Protein AF-0000000079853802 (afdb_homodimer)

Foldseek 3Di:
DALCVLCVQLVHDSVQSLCLVVVHDDDPSSNVSSVVSCVVVVDDHDLVRNCVPVVANLEEEEEDAAPPDQLRVLLVLLLCVQSVVDSHDYDYHYCVNPPVSVLVVLVVVQVSNHQEYEYADFADDPSNVVSVVPRPHAYEYEQDDDPPAAYEHAQLQQLLLVVLLQQVVLPFQQEAEEFADVSRVRLHVRSVNSNVVNCVVVVRDDDCLRYHYDPQALQVLLVVLLVNCVSPVQAQEYEYSAVSSQNSNVVNCVVVVHDANPRHAYAHEDPGPCLCPDVQRHWYKHWSSSVSSNVRSVVNVCVSVPNDDDRDYHYTYIDTRDTRRGDDPVVD/DALCVLCVQLVHDSVQSLCLVVVHDDDPSSNVSSVVSCVVVVDDHDLVRNCVVVVANLEEEEEDAAPPDQLRVLLVLLLCVQSVVDSHDYDYHYCVNPPVSVLVVLVVVQVSNHQEYEYADFADDPSNVVSVVPRPHAYEYEQDDDPPAAYEHAQLQQLLLVVLLQQVVLPFQQEAEEFADVSRVRLHVRSVNSNVVNCVVVVRDDDCLRYHYDPQALQVLLVVLLVNCVSPVQAQEYEYSAPSSQNSNVVNCVVVVHDANPRHAYAHEDPGPCLCPDVQRHWYKHWSSSVSSNVRSVVSVCVSVPNDDDRDYHYTYIDTRDTRRGDDPVVD

Secondary structure (DSSP, 8-state):
--HHHHHHHHTS-HHHHHHHHTT----HHHHHHHHHHHHHH-----HHHHHHHH----EEEEEES-TT-HHHHHHHHHHHHHHTTTT-EEEEEE-TT-HHHHHHHHHHHHTTT-SEEEEE-S---HHHHHHHHT--S-EEEESS--TTSEEEEE-HHHHHHHHHHHHHHTT--SEEEEE--TTSIIIIIIHHHHHHHHHHHTTPPP-GGGEEE--S-HHHHHHHHHHHHHH-TT--EEEESSHHHHHHHHHHHHHTTPPTTTT-EEEEES--HHHHHSSSPPEEEEE-HHHHHHHHHHHHHHHHTT------EEEE-EEEE--TTS--STT-/--HHHHHHHHTS-HHHHHHHHTT----HHHHHHHHHHHHHH-----HHHHHHHH----EEEEEES-TT-HHHHHHHHHHHHHHTTTT-EEEEEE-TT-HHHHHHHHHHHHTTT-SEEEEE-S---HHHHHHHHT--S-EEEESS--TTSEEEEE-HHHHHHHHHHHHHHTT--SEEEEE--TTSIIIIIIHHHHHHHHHHHTTPPP-GGGEEE--S-HHHHHHHHHHHHHH-TT--EEEESSHHHHHHHHHHHHHTTPPTTTT-EEEEES--HHHHHSSSPPEEEEE-HHHHHHHHHHHHHHHHTT------EEEE-EEEE--TTS--STT-

pLDDT: mean 90.82, std 12.66, range [30.57, 98.88]

Solvent-accessible surface area (backbone atoms only — not comparable to full-atom values): 34043 Å² total; per-residue (Å²): 137,50,62,62,52,50,8,60,75,37,71,44,52,52,66,52,47,50,20,61,79,64,74,41,89,66,56,71,70,57,49,51,37,44,50,52,47,31,69,72,65,62,63,63,82,50,69,64,62,56,23,66,73,70,71,53,64,49,24,33,37,33,40,34,41,42,60,84,31,70,62,50,37,33,20,50,49,17,27,45,65,49,38,68,75,50,88,40,44,66,36,36,34,70,29,71,73,32,67,68,50,46,54,50,48,53,52,52,41,47,72,66,58,25,50,29,35,40,37,45,50,67,67,80,51,72,65,48,54,54,52,60,72,67,49,81,45,56,64,24,32,31,54,36,83,50,92,90,42,29,19,28,25,63,49,35,32,61,51,27,20,50,58,44,39,52,45,43,77,71,67,37,75,39,62,30,38,42,32,40,58,58,72,26,49,44,62,15,35,29,24,48,50,13,37,51,49,35,33,54,76,72,69,40,81,86,52,73,88,42,52,47,74,39,72,99,32,34,67,46,20,20,54,52,37,44,52,42,52,70,74,37,77,72,47,26,24,35,44,20,56,28,41,50,27,29,55,20,24,49,53,33,42,48,74,69,71,47,44,64,30,85,52,31,25,42,34,22,31,56,57,42,72,63,30,66,53,27,77,55,22,41,16,20,32,33,57,58,37,32,58,42,16,31,52,41,38,52,53,44,54,43,43,67,73,63,44,86,65,75,69,46,74,44,76,40,67,72,45,82,45,84,36,50,14,33,86,61,74,83,80,100,135,49,61,62,51,50,8,59,74,38,71,46,51,51,65,54,46,51,21,62,79,64,73,40,90,67,55,69,69,56,49,52,37,45,49,52,47,31,69,71,65,64,63,64,82,51,69,62,62,57,24,66,73,70,72,53,62,48,26,33,37,33,38,36,40,40,57,84,30,69,64,48,36,34,20,49,50,17,26,44,65,49,38,68,74,50,88,40,45,65,38,34,34,67,29,69,72,32,68,67,50,45,53,50,48,54,53,52,41,46,72,66,59,27,50,31,37,40,37,47,49,69,68,81,52,72,67,48,55,55,54,60,71,68,49,82,45,55,63,26,32,31,54,36,84,49,91,92,42,28,19,28,27,62,49,36,33,62,51,28,19,51,56,44,41,52,45,42,76,72,67,37,75,39,62,29,36,42,32,40,59,58,74,26,48,45,61,15,34,30,24,49,49,12,38,51,49,36,32,54,74,73,69,38,80,86,52,72,87,43,51,46,75,40,72,100,32,33,69,47,21,21,55,50,37,45,52,44,50,70,75,36,78,72,49,25,25,37,44,18,55,27,42,50,27,29,55,20,23,48,53,33,41,49,74,69,71,47,45,63,29,84,53,30,25,41,34,23,30,56,57,43,72,63,32,68,54,27,78,55,21,40,16,18,30,33,56,58,36,33,58,44,17,32,52,42,38,52,53,44,54,43,44,67,72,63,46,87,65,73,69,46,75,44,75,38,67,70,43,81,44,85,36,50,14,33,84,60,74,83,77,101

Structure (mmCIF, N/CA/C/O backbone):
data_AF-0000000079853802-model_v1
#
loop_
_entity.id
_entity.type
_entity.pdbx_description
1 polymer 'LacI family transcriptional regulator'
#
loop_
_atom_site.group_PDB
_atom_site.id
_atom_site.type_symbol
_atom_site.label_atom_id
_atom_site.label_alt_id
_atom_site.label_comp_id
_atom_site.label_asym_id
_atom_site.label_entity_id
_atom_site.label_seq_id
_atom_site.pdbx_PDB_ins_code
_atom_site.Cartn_x
_atom_site.Cartn_y
_atom_site.Cartn_z
_atom_site.occupancy
_atom_site.B_iso_or_equiv
_atom_site.auth_seq_id
_atom_site.auth_comp_id
_atom_site.auth_asym_id
_atom_site.auth_atom_id
_atom_site.pdbx_PDB_model_num
ATOM 1 N N . MET A 1 1 ? 13.358 38.245 11.784 1 58.58 1 MET A N 1
ATOM 2 C CA . MET A 1 1 ? 12.901 39.392 11.005 1 58.58 1 MET A CA 1
ATOM 3 C C . MET A 1 1 ? 11.467 39.189 10.527 1 58.58 1 MET A C 1
ATOM 5 O O . MET A 1 1 ? 11.089 38.083 10.138 1 58.58 1 MET A O 1
ATOM 9 N N . ASN A 1 2 ? 10.66 40.143 10.884 1 69.33 2 ASN A N 1
ATOM 10 C CA . ASN A 1 2 ? 9.253 40.08 10.503 1 69.33 2 ASN A CA 1
ATOM 11 C C . ASN A 1 2 ? 8.902 41.154 9.476 1 69.33 2 ASN A C 1
ATOM 13 O O . ASN A 1 2 ? 9.765 41.933 9.068 1 69.33 2 ASN A O 1
ATOM 17 N N . ILE A 1 3 ? 7.666 41.073 9.031 1 74.47 3 ILE A N 1
ATOM 18 C CA . ILE A 1 3 ? 7.195 41.973 7.985 1 74.47 3 ILE A CA 1
ATOM 19 C C . ILE A 1 3 ? 7.434 43.422 8.405 1 74.47 3 ILE A C 1
ATOM 21 O O . ILE A 1 3 ? 7.82 44.257 7.583 1 74.47 3 ILE A O 1
ATOM 25 N N . SER A 1 4 ? 7.319 43.644 9.683 1 78.72 4 SER A N 1
ATOM 26 C CA . SER A 1 4 ? 7.486 45.003 10.186 1 78.72 4 SER A CA 1
ATOM 27 C C . SER A 1 4 ? 8.939 45.454 10.09 1 78.72 4 SER A C 1
ATOM 29 O O . SER A 1 4 ? 9.218 46.594 9.714 1 78.72 4 SER A O 1
ATOM 31 N N . GLU A 1 5 ? 9.799 44.546 10.33 1 80.15 5 GLU A N 1
ATOM 32 C CA . GLU A 1 5 ? 11.223 44.863 10.281 1 80.15 5 GLU A CA 1
ATOM 33 C C . GLU A 1 5 ? 11.688 45.096 8.846 1 80.15 5 GLU A C 1
ATOM 35 O O . GLU A 1 5 ? 12.48 46.004 8.585 1 80.15 5 GLU A O 1
ATOM 40 N N . ILE A 1 6 ? 11.134 44.251 8.002 1 80.42 6 ILE A N 1
ATOM 41 C CA . ILE A 1 6 ? 11.466 44.41 6.59 1 80.42 6 ILE A CA 1
ATOM 42 C C . ILE A 1 6 ? 10.939 45.75 6.083 1 80.42 6 ILE A C 1
ATOM 44 O O . ILE A 1 6 ? 11.618 46.443 5.321 1 80.42 6 ILE A O 1
ATOM 48 N N . ALA A 1 7 ? 9.782 46.022 6.534 1 85.21 7 ALA A N 1
ATOM 49 C CA . ALA A 1 7 ? 9.174 47.294 6.151 1 85.21 7 ALA A CA 1
ATOM 50 C C . ALA A 1 7 ? 10.038 48.47 6.595 1 85.21 7 ALA A C 1
ATOM 52 O O . ALA A 1 7 ? 10.268 49.405 5.825 1 85.21 7 ALA A O 1
ATOM 53 N N . ASP A 1 8 ? 10.51 48.337 7.74 1 84.74 8 ASP A N 1
ATOM 54 C CA . ASP A 1 8 ? 11.351 49.389 8.302 1 84.74 8 ASP A CA 1
ATOM 55 C C . ASP A 1 8 ? 12.669 49.504 7.541 1 84.74 8 ASP A C 1
ATOM 57 O O . ASP A 1 8 ? 13.112 50.608 7.218 1 84.74 8 ASP A O 1
ATOM 61 N N . LEU A 1 9 ? 13.212 48.371 7.23 1 83.93 9 LEU A N 1
ATOM 62 C CA . LEU A 1 9 ? 14.504 48.35 6.553 1 83.93 9 LEU A CA 1
ATOM 63 C C . LEU A 1 9 ? 14.372 48.836 5.114 1 83.93 9 LEU A C 1
ATOM 65 O O . LEU A 1 9 ? 15.278 49.489 4.589 1 83.93 9 LEU A O 1
ATOM 69 N N . ALA A 1 10 ? 13.252 48.533 4.54 1 85.23 10 ALA A N 1
ATOM 70 C CA . ALA A 1 10 ? 13.021 48.884 3.142 1 85.23 10 ALA A CA 1
ATOM 71 C C . ALA A 1 10 ? 12.414 50.279 3.02 1 85.23 10 ALA A C 1
ATOM 73 O O . ALA A 1 10 ? 12.347 50.84 1.924 1 85.23 10 ALA A O 1
ATOM 74 N N . GLY A 1 11 ? 11.993 50.845 4.191 1 87.9 11 GLY A N 1
ATOM 75 C CA . GLY A 1 11 ? 11.373 52.161 4.187 1 87.9 11 GLY A CA 1
ATOM 76 C C . GLY A 1 11 ? 10.001 52.172 3.539 1 87.9 11 GLY A C 1
ATOM 77 O O . GLY A 1 11 ? 9.646 53.125 2.841 1 87.9 11 GLY A O 1
ATOM 78 N N . VAL A 1 12 ? 9.369 51.075 3.589 1 86.06 12 VAL A N 1
ATOM 79 C CA . VAL A 1 12 ? 8.03 50.966 3.02 1 86.06 12 VAL A CA 1
ATOM 80 C C . VAL A 1 12 ? 7.039 50.555 4.107 1 86.06 12 VAL A C 1
ATOM 82 O O . VAL A 1 12 ? 7.436 50.23 5.228 1 86.06 12 VAL A O 1
ATOM 85 N N . SER A 1 13 ? 5.802 50.72 3.793 1 80.83 13 SER A N 1
ATOM 86 C CA . SER A 1 13 ? 4.77 50.32 4.745 1 80.83 13 SER A CA 1
ATOM 87 C C . SER A 1 13 ? 4.725 48.804 4.907 1 80.83 13 SER A C 1
ATOM 89 O O . SER A 1 13 ? 5.178 48.067 4.029 1 80.83 13 SER A O 1
ATOM 91 N N . LYS A 1 14 ? 4.179 48.306 5.985 1 80.97 14 LYS A N 1
ATOM 92 C CA . LYS A 1 14 ? 3.949 46.881 6.206 1 80.97 14 LYS A CA 1
ATOM 93 C C . LYS A 1 14 ? 3.075 46.289 5.104 1 80.97 14 LYS A C 1
ATOM 95 O O . LYS A 1 14 ? 3.305 45.161 4.661 1 80.97 14 LYS A O 1
ATOM 100 N N . ALA A 1 15 ? 2.153 47.133 4.649 1 80.45 15 ALA A N 1
ATOM 101 C CA . ALA A 1 15 ? 1.238 46.711 3.591 1 80.45 15 ALA A CA 1
ATOM 102 C C . ALA A 1 15 ? 1.981 46.508 2.274 1 80.45 15 ALA A C 1
ATOM 104 O O . ALA A 1 15 ? 1.676 45.582 1.519 1 80.45 15 ALA A O 1
ATOM 105 N N . ALA A 1 16 ? 2.939 47.298 2.085 1 81.16 16 ALA A N 1
ATOM 106 C CA . ALA A 1 16 ? 3.718 47.196 0.853 1 81.16 16 ALA A CA 1
ATOM 107 C C . ALA A 1 16 ? 4.559 45.923 0.84 1 81.16 16 ALA A C 1
ATOM 109 O O . ALA A 1 16 ? 4.656 45.246 -0.186 1 81.16 16 ALA A O 1
ATOM 110 N N . VAL A 1 17 ? 5.128 45.548 2.023 1 79.69 17 VAL A N 1
ATOM 111 C CA . VAL A 1 17 ? 5.925 44.331 2.139 1 79.69 17 VAL A CA 1
ATOM 112 C C . VAL A 1 17 ? 5.028 43.108 1.963 1 79.69 17 VAL A C 1
ATOM 114 O O . VAL A 1 17 ? 5.398 42.153 1.276 1 79.69 17 VAL A O 1
ATOM 117 N N . SER A 1 18 ? 3.877 43.232 2.481 1 75.03 18 SER A N 1
ATOM 118 C CA . SER A 1 18 ? 2.903 42.154 2.341 1 75.03 18 SER A CA 1
ATOM 119 C C . SER A 1 18 ? 2.507 41.953 0.883 1 75.03 18 SER A C 1
ATOM 121 O O . SER A 1 18 ? 2.456 40.82 0.399 1 75.03 18 SER A O 1
ATOM 123 N N . ARG A 1 19 ? 2.306 43.067 0.232 1 74.98 19 ARG A N 1
ATOM 124 C CA . ARG A 1 19 ? 1.931 43.014 -1.177 1 74.98 19 ARG A CA 1
ATOM 125 C C . ARG A 1 19 ? 3.065 42.448 -2.025 1 74.98 19 ARG A C 1
ATOM 127 O O . ARG A 1 19 ? 2.822 41.731 -2.997 1 74.98 19 ARG A O 1
ATOM 134 N N . TYR A 1 20 ? 4.212 42.705 -1.668 1 76.75 20 TYR A N 1
ATOM 135 C CA . TYR A 1 20 ? 5.39 42.208 -2.37 1 76.75 20 TYR A CA 1
ATOM 136 C C . TYR A 1 20 ? 5.437 40.685 -2.346 1 76.75 20 TYR A C 1
ATOM 138 O O . TYR A 1 20 ? 5.664 40.048 -3.377 1 76.75 20 TYR A O 1
ATOM 146 N N . PHE A 1 21 ? 5.19 40.163 -1.148 1 73.42 21 PHE A N 1
ATOM 147 C CA . PHE A 1 21 ? 5.342 38.722 -0.979 1 73.42 21 PHE A CA 1
ATOM 148 C C . PHE A 1 21 ? 4.102 37.986 -1.469 1 73.42 21 PHE A C 1
ATOM 150 O O . PHE A 1 21 ? 4.169 36.802 -1.808 1 73.42 21 PHE A O 1
ATOM 157 N N . ASN A 1 22 ? 2.949 38.767 -1.7 1 66.87 22 ASN A N 1
ATOM 158 C CA . ASN A 1 22 ? 1.689 38.145 -2.093 1 66.87 22 ASN A CA 1
ATOM 159 C C . ASN A 1 22 ? 1.31 38.503 -3.527 1 66.87 22 ASN A C 1
ATOM 161 O O . ASN A 1 22 ? 0.143 38.4 -3.909 1 66.87 22 ASN A O 1
ATOM 165 N N . ASN A 1 23 ? 2.227 38.952 -4.202 1 65.82 23 ASN A N 1
ATOM 166 C CA . ASN A 1 23 ? 2.069 39.348 -5.598 1 65.82 23 ASN A CA 1
ATOM 167 C C . ASN A 1 23 ? 0.971 40.396 -5.761 1 65.82 23 ASN A C 1
ATOM 169 O O . ASN A 1 23 ? 0.178 40.327 -6.701 1 65.82 23 ASN A O 1
ATOM 173 N N . GLY A 1 24 ? 0.879 41.174 -4.798 1 68.44 24 GLY A N 1
ATOM 174 C CA . GLY A 1 24 ? -0.039 42.297 -4.902 1 68.44 24 GLY A CA 1
ATOM 175 C C . GLY A 1 24 ? 0.544 43.477 -5.656 1 68.44 24 GLY A C 1
ATOM 176 O O . GLY A 1 24 ? 1.708 43.449 -6.06 1 68.44 24 GLY A O 1
ATOM 177 N N . TYR A 1 25 ? -0.295 44.428 -5.994 1 74.69 25 TYR A N 1
ATOM 178 C CA . TYR A 1 25 ? 0.169 45.616 -6.702 1 74.69 25 TYR A CA 1
ATOM 179 C C . TYR A 1 25 ? 1.109 46.438 -5.829 1 74.69 25 TYR A C 1
ATOM 181 O O . TYR A 1 25 ? 0.759 46.809 -4.706 1 74.69 25 TYR A O 1
ATOM 189 N N . ILE A 1 26 ? 2.318 46.66 -6.318 1 79.56 26 ILE A N 1
ATOM 190 C CA . ILE A 1 26 ? 3.302 47.513 -5.661 1 79.56 26 ILE A CA 1
ATOM 191 C C . ILE A 1 26 ? 4.174 48.199 -6.711 1 79.56 26 ILE A C 1
ATOM 193 O O . ILE A 1 26 ? 4.409 47.647 -7.788 1 79.56 26 ILE A O 1
ATOM 197 N N . SER A 1 27 ? 4.459 49.433 -6.457 1 81.16 27 SER A N 1
ATOM 198 C CA . SER A 1 27 ? 5.261 50.188 -7.414 1 81.16 27 SER A CA 1
ATOM 199 C C . SER A 1 27 ? 6.63 49.547 -7.615 1 81.16 27 SER A C 1
ATOM 201 O O . SER A 1 27 ? 7.142 48.871 -6.721 1 81.16 27 SER A O 1
ATOM 203 N N . GLU A 1 28 ? 7.147 49.699 -8.759 1 82.62 28 GLU A N 1
ATOM 204 C CA . GLU A 1 28 ? 8.451 49.131 -9.089 1 82.62 28 GLU A CA 1
ATOM 205 C C . GLU A 1 28 ? 9.525 49.614 -8.119 1 82.62 28 GLU A C 1
ATOM 207 O O . GLU A 1 28 ? 10.448 48.869 -7.785 1 82.62 28 GLU A O 1
ATOM 212 N N . GLU A 1 29 ? 9.424 50.816 -7.696 1 83.73 29 GLU A N 1
ATOM 213 C CA . GLU A 1 29 ? 10.372 51.388 -6.744 1 83.73 29 GLU A CA 1
ATOM 214 C C . GLU A 1 29 ? 10.335 50.642 -5.413 1 83.73 29 GLU A C 1
ATOM 216 O O . GLU A 1 29 ? 11.381 50.288 -4.865 1 83.73 29 GLU A O 1
ATOM 221 N N . LYS A 1 30 ? 9.192 50.34 -4.926 1 85.46 30 LYS A N 1
ATOM 222 C CA . LYS A 1 30 ? 9.032 49.649 -3.649 1 85.46 30 LYS A CA 1
ATOM 223 C C . LYS A 1 30 ? 9.449 48.185 -3.76 1 85.46 30 LYS A C 1
ATOM 225 O O . LYS A 1 30 ? 10.062 47.638 -2.842 1 85.46 30 LYS A O 1
ATOM 230 N N . LYS A 1 31 ? 9.153 47.619 -4.852 1 84.17 31 LYS A N 1
ATOM 231 C CA . LYS A 1 31 ? 9.544 46.239 -5.124 1 84.17 31 LYS A CA 1
ATOM 232 C C . LYS A 1 31 ? 11.058 46.069 -5.035 1 84.17 31 LYS A C 1
ATOM 234 O O . LYS A 1 31 ? 11.546 45.098 -4.454 1 84.17 31 LYS A O 1
ATOM 239 N N . GLU A 1 32 ? 11.695 47.019 -5.657 1 83.65 32 GLU A N 1
ATOM 240 C CA . GLU A 1 32 ? 13.153 46.974 -5.685 1 83.65 32 GLU A CA 1
ATOM 241 C C . GLU A 1 32 ? 13.738 47.166 -4.288 1 83.65 32 GLU A C 1
ATOM 243 O O . GLU A 1 32 ? 14.718 46.512 -3.924 1 83.65 32 GLU A O 1
ATOM 248 N N . LYS A 1 33 ? 13.212 48.023 -3.49 1 86.43 33 LYS A N 1
ATOM 249 C CA . LYS A 1 33 ? 13.667 48.26 -2.123 1 86.43 33 LYS A CA 1
ATOM 250 C C . LYS A 1 33 ? 13.502 47.009 -1.265 1 86.43 33 LYS A C 1
ATOM 252 O O . LYS A 1 33 ? 14.402 46.65 -0.501 1 86.43 33 LYS A O 1
ATOM 257 N N . ILE A 1 34 ? 12.369 46.359 -1.48 1 85.66 34 ILE A N 1
ATOM 258 C CA . ILE A 1 34 ? 12.074 45.154 -0.713 1 85.66 34 ILE A CA 1
ATOM 259 C C . ILE A 1 34 ? 12.999 44.022 -1.154 1 85.66 34 ILE A C 1
ATOM 261 O O . ILE A 1 34 ? 13.554 43.304 -0.319 1 85.66 34 ILE A O 1
ATOM 265 N N . ARG A 1 35 ? 13.128 43.907 -2.411 1 82.58 35 ARG A N 1
ATOM 266 C CA . ARG A 1 35 ? 14.003 42.879 -2.965 1 82.58 35 ARG A CA 1
ATOM 267 C C . ARG A 1 35 ? 15.421 43.015 -2.42 1 82.58 35 ARG A C 1
ATOM 269 O O . ARG A 1 35 ? 16.048 42.02 -2.051 1 82.58 35 ARG A O 1
ATOM 276 N N . LYS A 1 36 ? 15.933 44.181 -2.367 1 81.19 36 LYS A N 1
ATOM 277 C CA . LYS A 1 36 ? 17.286 44.447 -1.886 1 81.19 36 LYS A CA 1
ATOM 278 C C . LYS A 1 36 ? 17.443 44.026 -0.427 1 81.19 36 LYS A C 1
ATOM 280 O O . LYS A 1 36 ? 18.459 43.439 -0.051 1 81.19 36 LYS A O 1
ATOM 285 N N . VAL A 1 37 ? 16.445 44.297 0.356 1 82.23 37 VAL A N 1
ATOM 286 C CA . VAL A 1 37 ? 16.493 43.945 1.771 1 82.23 37 VAL A CA 1
ATOM 287 C C . VAL A 1 37 ? 16.444 42.426 1.928 1 82.23 37 VAL A C 1
ATOM 289 O O . VAL A 1 37 ? 17.172 41.856 2.743 1 82.23 37 VAL A O 1
ATOM 292 N N . ILE A 1 38 ? 15.618 41.798 1.114 1 76.93 38 ILE A N 1
ATOM 293 C CA . ILE A 1 38 ? 15.476 40.347 1.152 1 76.93 38 ILE A CA 1
ATOM 294 C C . ILE A 1 38 ? 16.797 39.689 0.759 1 76.93 38 ILE A C 1
ATOM 296 O O . ILE A 1 38 ? 17.233 38.728 1.398 1 76.93 38 ILE A O 1
ATOM 300 N N . GLU A 1 39 ? 17.351 40.186 -0.196 1 75.3 39 GLU A N 1
ATOM 301 C CA . GLU A 1 39 ? 18.629 39.662 -0.669 1 75.3 39 GLU A CA 1
ATOM 302 C C . GLU A 1 39 ? 19.73 39.875 0.367 1 75.3 39 GLU A C 1
ATOM 304 O O . GLU A 1 39 ? 20.594 39.015 0.548 1 75.3 39 GLU A O 1
ATOM 309 N N . GLN A 1 40 ? 19.629 40.988 1.025 1 73.09 40 GLN A N 1
ATOM 310 C CA . GLN A 1 40 ? 20.651 41.34 2.005 1 73.09 40 GLN A CA 1
ATOM 311 C C . GLN A 1 40 ? 20.457 40.564 3.304 1 73.09 40 GLN A C 1
ATOM 313 O O . GLN A 1 40 ? 21.43 40.213 3.975 1 73.09 40 GLN A O 1
ATOM 318 N N . THR A 1 41 ? 19.191 40.35 3.588 1 71.63 41 THR A N 1
ATOM 319 C CA . THR A 1 41 ? 18.925 39.766 4.898 1 71.63 41 THR A CA 1
ATOM 320 C C . THR A 1 41 ? 18.646 38.27 4.776 1 71.63 41 THR A C 1
ATOM 322 O O . THR A 1 41 ? 18.705 37.54 5.768 1 71.63 41 THR A O 1
ATOM 325 N N . GLY A 1 42 ? 18.352 37.843 3.561 1 65.97 42 GLY A N 1
ATOM 326 C CA . GLY A 1 42 ? 17.966 36.459 3.334 1 65.97 42 GLY A CA 1
ATOM 327 C C . GLY A 1 42 ? 16.608 36.114 3.916 1 65.97 42 GLY A C 1
ATOM 328 O O . GLY A 1 42 ? 16.314 34.944 4.169 1 65.97 42 GLY A O 1
ATOM 329 N N . TYR A 1 43 ? 15.895 37.162 4.166 1 59.75 43 TYR A N 1
ATOM 330 C CA . TYR A 1 43 ? 14.597 36.981 4.807 1 59.75 43 TYR A CA 1
ATOM 331 C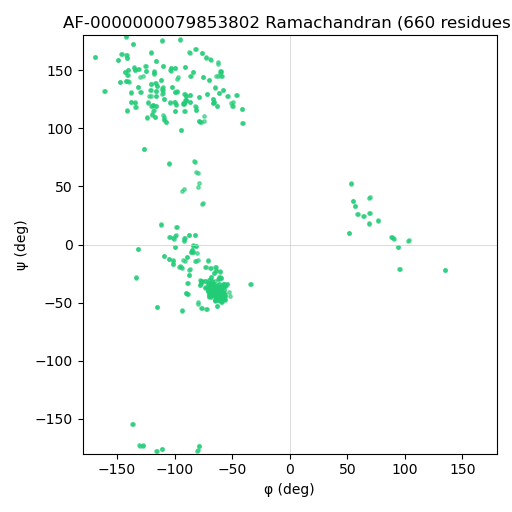 C . TYR A 1 43 ? 13.658 36.172 3.921 1 59.75 43 TYR A C 1
ATOM 333 O O . TYR A 1 43 ? 13.523 36.455 2.728 1 59.75 43 TYR A O 1
ATOM 341 N N . GLN A 1 44 ? 13.221 35.094 4.336 1 56.34 44 GLN A N 1
ATOM 342 C CA . GLN A 1 44 ? 12.107 34.358 3.749 1 56.34 44 GLN A CA 1
ATOM 343 C C . GLN A 1 44 ? 10.88 34.402 4.657 1 56.34 44 GLN A C 1
ATOM 345 O O . GLN A 1 44 ? 10.97 34.09 5.846 1 56.34 44 GLN A O 1
ATOM 350 N N . PRO A 1 45 ? 9.872 35.202 4.211 1 50.06 45 PRO A N 1
ATOM 351 C CA . PRO A 1 45 ? 8.693 35.226 5.08 1 50.06 45 PRO A CA 1
ATOM 352 C C . PRO A 1 45 ? 8.328 33.844 5.617 1 50.06 45 PRO A C 1
ATOM 354 O O . PRO A 1 45 ? 8.467 32.845 4.907 1 50.06 45 PRO A O 1
ATOM 357 N N . SER A 1 46 ? 8.399 33.683 6.883 1 47.09 46 SER A N 1
ATOM 358 C CA . SER A 1 46 ? 8.027 32.401 7.473 1 47.09 46 SER A CA 1
ATOM 359 C C . SER A 1 46 ? 6.671 31.928 6.958 1 47.09 46 SER A C 1
ATOM 361 O O . SER A 1 46 ? 5.821 32.743 6.594 1 47.09 46 SER A O 1
ATOM 363 N N . ARG A 1 47 ? 6.519 30.851 6.398 1 46.22 47 ARG A N 1
ATOM 364 C CA . ARG A 1 47 ? 5.229 30.274 6.034 1 46.22 47 ARG A CA 1
ATOM 365 C C . ARG A 1 47 ? 4.16 30.632 7.061 1 46.22 47 ARG A C 1
ATOM 367 O O . ARG A 1 47 ? 2.99 30.804 6.713 1 46.22 47 ARG A O 1
ATOM 374 N N . GLU A 1 48 ? 4.488 30.739 8.288 1 44.45 48 GLU A N 1
ATOM 375 C CA . GLU A 1 48 ? 3.586 31.085 9.382 1 44.45 48 GLU A CA 1
ATOM 376 C C . GLU A 1 48 ? 3.039 32.5 9.221 1 44.45 48 GLU A C 1
ATOM 378 O O . GLU A 1 48 ? 1.85 32.741 9.443 1 44.45 48 GLU A O 1
ATOM 383 N N . ALA A 1 49 ? 3.854 33.424 8.939 1 46.47 49 ALA A N 1
ATOM 384 C CA . ALA A 1 49 ? 3.431 34.819 8.839 1 46.47 49 ALA A CA 1
ATOM 385 C C . ALA A 1 49 ? 2.578 35.044 7.593 1 46.47 49 ALA A C 1
ATOM 387 O O . ALA A 1 49 ? 1.657 35.865 7.604 1 46.47 49 ALA A O 1
ATOM 388 N N . ARG A 1 50 ? 2.962 34.422 6.525 1 43.2 50 ARG A N 1
ATOM 389 C CA . ARG A 1 50 ? 2.111 34.53 5.344 1 43.2 50 ARG A CA 1
ATOM 390 C C . ARG A 1 50 ? 0.761 33.86 5.579 1 43.2 50 ARG A C 1
ATOM 392 O O . ARG A 1 50 ? -0.255 34.29 5.03 1 43.2 50 ARG A O 1
ATOM 399 N N . THR A 1 51 ? 0.808 32.633 6.252 1 45.49 51 THR A N 1
ATOM 400 C CA . THR A 1 51 ? -0.404 31.915 6.632 1 45.49 51 THR A CA 1
ATOM 401 C C . THR A 1 51 ? -1.31 32.798 7.485 1 45.49 51 THR A C 1
ATOM 403 O O . THR A 1 51 ? -2.536 32.712 7.391 1 45.49 51 THR A O 1
ATOM 406 N N . LEU A 1 52 ? -0.748 33.652 8.329 1 41.4 52 LEU A N 1
ATOM 407 C CA . LEU A 1 52 ? -1.567 34.507 9.181 1 41.4 52 LEU A CA 1
ATOM 408 C C . LEU A 1 52 ? -2.464 35.411 8.342 1 41.4 52 LEU A C 1
ATOM 410 O O . LEU A 1 52 ? -3.598 35.701 8.731 1 41.4 52 LEU A O 1
ATOM 414 N N . ARG A 1 53 ? -1.901 35.992 7.269 1 41.19 53 ARG A N 1
ATOM 415 C CA . ARG A 1 53 ? -2.77 36.926 6.561 1 41.19 53 ARG A CA 1
ATOM 416 C C . ARG A 1 53 ? -3.747 36.185 5.654 1 41.19 53 ARG A C 1
ATOM 418 O O . ARG A 1 53 ? -4.914 36.567 5.545 1 41.19 53 ARG A O 1
ATOM 425 N N . THR A 1 54 ? -3.323 35.281 4.807 1 49.7 54 THR A N 1
ATOM 426 C CA . THR A 1 54 ? -4.262 34.72 3.841 1 49.7 54 THR A CA 1
ATOM 427 C C . THR A 1 54 ? -4.938 33.474 4.406 1 49.7 54 THR A C 1
ATOM 429 O O . THR A 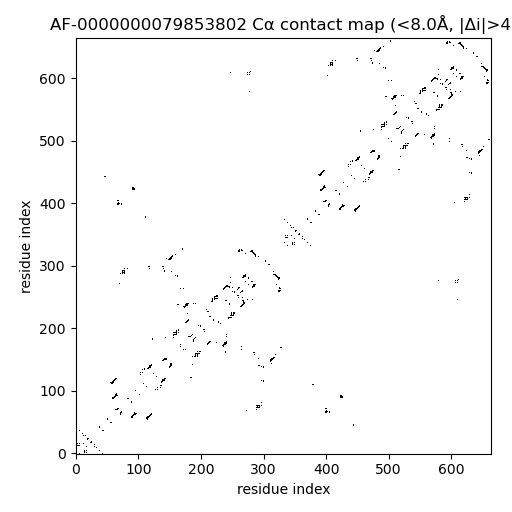1 54 ? -5.946 33.01 3.868 1 49.7 54 THR A O 1
ATOM 432 N N . ARG A 1 55 ? -4.752 33.071 5.667 1 60.15 55 ARG A N 1
ATOM 433 C CA . ARG A 1 55 ? -5.344 31.932 6.36 1 60.15 55 ARG A CA 1
ATOM 434 C C . ARG A 1 55 ? -5.172 30.649 5.553 1 60.15 55 ARG A C 1
ATOM 436 O O . ARG A 1 55 ? -5.852 29.653 5.808 1 60.15 55 ARG A O 1
ATOM 443 N N . LYS A 1 56 ? -4.278 30.677 4.359 1 80.07 56 LYS A N 1
ATOM 444 C CA . LYS A 1 56 ? -4.133 29.499 3.508 1 80.07 56 LYS A CA 1
ATOM 445 C C . LYS A 1 56 ? -2.873 28.716 3.864 1 80.07 56 LYS A C 1
ATOM 447 O O . LYS A 1 56 ? -1.8 29.299 4.032 1 80.07 56 LYS A O 1
ATOM 452 N N . THR A 1 57 ? -2.923 27.396 4.039 1 86.88 57 THR A N 1
ATOM 453 C CA . THR A 1 57 ? -1.809 26.52 4.384 1 86.88 57 THR A CA 1
ATOM 454 C C . THR A 1 57 ? -1.211 25.886 3.131 1 86.88 57 THR A C 1
ATOM 456 O O . THR A 1 57 ? -0.101 25.351 3.168 1 86.88 57 THR A O 1
ATOM 459 N N . ASN A 1 58 ? -1.908 25.828 1.978 1 91.49 58 ASN A N 1
ATOM 460 C CA . ASN A 1 58 ? -1.564 25.164 0.726 1 91.49 58 ASN A CA 1
ATOM 461 C C . ASN A 1 58 ? -1.36 23.665 0.923 1 91.49 58 ASN A C 1
ATOM 463 O O . ASN A 1 58 ? -0.526 23.054 0.253 1 91.49 58 ASN A O 1
ATOM 467 N N . LEU A 1 59 ? -2.025 23.147 1.957 1 94.41 59 LEU A N 1
ATOM 468 C CA . LEU A 1 59 ? -2.009 21.715 2.234 1 94.41 59 LEU A CA 1
ATOM 469 C C . LEU A 1 59 ? -3.404 21.116 2.083 1 94.41 59 LEU A C 1
ATOM 471 O O . LEU A 1 59 ? -4.395 21.734 2.477 1 94.41 59 LEU A O 1
ATOM 475 N N . ILE A 1 60 ? -3.431 20.008 1.46 1 96.99 60 ILE A N 1
ATOM 476 C CA . ILE A 1 60 ? -4.64 19.193 1.411 1 96.99 60 ILE A CA 1
ATOM 477 C C . ILE A 1 60 ? -4.455 17.943 2.268 1 96.99 60 ILE A C 1
ATOM 479 O O . ILE A 1 60 ? -3.463 17.225 2.123 1 96.99 60 ILE A O 1
ATOM 483 N N . GLY A 1 61 ? -5.39 17.725 3.23 1 97.88 61 GLY A N 1
ATOM 484 C CA . GLY A 1 61 ? -5.364 16.52 4.043 1 97.88 61 GLY A CA 1
ATOM 485 C C . GLY A 1 61 ? -6.168 15.38 3.446 1 97.88 61 GLY A C 1
ATOM 486 O O . GLY A 1 61 ? -7.331 15.559 3.079 1 97.88 61 GLY A O 1
ATOM 487 N N . VAL A 1 62 ? -5.537 14.262 3.334 1 98.63 62 VAL A N 1
ATOM 488 C CA . VAL A 1 62 ? -6.227 13.056 2.887 1 98.63 62 VAL A CA 1
ATOM 489 C C . VAL A 1 62 ? -6.215 12.012 4 1 98.63 62 VAL A C 1
ATOM 491 O O . VAL A 1 62 ? -5.148 11.571 4.435 1 98.63 62 VAL A O 1
ATOM 494 N N . ILE A 1 63 ? -7.381 11.604 4.463 1 98.56 63 ILE A N 1
ATOM 495 C CA . ILE A 1 63 ? -7.517 10.594 5.507 1 98.56 63 ILE A CA 1
ATOM 496 C C . ILE A 1 63 ? -7.823 9.237 4.877 1 98.56 63 ILE A C 1
ATOM 498 O O . ILE A 1 63 ? -8.811 9.09 4.153 1 98.56 63 ILE A O 1
ATOM 502 N N . ILE A 1 64 ? -6.952 8.296 5.132 1 98.27 64 ILE A N 1
ATOM 503 C CA . ILE A 1 64 ? -7.085 6.991 4.493 1 98.27 64 ILE A CA 1
ATOM 504 C C . ILE A 1 64 ? -7.291 5.915 5.556 1 98.27 64 ILE A C 1
ATOM 506 O O . ILE A 1 64 ? -6.736 6.003 6.654 1 98.27 64 ILE A O 1
ATOM 510 N N . PRO A 1 65 ? -8.015 4.863 5.24 1 96.15 65 PRO A N 1
ATOM 511 C CA . PRO A 1 65 ? -8.278 3.814 6.228 1 96.15 65 PRO A CA 1
ATOM 512 C C . PRO A 1 65 ? -7.079 2.894 6.444 1 96.15 65 PRO A C 1
ATOM 514 O O . PRO A 1 65 ? -6.918 2.328 7.529 1 96.15 65 PRO A O 1
ATOM 517 N N . LYS A 1 66 ? -6.334 2.755 5.333 1 93.4 66 LYS A N 1
ATOM 518 C CA . LYS A 1 66 ? -5.225 1.809 5.418 1 93.4 66 LYS A CA 1
ATOM 519 C C . LYS A 1 66 ? -4.198 2.065 4.318 1 93.4 66 LYS A C 1
ATOM 521 O O . LYS A 1 66 ? -4.551 2.153 3.141 1 93.4 66 LYS A O 1
ATOM 526 N N . ILE A 1 67 ? -2.935 2.12 4.673 1 93.29 67 ILE A N 1
ATOM 527 C CA . ILE A 1 67 ? -1.898 2.459 3.704 1 93.29 67 ILE A CA 1
ATOM 528 C C . ILE A 1 67 ? -1.602 1.25 2.82 1 93.29 67 ILE A C 1
ATOM 530 O O . ILE A 1 67 ? -1.22 1.401 1.657 1 93.29 67 ILE A O 1
ATOM 534 N N . ASN A 1 68 ? -1.735 -0.007 3.333 1 89.83 68 ASN A N 1
ATOM 535 C CA . ASN A 1 68 ? -1.444 -1.221 2.578 1 89.83 68 ASN A CA 1
ATOM 536 C C . ASN A 1 68 ? -2.689 -1.759 1.878 1 89.83 68 ASN A C 1
ATOM 538 O O . ASN A 1 68 ? -3.005 -2.945 1.989 1 89.83 68 ASN A O 1
ATOM 542 N N . SER A 1 69 ? -3.395 -0.885 1.216 1 93.19 69 SER A N 1
ATOM 543 C CA . SER A 1 69 ? -4.601 -1.206 0.461 1 93.19 69 SER A CA 1
ATOM 544 C C . SER A 1 69 ? -4.462 -0.798 -1.002 1 93.19 69 SER A C 1
ATOM 546 O O . SER A 1 69 ? -4.133 0.351 -1.303 1 93.19 69 SER A O 1
ATOM 548 N N . HIS A 1 70 ? -4.733 -1.774 -1.846 1 93.2 70 HIS A N 1
ATOM 549 C CA . HIS A 1 70 ? -4.658 -1.512 -3.279 1 93.2 70 HIS A CA 1
ATOM 550 C C . HIS A 1 70 ? -5.676 -0.457 -3.7 1 93.2 70 HIS A C 1
ATOM 552 O O . HIS A 1 70 ? -5.365 0.426 -4.503 1 93.2 70 HIS A O 1
ATOM 558 N N . ALA A 1 71 ? -6.861 -0.583 -3.211 1 95.88 71 ALA A N 1
ATOM 559 C CA . ALA A 1 71 ? -7.908 0.386 -3.523 1 95.88 71 ALA A CA 1
ATOM 560 C C . ALA A 1 71 ? -7.506 1.79 -3.079 1 95.88 71 ALA A C 1
ATOM 562 O O . ALA A 1 71 ? -7.605 2.744 -3.854 1 95.88 71 ALA A O 1
ATOM 563 N N . VAL A 1 72 ? -6.989 1.915 -1.934 1 96.94 72 VAL A N 1
ATOM 564 C CA . VAL A 1 72 ? -6.641 3.204 -1.345 1 96.94 72 VAL A CA 1
ATOM 565 C C . VAL A 1 72 ? -5.476 3.825 -2.111 1 96.94 72 VAL A C 1
ATOM 567 O O . VAL A 1 72 ? -5.507 5.012 -2.445 1 96.94 72 VAL A O 1
ATOM 570 N N . SER A 1 73 ? -4.491 3.025 -2.4 1 96.77 73 SER A N 1
ATOM 571 C CA . SER A 1 73 ? -3.331 3.55 -3.113 1 96.77 73 SER A CA 1
ATOM 572 C C . SER A 1 73 ? -3.723 4.097 -4.481 1 96.77 73 SER A C 1
ATOM 574 O O . SER A 1 73 ? -3.16 5.092 -4.943 1 96.77 73 SER A O 1
ATOM 576 N N . ARG A 1 74 ? -4.642 3.486 -5.155 1 97.21 74 ARG A N 1
ATOM 577 C CA . ARG A 1 74 ? -5.097 3.951 -6.461 1 97.21 74 ARG A CA 1
ATOM 578 C C . ARG A 1 74 ? -5.887 5.249 -6.336 1 97.21 74 ARG A C 1
ATOM 580 O O . ARG A 1 74 ? -5.745 6.151 -7.163 1 97.21 74 ARG A O 1
ATOM 587 N N . MET A 1 75 ? -6.72 5.314 -5.318 1 98.42 75 MET A N 1
ATOM 588 C CA . MET A 1 75 ? -7.446 6.559 -5.088 1 98.42 75 MET A CA 1
ATOM 589 C C . MET A 1 75 ? -6.483 7.704 -4.791 1 98.42 75 MET A C 1
ATOM 591 O O . MET A 1 75 ? -6.628 8.8 -5.337 1 98.42 75 MET A O 1
ATOM 595 N N . VAL A 1 76 ? -5.514 7.421 -3.974 1 98.22 76 VAL A N 1
ATOM 596 C CA . VAL A 1 76 ? -4.528 8.432 -3.608 1 98.22 76 VAL A CA 1
ATOM 597 C C . VAL A 1 76 ? -3.73 8.847 -4.841 1 98.22 76 VAL A C 1
ATOM 599 O O . VAL A 1 76 ? -3.402 10.024 -5.009 1 98.22 76 VAL A O 1
ATOM 602 N N . ALA A 1 77 ? -3.42 7.883 -5.681 1 97.48 77 ALA A N 1
ATOM 603 C CA . ALA A 1 77 ? -2.728 8.211 -6.926 1 97.48 77 ALA A CA 1
ATOM 604 C C . ALA A 1 77 ? -3.549 9.182 -7.769 1 97.48 77 ALA A C 1
ATOM 606 O O . ALA A 1 77 ? -3.001 10.118 -8.358 1 97.48 77 ALA A O 1
ATOM 607 N N . GLY A 1 78 ? -4.8 8.935 -7.852 1 98.41 78 GLY A N 1
ATOM 608 C CA . GLY A 1 78 ? -5.683 9.848 -8.561 1 98.41 78 GLY A CA 1
ATOM 609 C C . GLY A 1 78 ? -5.715 11.238 -7.954 1 98.41 78 GLY A C 1
ATOM 610 O O . GLY A 1 78 ? -5.607 12.236 -8.669 1 98.41 78 GLY A O 1
ATOM 611 N N . ILE A 1 79 ? -5.837 11.297 -6.619 1 98.61 79 ILE A N 1
ATOM 612 C CA . ILE A 1 79 ? -5.836 12.572 -5.911 1 98.61 79 ILE A CA 1
ATOM 613 C C . ILE A 1 79 ? -4.529 13.314 -6.186 1 98.61 79 ILE A C 1
ATOM 615 O O . ILE A 1 79 ? -4.541 14.499 -6.525 1 98.61 79 ILE A O 1
ATOM 619 N N . SER A 1 80 ? -3.477 12.595 -6.071 1 97.4 80 SER A N 1
ATOM 620 C CA . SER A 1 80 ? -2.146 13.16 -6.27 1 97.4 80 SER A CA 1
ATOM 621 C C . SER A 1 80 ? -1.988 13.72 -7.68 1 97.4 80 SER A C 1
ATOM 623 O O . SER A 1 80 ? -1.381 14.775 -7.87 1 97.4 80 SER A O 1
ATOM 625 N N . SER A 1 81 ? -2.481 13.043 -8.671 1 97.11 81 SER A N 1
ATOM 626 C CA . SER A 1 81 ? -2.316 13.455 -10.061 1 97.11 81 SER A CA 1
ATOM 627 C C . SER A 1 81 ? -2.953 14.818 -10.313 1 97.11 81 SER A C 1
ATOM 629 O O . SER A 1 81 ? -2.481 15.583 -11.157 1 97.11 81 SER A O 1
ATOM 631 N N . ILE A 1 82 ? -3.974 15.132 -9.552 1 97.95 82 ILE A N 1
ATOM 632 C CA . ILE A 1 82 ? -4.673 16.403 -9.711 1 97.95 82 ILE A CA 1
ATOM 633 C C . ILE A 1 82 ? -4.011 17.468 -8.84 1 97.95 82 ILE A C 1
ATOM 635 O O . ILE A 1 82 ? -3.741 18.579 -9.303 1 97.95 82 ILE A O 1
ATOM 639 N N . ILE A 1 83 ? -3.658 17.127 -7.613 1 96.64 83 ILE A N 1
ATOM 640 C CA . ILE A 1 83 ? -3.108 18.074 -6.649 1 96.64 83 ILE A CA 1
ATOM 641 C C . ILE A 1 83 ? -1.716 18.515 -7.096 1 96.64 83 ILE A C 1
ATOM 643 O O . ILE A 1 83 ? -1.337 19.674 -6.914 1 96.64 83 ILE A O 1
ATOM 647 N N . SER A 1 84 ? -1.007 17.587 -7.714 1 93.26 84 SER A N 1
ATOM 648 C CA . SER A 1 84 ? 0.355 17.88 -8.147 1 93.26 84 SER A CA 1
ATOM 649 C C . SER A 1 84 ? 0.374 18.977 -9.208 1 93.26 84 SER A C 1
ATOM 651 O O . SER A 1 84 ? 1.417 19.58 -9.466 1 93.26 84 SER A O 1
ATOM 653 N N . LYS A 1 85 ? -0.697 19.215 -9.829 1 94.57 85 LYS A N 1
ATOM 654 C CA . LYS A 1 85 ? -0.813 20.243 -10.859 1 94.57 85 LYS A CA 1
ATOM 655 C C . LYS A 1 85 ? -1.269 21.571 -10.261 1 94.57 85 LYS A C 1
ATOM 657 O O . LYS A 1 85 ? -1.499 22.539 -10.989 1 94.57 85 LYS A O 1
ATOM 662 N N . SER A 1 86 ? -1.422 21.627 -8.964 1 93.17 86 SER A N 1
ATOM 663 C CA . SER A 1 86 ? -1.858 22.82 -8.245 1 93.17 86 SER A CA 1
ATOM 664 C C . SER A 1 86 ? -0.766 23.335 -7.313 1 93.17 86 SER A C 1
ATOM 666 O O . SER A 1 86 ? 0.362 22.838 -7.337 1 93.17 86 SER A O 1
ATOM 668 N N . ASP A 1 87 ? -1.07 24.37 -6.594 1 91.09 87 ASP A N 1
ATOM 669 C CA . ASP A 1 87 ? -0.121 24.965 -5.658 1 91.09 87 ASP A CA 1
ATOM 670 C C . ASP A 1 87 ? -0.195 24.283 -4.294 1 91.09 87 ASP A C 1
ATOM 672 O O . ASP A 1 87 ? 0.435 24.732 -3.334 1 91.09 87 ASP A O 1
ATOM 676 N N . TYR A 1 88 ? -0.975 23.174 -4.274 1 93.6 88 TYR A N 1
ATOM 677 C CA . TYR A 1 88 ? -1.177 22.488 -3.003 1 93.6 88 TYR A CA 1
ATOM 678 C C . TYR A 1 88 ? -0.268 21.27 -2.89 1 93.6 88 TYR A C 1
ATOM 680 O O . TYR A 1 88 ? 0.117 20.678 -3.902 1 93.6 88 TYR A O 1
ATOM 688 N N . GLN A 1 89 ? 0.072 20.942 -1.657 1 94.13 89 GLN A N 1
ATOM 689 C CA . GLN A 1 89 ? 0.704 19.675 -1.306 1 94.13 89 GLN A CA 1
ATOM 690 C C . GLN A 1 89 ? -0.255 18.78 -0.525 1 94.13 89 GLN A C 1
ATOM 692 O O . GLN A 1 89 ? -1.149 19.273 0.165 1 94.13 89 GLN A O 1
ATOM 697 N N . MET A 1 90 ? -0.028 17.552 -0.638 1 96.58 90 MET A N 1
ATOM 698 C CA . MET A 1 90 ? -0.934 16.603 0.004 1 96.58 90 MET A CA 1
ATOM 699 C C . MET A 1 90 ? -0.25 15.906 1.176 1 96.58 90 MET A C 1
ATOM 701 O O . MET A 1 90 ? 0.902 15.484 1.065 1 96.58 90 MET A O 1
ATOM 705 N N . ILE A 1 91 ? -0.928 15.839 2.304 1 96.83 91 ILE A N 1
ATOM 706 C CA . ILE A 1 91 ? -0.481 15.019 3.424 1 96.83 91 ILE A CA 1
ATOM 707 C C . ILE A 1 91 ? -1.522 13.943 3.724 1 96.83 91 ILE A C 1
ATOM 709 O O . ILE A 1 91 ? -2.724 14.175 3.574 1 96.83 91 ILE A O 1
ATOM 713 N N . LEU A 1 92 ? -1.025 12.81 4.161 1 97.96 92 LEU A N 1
ATOM 714 C CA . LEU A 1 92 ? -1.889 11.66 4.407 1 97.96 92 LEU A CA 1
ATOM 715 C C . LEU A 1 92 ? -1.977 11.354 5.898 1 97.96 92 LEU A C 1
ATOM 717 O O . LEU A 1 92 ? -0.982 11.467 6.619 1 97.96 92 LEU A O 1
ATOM 721 N N . ALA A 1 93 ? -3.165 10.982 6.307 1 97.39 93 ALA A N 1
ATOM 722 C CA . ALA A 1 93 ? -3.403 10.463 7.652 1 97.39 93 ALA A CA 1
ATOM 723 C C . ALA A 1 93 ? -3.953 9.04 7.602 1 97.39 93 ALA A C 1
ATOM 725 O O . ALA A 1 93 ? -5.069 8.816 7.129 1 97.39 93 ALA A O 1
ATOM 726 N N . ASN A 1 94 ? -3.16 8.115 8.046 1 96.87 94 ASN A N 1
ATOM 727 C CA . ASN A 1 94 ? -3.536 6.705 8.037 1 96.87 94 ASN A CA 1
ATOM 728 C C . ASN A 1 94 ? -4.229 6.302 9.335 1 96.87 94 ASN A C 1
ATOM 730 O O . ASN A 1 94 ? -3.64 6.393 10.414 1 96.87 94 ASN A O 1
ATOM 734 N N . THR A 1 95 ? -5.427 5.758 9.229 1 96.36 95 THR A N 1
ATOM 735 C CA . THR A 1 95 ? -6.222 5.539 10.432 1 96.36 95 THR A CA 1
ATOM 736 C C . THR A 1 95 ? -6.158 4.076 10.863 1 96.36 95 THR A C 1
ATOM 738 O O . THR A 1 95 ? -6.572 3.732 11.972 1 96.36 95 THR A O 1
ATOM 741 N N . GLU A 1 96 ? -5.647 3.19 9.967 1 91.9 96 GLU A N 1
ATOM 742 C CA . GLU A 1 96 ? -5.606 1.755 10.227 1 91.9 96 GLU A CA 1
ATOM 743 C C . GLU A 1 96 ? -6.989 1.217 10.581 1 91.9 96 GLU A C 1
ATOM 745 O O . GLU A 1 96 ? -7.139 0.45 11.534 1 91.9 96 GLU A O 1
ATOM 750 N N . ASN A 1 97 ? -7.969 1.743 9.933 1 91.37 97 ASN A N 1
ATOM 751 C CA . ASN A 1 97 ? -9.364 1.346 10.084 1 91.37 97 ASN A CA 1
ATOM 752 C C . ASN A 1 97 ? -9.88 1.632 11.492 1 91.37 97 ASN A C 1
ATOM 754 O O . ASN A 1 97 ? -10.792 0.958 11.973 1 91.37 97 ASN A O 1
ATOM 758 N N . ASN A 1 98 ? -9.263 2.568 12.152 1 93.46 98 ASN A N 1
ATOM 759 C CA . ASN A 1 98 ? -9.671 2.962 13.496 1 93.46 98 ASN A CA 1
ATOM 760 C C . ASN A 1 98 ? -10.526 4.226 13.474 1 93.46 98 ASN A C 1
ATOM 762 O O . ASN A 1 98 ? -10.025 5.314 13.185 1 93.46 98 ASN A O 1
ATOM 766 N N . ALA A 1 99 ? -11.755 4.111 13.865 1 94.18 99 ALA A N 1
ATOM 767 C CA . ALA A 1 99 ? -12.717 5.207 13.792 1 94.18 99 ALA A CA 1
ATOM 768 C C . ALA A 1 99 ? -12.287 6.375 14.674 1 94.18 99 ALA A C 1
ATOM 770 O O . ALA A 1 99 ? -12.48 7.539 14.312 1 94.18 99 ALA A O 1
ATOM 771 N N . LYS A 1 100 ? -11.767 6.072 15.808 1 94.14 100 LYS A N 1
ATOM 772 C CA . LYS A 1 100 ? -11.328 7.13 16.714 1 94.14 100 LYS A CA 1
ATOM 773 C C . LYS A 1 100 ? -10.199 7.95 16.095 1 94.14 100 LYS A C 1
ATOM 775 O O . LYS A 1 100 ? -10.18 9.177 16.213 1 94.14 100 LYS A O 1
ATOM 780 N N . LYS A 1 101 ? -9.278 7.293 15.464 1 94.65 101 LYS A N 1
ATOM 781 C CA . LYS A 1 101 ? -8.194 7.998 14.786 1 94.65 101 LYS A CA 1
ATOM 782 C C . LYS A 1 101 ? -8.731 8.883 13.665 1 94.65 101 LYS A C 1
ATOM 784 O O . LYS A 1 101 ? -8.231 9.988 13.446 1 94.65 101 LYS A O 1
ATOM 789 N N . GLU A 1 102 ? -9.662 8.339 12.998 1 96.63 102 GLU A N 1
ATOM 790 C CA . GLU A 1 102 ? -10.274 9.102 11.914 1 96.63 102 GLU A CA 1
ATOM 791 C C . GLU A 1 102 ? -10.861 10.414 12.426 1 96.63 102 GLU A C 1
ATOM 793 O O . GLU A 1 102 ? -10.641 11.472 11.833 1 96.63 102 GLU A O 1
ATOM 798 N N . LEU A 1 103 ? -11.604 10.338 13.548 1 96.18 103 LEU A N 1
ATOM 799 C CA . LEU A 1 103 ? -12.203 11.519 14.16 1 96.18 103 LEU A CA 1
ATOM 800 C C . LEU A 1 103 ? -11.128 12.495 14.626 1 96.18 103 LEU A C 1
ATOM 802 O O . LEU A 1 103 ? -11.26 13.706 14.439 1 96.18 103 LEU A O 1
ATOM 806 N N . ASP A 1 104 ? -10.106 11.936 15.179 1 94.58 104 ASP A N 1
ATOM 807 C CA . ASP A 1 104 ? -9.005 12.769 15.651 1 94.58 104 ASP A CA 1
ATOM 808 C C . ASP A 1 104 ? -8.369 13.544 14.499 1 94.58 104 ASP A C 1
ATOM 810 O O . ASP A 1 104 ? -8.111 14.744 14.619 1 94.58 104 ASP A O 1
ATOM 814 N N . TYR A 1 105 ? -8.162 12.904 13.39 1 96.36 105 TYR A N 1
ATOM 815 C CA . TYR A 1 105 ? -7.531 13.563 12.252 1 96.36 105 TYR A CA 1
ATOM 816 C C . TYR A 1 105 ? -8.456 14.613 11.648 1 96.36 105 TYR A C 1
ATOM 818 O O . TYR A 1 105 ? -7.997 15.655 11.175 1 96.36 105 TYR A O 1
ATOM 826 N N . LEU A 1 106 ? -9.741 14.32 11.621 1 96.81 106 LEU A N 1
ATOM 827 C CA . LEU A 1 106 ? -10.692 15.321 11.149 1 96.81 106 LEU A CA 1
ATOM 828 C C . LEU A 1 106 ? -10.593 16.598 11.976 1 96.81 106 LEU A C 1
ATOM 830 O O . LEU A 1 106 ? -10.582 17.701 11.424 1 96.81 106 LEU A O 1
ATOM 834 N N . LYS A 1 107 ? -10.459 16.406 13.241 1 93.88 107 LYS A N 1
ATOM 835 C CA . LYS A 1 107 ? -10.356 17.551 14.141 1 93.88 107 LYS A CA 1
ATOM 836 C C . LYS A 1 107 ? -9.035 18.289 13.942 1 93.88 107 LYS A C 1
ATOM 838 O O . LYS A 1 107 ? -9.01 19.519 13.863 1 93.88 107 LYS A O 1
ATOM 843 N N . ILE A 1 108 ? -7.971 17.56 13.822 1 91.82 108 ILE A N 1
ATOM 844 C CA . ILE A 1 108 ? -6.639 18.13 13.655 1 91.82 108 ILE A CA 1
ATOM 845 C C . ILE A 1 108 ? -6.578 18.925 12.353 1 91.82 108 ILE A C 1
ATOM 847 O O . ILE A 1 108 ? -6.119 20.07 12.338 1 91.82 108 ILE A O 1
ATOM 851 N N . PHE A 1 109 ? -7.055 18.355 11.275 1 93.62 109 PHE A N 1
ATOM 852 C CA . PHE A 1 109 ? -7.007 19.007 9.971 1 93.62 109 PHE A CA 1
ATOM 853 C C . PHE A 1 109 ? -7.918 20.229 9.944 1 93.62 109 PHE A C 1
ATOM 855 O O . PHE A 1 109 ? -7.61 21.225 9.285 1 93.62 109 PHE A O 1
ATOM 862 N N . ASN A 1 110 ? -8.972 20.155 10.692 1 90.17 110 ASN A N 1
ATOM 863 C CA . ASN A 1 110 ? -9.919 21.263 10.752 1 90.17 110 ASN A CA 1
ATOM 864 C C . ASN A 1 110 ? -9.33 22.464 11.486 1 90.17 110 ASN A C 1
ATOM 866 O O . ASN A 1 110 ? -9.752 23.601 11.264 1 90.17 110 ASN A O 1
ATOM 870 N N . GLN A 1 111 ? -8.455 22.288 12.45 1 82.85 111 GLN A N 1
ATOM 871 C CA . GLN A 1 111 ? -7.845 23.357 13.234 1 82.85 111 GLN A CA 1
ATOM 872 C C . GLN A 1 111 ? -6.777 24.091 12.427 1 82.85 111 GLN A C 1
ATOM 874 O O . GLN A 1 111 ? -5.723 24.443 12.959 1 82.85 111 GLN A O 1
ATOM 879 N N . LYS A 1 112 ? -7.069 24.215 11.107 1 69.3 112 LYS A N 1
ATOM 880 C CA . LYS A 1 112 ? -6.379 25.03 10.111 1 69.3 112 LYS A CA 1
ATOM 881 C C . LYS A 1 112 ? -4.983 24.484 9.825 1 69.3 112 LYS A C 1
ATOM 883 O O . LYS A 1 112 ? -4.038 25.252 9.632 1 69.3 112 LYS A O 1
ATOM 888 N N . GLN A 1 113 ? -5.025 23.298 9.784 1 81.1 113 GLN A N 1
ATOM 889 C CA . GLN A 1 113 ? -3.771 22.673 9.374 1 81.1 113 GLN A CA 1
ATOM 890 C C . GLN A 1 113 ? -3.751 22.418 7.869 1 81.1 113 GLN A C 1
ATOM 892 O O . GLN A 1 113 ? -2.687 22.198 7.286 1 81.1 113 GLN A O 1
ATOM 897 N N . VAL A 1 114 ? -4.986 22.395 7.297 1 92.99 114 VAL A N 1
ATOM 898 C CA . VAL A 1 114 ? -5.078 22.163 5.859 1 92.99 114 VAL A CA 1
ATOM 899 C C . VAL A 1 114 ? -6.183 23.033 5.265 1 92.99 114 VAL A C 1
ATOM 901 O O . VAL A 1 114 ? -7.024 23.564 5.994 1 92.99 114 VAL A O 1
ATOM 904 N N . ASP A 1 115 ? -6.169 23.21 3.972 1 94.25 115 ASP A N 1
ATOM 905 C CA . ASP A 1 115 ? -7.147 24.047 3.283 1 94.25 115 ASP A CA 1
ATOM 906 C C . ASP A 1 115 ? -8.351 23.225 2.829 1 94.25 115 ASP A C 1
ATOM 908 O O . ASP A 1 115 ? -9.39 23.782 2.471 1 94.25 115 ASP A O 1
ATOM 912 N N . GLY A 1 116 ? -8.296 21.95 2.824 1 96.38 116 GLY A N 1
ATOM 913 C CA . GLY A 1 116 ? -9.35 21.025 2.438 1 96.38 116 GLY A CA 1
ATOM 914 C C . GLY A 1 116 ? -9.038 19.584 2.794 1 96.38 116 GLY A C 1
ATOM 915 O O . GLY A 1 116 ? -7.883 19.238 3.051 1 96.38 116 GLY A O 1
ATOM 916 N N . ILE A 1 117 ? -10.112 18.728 2.826 1 97.87 117 ILE A N 1
ATOM 917 C CA . ILE A 1 117 ? -9.956 17.343 3.256 1 97.87 117 ILE A CA 1
ATOM 918 C C . ILE A 1 117 ? -10.593 16.408 2.23 1 97.87 117 ILE A C 1
ATOM 920 O O . ILE A 1 117 ? -11.689 16.678 1.732 1 97.87 117 ILE A O 1
ATOM 924 N N . VAL A 1 118 ? -9.899 15.422 1.842 1 98.6 118 VAL A N 1
ATOM 925 C CA . VAL A 1 118 ? -10.507 14.254 1.214 1 98.6 118 VAL A CA 1
ATOM 926 C C . VAL A 1 118 ? -10.562 13.1 2.211 1 98.6 118 VAL A C 1
ATOM 928 O O . VAL A 1 118 ? -9.535 12.701 2.766 1 98.6 118 VAL A O 1
ATOM 931 N N . LEU A 1 119 ? -11.729 12.588 2.475 1 98.54 119 LEU A N 1
ATOM 932 C CA . LEU A 1 119 ? -11.91 11.464 3.387 1 98.54 119 LEU A CA 1
ATOM 933 C C . LEU A 1 119 ? -12.256 10.192 2.619 1 98.54 119 LEU A C 1
ATOM 935 O O . LEU A 1 119 ? -13.343 10.083 2.048 1 98.54 119 LEU A O 1
ATOM 939 N N . ILE A 1 120 ? -11.294 9.316 2.512 1 98.28 120 ILE A N 1
ATOM 940 C CA . ILE A 1 120 ? -11.617 7.983 2.013 1 98.28 120 ILE A CA 1
ATOM 941 C C . ILE A 1 120 ? -12.281 7.165 3.119 1 98.28 120 ILE A C 1
ATOM 943 O O . ILE A 1 120 ? -11.601 6.634 4 1 98.28 120 ILE A O 1
ATOM 947 N N . ALA A 1 121 ? -13.517 6.985 3.024 1 94.31 121 ALA A N 1
ATOM 948 C CA . ALA A 1 121 ? -14.334 6.587 4.167 1 94.31 121 ALA A CA 1
ATOM 949 C C . ALA A 1 121 ? -14.693 5.106 4.095 1 94.31 121 ALA A C 1
ATOM 951 O O . ALA A 1 121 ? -14.749 4.526 3.008 1 94.31 121 ALA A O 1
ATOM 952 N N . THR A 1 122 ? -14.882 4.562 5.286 1 90.34 122 THR A N 1
ATOM 953 C CA . THR A 1 122 ? -15.39 3.2 5.409 1 90.34 122 THR A CA 1
ATOM 954 C C . THR A 1 122 ? -16.764 3.193 6.072 1 90.34 122 THR A C 1
ATOM 956 O O . THR A 1 122 ? -17.736 2.7 5.494 1 90.34 122 THR A O 1
ATOM 959 N N . MET A 1 123 ? -16.857 3.816 7.248 1 93.77 123 MET A N 1
ATOM 960 C CA . MET A 1 123 ? -18.098 3.837 8.017 1 93.77 123 MET A CA 1
ATOM 961 C C . MET A 1 123 ? -18.314 5.201 8.664 1 93.77 123 MET A C 1
ATOM 963 O O . MET A 1 123 ? -17.351 5.888 9.009 1 93.77 123 MET A O 1
ATOM 967 N N . PHE A 1 124 ? -19.616 5.569 8.847 1 94.43 124 PHE A N 1
ATOM 968 C CA . PHE A 1 124 ? -19.966 6.813 9.524 1 94.43 124 PHE A CA 1
ATOM 969 C C . PHE A 1 124 ? -20.775 6.534 10.785 1 94.43 124 PHE A C 1
ATOM 971 O O . PHE A 1 124 ? -21.856 5.945 10.717 1 94.43 124 PHE A O 1
ATOM 978 N N . SER A 1 125 ? -20.267 6.934 11.839 1 94.12 125 SER A N 1
ATOM 979 C CA . SER A 1 125 ? -20.986 6.906 13.109 1 94.12 125 SER A CA 1
ATOM 980 C C . SER A 1 125 ? -21.659 8.245 13.393 1 94.12 125 SER A C 1
ATOM 982 O O . SER A 1 125 ? -21.495 9.201 12.633 1 94.12 125 SER A O 1
ATOM 984 N N . THR A 1 126 ? -22.365 8.273 14.446 1 94.67 126 THR A N 1
ATOM 985 C CA . THR A 1 126 ? -22.972 9.522 14.892 1 94.67 126 THR A CA 1
ATOM 986 C C . THR A 1 126 ? -21.901 10.569 15.184 1 94.67 126 THR A C 1
ATOM 988 O O . THR A 1 126 ? -22.089 11.753 14.897 1 94.67 126 THR A O 1
ATOM 991 N N . GLU A 1 127 ? -20.866 10.114 15.741 1 94.97 127 GLU A N 1
ATOM 992 C CA . GLU A 1 127 ? -19.769 11.023 16.06 1 94.97 127 GLU A CA 1
ATOM 993 C C . GLU A 1 127 ? -19.144 11.6 14.792 1 94.97 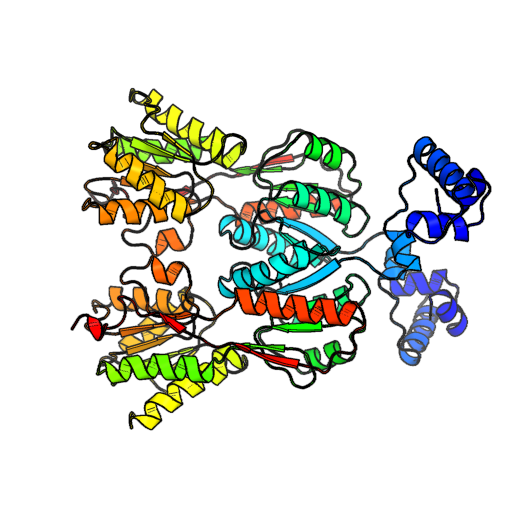127 GLU A C 1
ATOM 995 O O . GLU A 1 127 ? -18.745 12.766 14.766 1 94.97 127 GLU A O 1
ATOM 1000 N N . HIS A 1 128 ? -19.066 10.806 13.783 1 95.56 128 HIS A N 1
ATOM 1001 C CA . HIS A 1 128 ? -18.579 11.302 12.501 1 95.56 128 HIS A CA 1
ATOM 1002 C C . HIS A 1 128 ? -19.447 12.446 11.987 1 95.56 128 HIS A C 1
ATOM 1004 O O . HIS A 1 128 ? -18.93 13.495 11.595 1 95.56 128 HIS A O 1
ATOM 1010 N N . LYS A 1 129 ? -20.699 12.2 12.008 1 94.6 129 LYS A N 1
ATOM 1011 C CA . LYS A 1 129 ? -21.638 13.196 11.499 1 94.6 129 LYS A CA 1
ATOM 1012 C C . LYS A 1 129 ? -21.525 14.505 12.275 1 94.6 129 LYS A C 1
ATOM 1014 O O . LYS A 1 129 ? -21.588 15.588 11.69 1 94.6 129 LYS A O 1
ATOM 1019 N N . LYS A 1 130 ? -21.325 14.375 13.553 1 94.47 130 LYS A N 1
ATOM 1020 C CA . LYS A 1 130 ? -21.164 15.556 14.395 1 94.47 130 LYS A CA 1
ATOM 1021 C C . LYS A 1 130 ? -19.905 16.332 14.019 1 94.47 130 LYS A C 1
ATOM 1023 O O . LYS A 1 130 ? -19.943 17.556 13.876 1 94.47 130 LYS A O 1
ATOM 1028 N N . VAL A 1 131 ? -18.855 15.635 13.874 1 94.81 131 VAL A N 1
ATOM 1029 C CA . VAL A 1 131 ? -17.582 16.273 13.556 1 94.81 131 VAL A CA 1
ATOM 1030 C C . VAL A 1 131 ? -17.659 16.922 12.176 1 94.81 131 VAL A C 1
ATOM 1032 O O . VAL A 1 131 ? -17.194 18.049 11.986 1 94.81 131 VAL A O 1
ATOM 1035 N N . LEU A 1 132 ? -18.262 16.242 11.231 1 95.18 132 LEU A N 1
ATOM 1036 C CA . LEU A 1 132 ? -18.367 16.723 9.858 1 95.18 132 LEU A CA 1
ATOM 1037 C C . LEU A 1 132 ? -19.17 18.018 9.796 1 95.18 132 LEU A C 1
ATOM 1039 O O . LEU A 1 132 ? -18.831 18.928 9.036 1 95.18 132 LEU A O 1
ATOM 1043 N N . LYS A 1 133 ? -20.177 18.114 10.572 1 92.93 133 LYS A N 1
ATOM 1044 C CA . LYS A 1 133 ? -21.041 19.292 10.585 1 92.93 133 LYS A CA 1
ATOM 1045 C C . LYS A 1 133 ? -20.287 20.521 11.085 1 92.93 133 LYS A C 1
ATOM 1047 O O . LYS A 1 133 ? -20.633 21.652 10.737 1 92.93 133 LYS A O 1
ATOM 1052 N N . ASN A 1 134 ? -19.253 20.29 11.858 1 91.85 134 ASN A N 1
ATOM 1053 C CA . ASN A 1 134 ? -18.546 21.39 12.505 1 91.85 134 ASN A CA 1
ATOM 1054 C C . ASN A 1 134 ? -17.26 21.744 11.764 1 91.85 134 ASN A C 1
ATOM 1056 O O . ASN A 1 134 ? -16.489 22.59 12.219 1 91.85 134 ASN A O 1
ATOM 1060 N N . LEU A 1 135 ? -17.046 21.106 10.641 1 91.84 135 LEU A N 1
ATOM 1061 C CA . LEU A 1 135 ? -15.84 21.403 9.874 1 91.84 135 LEU A CA 1
ATOM 1062 C C . LEU A 1 135 ? -15.918 22.794 9.256 1 91.84 135 LEU A C 1
ATOM 1064 O O . LEU A 1 135 ? -16.975 23.205 8.772 1 91.84 135 LEU A O 1
ATOM 1068 N N . THR A 1 136 ? -14.831 23.465 9.251 1 90.73 136 THR A N 1
ATOM 1069 C CA . THR A 1 136 ? -14.762 24.797 8.663 1 90.73 136 THR A CA 1
ATOM 1070 C C . THR A 1 136 ? -14.048 24.757 7.315 1 90.73 136 THR A C 1
ATOM 1072 O O . THR A 1 136 ? -14.085 25.729 6.557 1 90.73 136 THR A O 1
ATOM 1075 N N . VAL A 1 137 ? -13.404 23.636 7.015 1 92.19 137 VAL A N 1
ATOM 1076 C CA . VAL A 1 137 ? -12.728 23.477 5.732 1 92.19 137 VAL A CA 1
ATOM 1077 C C . VAL A 1 137 ? -13.552 22.57 4.821 1 92.19 137 VAL A C 1
ATOM 1079 O O . VAL A 1 137 ? -14.255 21.675 5.298 1 92.19 137 VAL A O 1
ATOM 1082 N N . PRO A 1 138 ? -13.476 22.758 3.511 1 94.5 138 PRO A N 1
ATOM 1083 C CA . PRO A 1 138 ? -14.189 21.887 2.573 1 94.5 138 PRO A CA 1
ATOM 1084 C C . PRO A 1 138 ? -13.759 20.426 2.681 1 94.5 138 PRO A C 1
ATOM 1086 O O . PRO A 1 138 ? -12.591 20.141 2.96 1 94.5 138 PRO A O 1
ATOM 1089 N N . ILE A 1 139 ? -14.755 19.541 2.416 1 96.56 139 ILE A N 1
ATOM 1090 C CA . ILE A 1 139 ? -14.468 18.113 2.491 1 96.56 139 ILE A CA 1
ATOM 1091 C C . ILE A 1 139 ? -15.166 17.385 1.344 1 96.56 139 ILE A C 1
ATOM 1093 O O . ILE A 1 139 ? -16.293 17.726 0.978 1 96.56 139 ILE A O 1
ATOM 1097 N N . VAL A 1 140 ? -14.503 16.43 0.767 1 97.79 140 VAL A N 1
ATOM 1098 C CA . VAL A 1 140 ? -15.075 15.494 -0.196 1 97.79 140 VAL A CA 1
ATOM 1099 C C . VAL A 1 140 ? -14.922 14.065 0.32 1 97.79 140 VAL A C 1
ATOM 1101 O O . VAL A 1 140 ? -13.851 13.681 0.794 1 97.79 140 VAL A O 1
ATOM 1104 N N . ILE A 1 141 ? -15.989 13.28 0.253 1 98.18 141 ILE A N 1
ATOM 1105 C CA . ILE A 1 141 ? -16.008 11.897 0.718 1 98.18 141 ILE A CA 1
ATOM 1106 C C . ILE A 1 141 ? -15.84 10.951 -0.468 1 98.18 141 ILE A C 1
ATOM 1108 O O . ILE A 1 141 ? -16.524 11.091 -1.484 1 98.18 141 ILE A O 1
ATOM 1112 N N . VAL A 1 142 ? -14.947 10.015 -0.344 1 98.42 142 VAL A N 1
ATOM 1113 C CA . VAL A 1 142 ? -14.7 9.034 -1.396 1 98.42 142 VAL A CA 1
ATOM 1114 C C . VAL A 1 142 ? -14.96 7.627 -0.861 1 98.42 142 VAL A C 1
ATOM 1116 O O . VAL A 1 142 ? -14.58 7.305 0.267 1 98.42 142 VAL A O 1
ATOM 1119 N N . GLY A 1 143 ? -15.601 6.753 -1.629 1 97.35 143 GLY A N 1
ATOM 1120 C CA . GLY A 1 143 ? -15.8 5.353 -1.294 1 97.35 143 GLY A CA 1
ATOM 1121 C C . GLY A 1 143 ? -17.144 5.08 -0.645 1 97.35 143 GLY A C 1
ATOM 1122 O O . GLY A 1 143 ? -17.597 3.934 -0.601 1 97.35 143 GLY A O 1
ATOM 1123 N N . GLN A 1 144 ? -17.758 6.164 -0.065 1 97.13 144 GLN A N 1
ATOM 1124 C CA . GLN A 1 144 ? -19.068 6.059 0.569 1 97.13 144 GLN A CA 1
ATOM 1125 C C . GLN A 1 144 ? -19.978 7.209 0.145 1 97.13 144 GLN A C 1
ATOM 1127 O O . GLN A 1 144 ? -19.504 8.312 -0.132 1 97.13 144 GLN A O 1
ATOM 1132 N N . LYS A 1 145 ? -21.221 6.955 0.122 1 95.79 145 LYS A N 1
ATOM 1133 C CA . LYS A 1 145 ? -22.217 8.005 -0.071 1 95.79 145 LYS A CA 1
ATOM 1134 C C . LYS A 1 145 ? -22.679 8.576 1.267 1 95.79 145 LYS A C 1
ATOM 1136 O O . LYS A 1 145 ? -22.953 7.827 2.207 1 95.79 145 LYS A O 1
ATOM 1141 N N . LEU A 1 146 ? -22.655 9.801 1.388 1 94.8 146 LEU A N 1
ATOM 1142 C CA . LEU A 1 146 ? -23.188 10.497 2.554 1 94.8 146 LEU A CA 1
ATOM 1143 C C . LEU A 1 146 ? -24.047 11.685 2.133 1 94.8 146 LEU A C 1
ATOM 1145 O O . LEU A 1 146 ? -23.551 12.624 1.507 1 94.8 146 LEU A O 1
ATOM 1149 N N . GLU A 1 147 ? -25.258 11.652 2.473 1 92 147 GLU A N 1
ATOM 1150 C CA . GLU A 1 147 ? -26.192 12.711 2.104 1 92 147 GLU A CA 1
ATOM 1151 C C . GLU A 1 147 ? -25.721 14.067 2.623 1 92 147 GLU A C 1
ATOM 1153 O O . GLU A 1 147 ? -25.288 14.182 3.771 1 92 147 GLU A O 1
ATOM 1158 N N . GLY A 1 148 ? -25.74 15.063 1.78 1 91.34 148 GLY A N 1
ATOM 1159 C CA . GLY A 1 148 ? -25.401 16.421 2.172 1 91.34 148 GLY A CA 1
ATOM 1160 C C . GLY A 1 148 ? -23.942 16.764 1.935 1 91.34 148 GLY A C 1
ATOM 1161 O O . GLY A 1 148 ? -23.531 17.912 2.115 1 91.34 148 GLY A O 1
ATOM 1162 N N . TYR A 1 149 ? -23.234 15.788 1.476 1 94.13 149 TYR A N 1
ATOM 1163 C CA . TYR A 1 149 ? -21.814 16.022 1.24 1 94.13 149 TYR A CA 1
ATOM 1164 C C . TYR A 1 149 ? -21.435 15.679 -0.195 1 94.13 149 TYR A C 1
ATOM 1166 O O . TYR A 1 149 ? -22.135 14.912 -0.862 1 94.13 149 TYR A O 1
ATOM 1174 N N . GLN A 1 150 ? -20.407 16.301 -0.696 1 95.15 150 GLN A N 1
ATOM 1175 C CA . GLN A 1 150 ? -19.811 15.873 -1.957 1 95.15 150 GLN A CA 1
ATOM 1176 C C . GLN A 1 150 ? -19.174 14.493 -1.824 1 95.15 150 GLN A C 1
ATOM 1178 O O . GLN A 1 150 ? -18.369 14.26 -0.92 1 95.15 150 GLN A O 1
ATOM 1183 N N . CYS A 1 151 ? -19.606 13.637 -2.69 1 96.48 151 CYS A N 1
ATOM 1184 C CA . CYS A 1 151 ? -19.106 12.273 -2.559 1 96.48 151 CYS A CA 1
ATOM 1185 C C . CYS A 1 151 ? -18.835 11.658 -3.927 1 96.48 151 CYS A C 1
ATOM 1187 O O . CYS A 1 151 ? -19.486 12.011 -4.912 1 96.48 151 CYS A O 1
ATOM 1189 N N . VAL A 1 152 ? -17.846 10.845 -4.024 1 98.24 152 VAL A N 1
ATOM 1190 C CA . VAL A 1 152 ? -17.549 9.95 -5.138 1 98.24 152 VAL A CA 1
ATOM 1191 C C . VAL A 1 152 ? -17.543 8.503 -4.651 1 98.24 152 VAL A C 1
ATOM 1193 O O . VAL A 1 152 ? -16.805 8.155 -3.727 1 98.24 152 VAL A O 1
ATOM 1196 N N . TYR A 1 153 ? -18.38 7.661 -5.157 1 97.99 153 TYR A N 1
ATOM 1197 C CA . TYR A 1 153 ? -18.477 6.282 -4.692 1 97.99 153 TYR A CA 1
ATOM 1198 C C . TYR A 1 153 ? -18.725 5.33 -5.855 1 97.99 153 TYR A C 1
ATOM 1200 O O . TYR A 1 153 ? -18.739 5.748 -7.016 1 97.99 153 TYR A O 1
ATOM 1208 N N . HIS A 1 154 ? -18.81 4.04 -5.573 1 98.22 154 HIS A N 1
ATOM 1209 C CA . HIS A 1 154 ? -18.87 3.033 -6.627 1 98.22 154 HIS A CA 1
ATOM 1210 C C . HIS A 1 154 ? -20.197 2.282 -6.598 1 98.22 154 HIS A C 1
ATOM 1212 O O . HIS A 1 154 ? -20.891 2.28 -5.578 1 98.22 154 HIS A O 1
ATOM 1218 N N . ASP A 1 155 ? -20.54 1.72 -7.689 1 98.32 155 ASP A N 1
ATOM 1219 C CA . ASP A 1 155 ? -21.763 0.928 -7.793 1 98.32 155 ASP A CA 1
ATOM 1220 C C . ASP A 1 155 ? -21.542 -0.493 -7.281 1 98.32 155 ASP A C 1
ATOM 1222 O O . ASP A 1 155 ? -21.615 -1.454 -8.05 1 98.32 155 ASP A O 1
ATOM 1226 N N . ASP A 1 156 ? -21.397 -0.623 -5.999 1 98.57 156 ASP A N 1
ATOM 1227 C CA . ASP A 1 156 ? -21.076 -1.892 -5.351 1 98.57 156 ASP A CA 1
ATOM 1228 C C . ASP A 1 156 ? -22.205 -2.904 -5.535 1 98.57 156 ASP A C 1
ATOM 1230 O O . ASP A 1 156 ? -21.952 -4.088 -5.763 1 98.57 156 ASP A O 1
ATOM 1234 N N . TYR A 1 157 ? -23.41 -2.435 -5.482 1 98.58 157 TYR A N 1
ATOM 1235 C CA . TYR A 1 157 ? -24.575 -3.308 -5.584 1 98.58 157 TYR A CA 1
ATOM 1236 C C . TYR A 1 157 ? -24.618 -4.003 -6.939 1 98.58 157 TYR A C 1
ATOM 1238 O O . TYR A 1 157 ? -24.662 -5.234 -7.011 1 98.58 157 TYR A O 1
ATOM 1246 N N . HIS A 1 158 ? -24.545 -3.284 -7.998 1 98.83 158 HIS A N 1
ATOM 1247 C CA . HIS A 1 158 ? -24.673 -3.882 -9.323 1 98.83 158 HIS A CA 1
ATOM 1248 C C . HIS A 1 158 ? -23.424 -4.674 -9.693 1 98.83 158 HIS A C 1
ATOM 1250 O O . HIS A 1 158 ? -23.508 -5.676 -10.407 1 98.83 158 HIS A O 1
ATOM 1256 N N . ALA A 1 159 ? -22.314 -4.22 -9.187 1 98.87 159 ALA A N 1
ATOM 1257 C CA . ALA A 1 159 ? -21.081 -4.968 -9.416 1 98.87 159 ALA A CA 1
ATOM 1258 C C . ALA A 1 159 ? -21.161 -6.361 -8.799 1 98.87 159 ALA A C 1
ATOM 1260 O O . ALA A 1 159 ? -20.818 -7.354 -9.446 1 98.87 159 ALA A O 1
ATOM 1261 N N . ALA A 1 160 ? -21.61 -6.386 -7.566 1 98.86 160 ALA A N 1
ATOM 1262 C CA . ALA A 1 160 ? -21.746 -7.665 -6.874 1 98.86 160 ALA A CA 1
ATOM 1263 C C . ALA A 1 160 ? -22.794 -8.545 -7.548 1 98.86 160 ALA A C 1
ATOM 1265 O O . ALA A 1 160 ? -22.605 -9.757 -7.68 1 98.86 160 ALA A O 1
ATOM 1266 N N . TYR A 1 161 ? -23.857 -7.93 -7.946 1 98.82 161 TYR A N 1
ATOM 1267 C CA . TYR A 1 161 ? -24.894 -8.637 -8.689 1 98.82 161 TYR A CA 1
ATOM 1268 C C . TYR A 1 161 ? -24.319 -9.293 -9.938 1 98.82 161 TYR A C 1
ATOM 1270 O O . TYR A 1 161 ? -24.551 -10.479 -10.187 1 98.82 161 TYR A O 1
ATOM 1278 N N . ARG A 1 162 ? -23.55 -8.557 -10.674 1 98.7 162 ARG A N 1
ATOM 1279 C CA . ARG A 1 162 ? -22.997 -9.028 -11.939 1 98.7 162 ARG A CA 1
ATOM 1280 C C . ARG A 1 162 ? -22.017 -10.174 -11.716 1 98.7 162 ARG A C 1
ATOM 1282 O O . ARG A 1 162 ? -22.001 -11.142 -12.479 1 98.7 162 ARG A O 1
ATOM 1289 N N . LEU A 1 163 ? -21.205 -10.047 -10.701 1 98.72 163 LEU A N 1
ATOM 1290 C CA . LEU A 1 163 ? -20.239 -11.095 -10.39 1 98.72 163 LEU A CA 1
ATOM 1291 C C . LEU A 1 163 ? -20.947 -12.401 -10.044 1 98.72 163 LEU A C 1
ATOM 1293 O O . LEU A 1 163 ? -20.563 -13.468 -10.528 1 98.72 163 LEU A O 1
ATOM 1297 N N . THR A 1 164 ? -21.931 -12.318 -9.233 1 98.61 164 THR A N 1
ATOM 1298 C CA . THR A 1 164 ? -22.709 -13.489 -8.846 1 98.61 164 THR A CA 1
ATOM 1299 C C . THR A 1 164 ? -23.437 -14.078 -10.051 1 98.61 164 THR A C 1
ATOM 1301 O O . THR A 1 164 ? -23.453 -15.296 -10.239 1 98.61 164 THR A O 1
ATOM 1304 N N . GLU A 1 165 ? -24.021 -13.21 -10.807 1 98.35 165 GLU A N 1
ATOM 1305 C CA . GLU A 1 165 ? -24.745 -13.63 -12.002 1 98.35 165 GLU A CA 1
ATOM 1306 C C . GLU A 1 165 ? -23.844 -14.423 -12.944 1 98.35 165 GLU A C 1
ATOM 1308 O O . GLU A 1 165 ? -24.267 -15.429 -13.517 1 98.35 165 GLU A O 1
ATOM 1313 N N . LYS A 1 166 ? -22.658 -13.962 -13.105 1 98.25 166 LYS A N 1
ATOM 1314 C CA . LYS A 1 166 ? -21.7 -14.654 -13.961 1 98.25 166 LYS A CA 1
ATOM 1315 C C . LYS A 1 166 ? -21.487 -16.092 -13.498 1 98.25 166 LYS A C 1
ATOM 1317 O O . LYS A 1 166 ? -21.416 -17.01 -14.318 1 98.25 166 LYS A O 1
ATOM 1322 N N . MET A 1 167 ? -21.37 -16.336 -12.196 1 98.13 167 MET A N 1
ATOM 1323 C CA . MET A 1 167 ? -21.215 -17.684 -11.657 1 98.13 167 MET A CA 1
ATOM 1324 C C . MET A 1 167 ? -22.432 -18.543 -11.982 1 98.13 167 MET A C 1
ATOM 1326 O O . MET A 1 167 ? -22.292 -19.706 -12.364 1 98.13 167 MET A O 1
ATOM 1330 N N . ILE A 1 168 ? -23.591 -17.994 -11.838 1 97.98 168 ILE A N 1
ATOM 1331 C CA . ILE A 1 168 ? -24.839 -18.708 -12.082 1 97.98 168 ILE A CA 1
ATOM 1332 C C . ILE A 1 168 ? -24.949 -19.064 -13.563 1 97.98 168 ILE A C 1
ATOM 1334 O O . ILE A 1 168 ? -25.323 -20.186 -13.912 1 97.98 168 ILE A O 1
ATOM 1338 N N . GLU A 1 169 ? -24.568 -18.073 -14.398 1 97.31 169 GLU A N 1
ATOM 1339 C CA . GLU A 1 169 ? -24.576 -18.304 -15.84 1 97.31 169 GLU A CA 1
ATOM 1340 C C . GLU A 1 169 ? -23.632 -19.441 -16.222 1 97.31 169 GLU A C 1
ATOM 1342 O O . GLU A 1 169 ? -23.855 -20.132 -17.218 1 97.31 169 GLU A O 1
ATOM 1347 N N . ASN A 1 170 ? -22.602 -19.636 -15.434 1 97.47 170 ASN A N 1
ATOM 1348 C CA . ASN A 1 170 ? -21.63 -20.699 -15.668 1 97.47 170 ASN A CA 1
ATOM 1349 C C . ASN A 1 170 ? -22.103 -22.029 -15.088 1 97.47 170 ASN A C 1
ATOM 1351 O O . ASN A 1 170 ? -21.367 -23.017 -15.11 1 97.47 170 ASN A O 1
ATOM 1355 N N . GLY A 1 171 ? -23.285 -22.038 -14.463 1 96.6 171 GLY A N 1
ATOM 1356 C CA . GLY A 1 171 ? -23.899 -23.281 -14.025 1 96.6 171 GLY A CA 1
ATOM 1357 C C . GLY A 1 171 ? -23.753 -23.526 -12.536 1 96.6 171 GLY A C 1
ATOM 1358 O O . GLY A 1 171 ? -24.155 -24.577 -12.032 1 96.6 171 GLY A O 1
ATOM 1359 N N . ARG A 1 172 ? -23.157 -22.575 -11.829 1 97.15 172 ARG A N 1
ATOM 1360 C CA . ARG A 1 172 ? -22.992 -22.752 -10.39 1 97.15 172 ARG A CA 1
ATOM 1361 C C . ARG A 1 172 ? -24.313 -22.541 -9.657 1 97.15 172 ARG A C 1
ATOM 1363 O O . ARG A 1 172 ? -25.093 -21.657 -10.016 1 97.15 172 ARG A O 1
ATOM 1370 N N . LYS A 1 173 ? -24.545 -23.33 -8.566 1 95.81 173 LYS A N 1
ATOM 1371 C CA . LYS A 1 173 ? -25.828 -23.292 -7.871 1 95.81 173 LYS A CA 1
ATOM 1372 C C . LYS A 1 173 ? -25.633 -23.199 -6.36 1 95.81 173 LYS A C 1
ATOM 1374 O O . LYS A 1 173 ? -26.522 -22.74 -5.641 1 95.81 173 LYS A O 1
ATOM 1379 N N . GLN A 1 174 ? -24.543 -23.723 -5.86 1 97.02 174 GLN A N 1
ATOM 1380 C CA . GLN A 1 174 ? -24.233 -23.675 -4.436 1 97.02 174 GLN A CA 1
ATOM 1381 C C . GLN A 1 174 ? -23.152 -22.639 -4.143 1 97.02 174 GLN A C 1
ATOM 1383 O O . GLN A 1 174 ? -22.041 -22.989 -3.74 1 97.02 174 GLN A O 1
ATOM 1388 N N . ILE A 1 175 ? -23.604 -21.433 -4.309 1 98.07 175 ILE A N 1
ATOM 1389 C CA . ILE A 1 175 ? -22.64 -20.339 -4.261 1 98.07 175 ILE A CA 1
ATOM 1390 C C . ILE A 1 175 ? -22.541 -19.801 -2.836 1 98.07 175 ILE A C 1
ATOM 1392 O O . ILE A 1 175 ? -23.545 -19.393 -2.248 1 98.07 175 ILE A O 1
ATOM 1396 N N . GLY A 1 176 ? -21.345 -19.837 -2.247 1 98.4 176 GLY A N 1
ATOM 1397 C CA . GLY A 1 176 ? -21.071 -19.255 -0.943 1 98.4 176 GLY A CA 1
ATOM 1398 C C . GLY A 1 176 ? -20.691 -17.788 -1.013 1 98.4 176 GLY A C 1
ATOM 1399 O O . GLY A 1 176 ? -20.408 -17.265 -2.093 1 98.4 176 GLY A O 1
ATOM 1400 N N . TYR A 1 177 ? -20.739 -17.127 0.195 1 98.61 177 TYR A N 1
ATOM 1401 C CA . TYR A 1 177 ? -20.423 -15.71 0.338 1 98.61 177 TYR A CA 1
ATOM 1402 C C . TYR A 1 177 ? -19.516 -15.473 1.54 1 98.61 177 TYR A C 1
ATOM 1404 O O . TYR A 1 177 ? -19.826 -15.903 2.653 1 98.61 177 TYR A O 1
ATOM 1412 N N . ILE A 1 178 ? -18.373 -14.884 1.25 1 98.79 178 ILE A N 1
ATOM 1413 C CA . ILE A 1 178 ? -17.552 -14.377 2.344 1 98.79 178 ILE A CA 1
ATOM 1414 C C . ILE A 1 178 ? -17.419 -12.86 2.23 1 98.79 178 ILE A C 1
ATOM 1416 O O . ILE A 1 178 ? -16.784 -12.355 1.301 1 98.79 178 ILE A O 1
ATOM 1420 N N . GLY A 1 179 ? -18.035 -12.144 3.111 1 98.42 179 GLY A N 1
ATOM 1421 C CA . GLY A 1 179 ? -18.03 -10.69 3.086 1 98.42 179 GLY A CA 1
ATOM 1422 C C . GLY A 1 179 ? -17.593 -10.072 4.401 1 98.42 179 GLY A C 1
ATOM 1423 O O . GLY A 1 179 ? -17.029 -10.756 5.257 1 98.42 179 GLY A O 1
ATOM 1424 N N . VAL A 1 180 ? -17.699 -8.765 4.495 1 97.49 180 VAL A N 1
ATOM 1425 C CA . VAL A 1 180 ? -17.295 -8.033 5.69 1 97.49 180 VAL A CA 1
ATOM 1426 C C . VAL A 1 180 ? -18.529 -7.476 6.397 1 97.49 180 VAL A C 1
ATOM 1428 O O . VAL A 1 180 ? -19.661 -7.8 6.031 1 97.49 180 VAL A O 1
ATOM 1431 N N . THR A 1 181 ? -18.327 -6.694 7.49 1 96.5 181 THR A N 1
ATOM 1432 C CA . THR A 1 181 ? -19.427 -6.181 8.299 1 96.5 181 THR A CA 1
ATOM 1433 C C . THR A 1 181 ? -20.37 -5.33 7.454 1 96.5 181 THR A C 1
ATOM 1435 O O . THR A 1 181 ? -19.924 -4.573 6.589 1 96.5 181 THR A O 1
ATOM 1438 N N . THR A 1 182 ? -21.68 -5.372 7.734 1 96.31 182 THR A N 1
ATOM 1439 C CA . THR A 1 182 ? -22.68 -4.62 6.984 1 96.31 182 THR A CA 1
ATOM 1440 C C . THR A 1 182 ? -22.751 -3.177 7.473 1 96.31 182 THR A C 1
ATOM 1442 O O . THR A 1 182 ? -23.466 -2.354 6.897 1 96.31 182 THR A O 1
ATOM 1445 N N . GLU A 1 183 ? -21.933 -2.849 8.503 1 94.24 183 GLU A N 1
ATOM 1446 C CA . GLU A 1 183 ? -21.79 -1.451 8.897 1 94.24 183 GLU A CA 1
ATOM 1447 C C . GLU A 1 183 ? -21.057 -0.648 7.826 1 94.24 183 GLU A C 1
ATOM 1449 O O . GLU A 1 183 ? -21.196 0.575 7.757 1 94.24 183 GLU A O 1
ATOM 1454 N N . ASP A 1 184 ? -20.272 -1.324 7.144 1 95.45 184 ASP A N 1
ATOM 1455 C CA . ASP A 1 184 ? -19.724 -0.758 5.915 1 95.45 184 ASP A CA 1
ATOM 1456 C C . ASP A 1 184 ? -20.737 -0.838 4.774 1 95.45 184 ASP A C 1
ATOM 1458 O O . ASP A 1 184 ? -20.941 -1.905 4.192 1 95.45 184 ASP A O 1
ATOM 1462 N N . ILE A 1 185 ? -21.277 0.219 4.452 1 96.84 185 ILE A N 1
ATOM 1463 C CA . ILE A 1 185 ? -22.418 0.236 3.543 1 96.84 185 ILE A CA 1
ATOM 1464 C C . ILE A 1 185 ? -21.976 -0.215 2.152 1 96.84 185 ILE A C 1
ATOM 1466 O O . ILE A 1 185 ? -22.651 -1.024 1.511 1 96.84 185 ILE A O 1
ATOM 1470 N N . ALA A 1 186 ? -20.853 0.229 1.645 1 97.22 186 ALA A N 1
ATOM 1471 C CA . ALA A 1 186 ? -20.399 -0.076 0.29 1 97.22 186 ALA A CA 1
ATOM 1472 C C . ALA A 1 186 ? -19.945 -1.529 0.178 1 97.22 186 ALA A C 1
ATOM 1474 O O . ALA A 1 186 ? -20.549 -2.32 -0.55 1 97.22 186 ALA A O 1
ATOM 1475 N N . VAL A 1 187 ? -19.019 -1.953 1.014 1 97.35 187 VAL A N 1
ATOM 1476 C CA . VAL A 1 187 ? -18.322 -3.219 0.815 1 97.35 187 VAL A CA 1
ATOM 1477 C C . VAL A 1 187 ? -19.096 -4.347 1.493 1 97.35 187 VAL A C 1
ATOM 1479 O O . VAL A 1 187 ? -19.085 -5.487 1.022 1 97.35 187 VAL A O 1
ATOM 1482 N N . GLY A 1 188 ? -19.728 -4.019 2.58 1 97.62 188 GLY A N 1
ATOM 1483 C CA . GLY A 1 188 ? -20.434 -5.041 3.336 1 97.62 188 GLY A CA 1
ATOM 1484 C C . GLY A 1 188 ? -21.9 -5.153 2.963 1 97.62 188 GLY A C 1
ATOM 1485 O O . GLY A 1 188 ? -22.351 -6.205 2.504 1 97.62 188 GLY A O 1
ATOM 1486 N N . PHE A 1 189 ? -22.659 -4.101 3.051 1 98.13 189 PHE A N 1
ATOM 1487 C CA . PHE A 1 189 ? -24.109 -4.121 2.895 1 98.13 189 PHE A CA 1
ATOM 1488 C C . PHE A 1 189 ? -24.494 -4.23 1.424 1 98.13 189 PHE A C 1
ATOM 1490 O O . PHE A 1 189 ? -25.209 -5.154 1.032 1 98.13 189 PHE A O 1
ATOM 1497 N N . GLU A 1 190 ? -24.029 -3.375 0.557 1 98.58 190 GLU A N 1
ATOM 1498 C CA . GLU A 1 190 ? -24.451 -3.305 -0.839 1 98.58 190 GLU A CA 1
ATOM 1499 C C . GLU A 1 190 ? -23.941 -4.506 -1.631 1 98.58 190 GLU A C 1
ATOM 1501 O O . GLU A 1 190 ? -24.642 -5.024 -2.503 1 98.58 190 GLU A O 1
ATOM 1506 N N . ARG A 1 191 ? -22.691 -4.929 -1.388 1 98.68 191 ARG A N 1
ATOM 1507 C CA . ARG A 1 191 ? -22.176 -6.1 -2.09 1 98.68 191 ARG A CA 1
ATOM 1508 C C . ARG A 1 191 ? -22.952 -7.355 -1.705 1 98.68 191 ARG A C 1
ATOM 1510 O O . ARG A 1 191 ? -23.272 -8.18 -2.562 1 98.68 191 ARG A O 1
ATOM 1517 N N . LYS A 1 192 ? -23.282 -7.465 -0.421 1 98.68 192 LYS A N 1
ATOM 1518 C CA . LYS A 1 192 ? -24.106 -8.589 0.015 1 98.68 192 LYS A CA 1
ATOM 1519 C C . LYS A 1 192 ? -25.478 -8.556 -0.653 1 98.68 192 LYS A C 1
ATOM 1521 O O . LYS A 1 192 ? -25.97 -9.584 -1.122 1 98.68 192 LYS A O 1
ATOM 1526 N N . ARG A 1 193 ? -26.065 -7.403 -0.684 1 98.55 193 ARG A N 1
ATOM 1527 C CA . ARG A 1 193 ? -27.379 -7.237 -1.296 1 98.55 193 ARG A CA 1
ATOM 1528 C C . ARG A 1 193 ? -27.344 -7.606 -2.775 1 98.55 193 ARG A C 1
ATOM 1530 O O . ARG A 1 193 ? -28.286 -8.211 -3.292 1 98.55 193 ARG A O 1
ATOM 1537 N N . GLY A 1 194 ? -26.265 -7.219 -3.464 1 98.81 194 GLY A N 1
ATOM 1538 C CA . GLY A 1 194 ? -26.111 -7.591 -4.861 1 98.81 194 GLY A CA 1
ATOM 1539 C C . GLY A 1 194 ? -26.033 -9.091 -5.074 1 98.81 194 GLY A C 1
ATOM 1540 O O . GLY A 1 194 ? -26.687 -9.631 -5.969 1 98.81 194 GLY A O 1
ATOM 1541 N N . TYR A 1 195 ? -25.279 -9.726 -4.193 1 98.71 195 TYR A N 1
ATOM 1542 C CA . TYR A 1 195 ? -25.175 -11.18 -4.192 1 98.71 195 TYR A CA 1
ATOM 1543 C C . TYR A 1 195 ? -26.54 -11.824 -3.982 1 98.71 195 TYR A C 1
ATOM 1545 O O . TYR A 1 195 ? -26.947 -12.697 -4.752 1 98.71 195 TYR A O 1
ATOM 1553 N N . GLN A 1 196 ? -27.23 -11.39 -3.04 1 98.57 196 GLN A N 1
ATOM 1554 C CA . GLN A 1 196 ? -28.532 -11.948 -2.688 1 98.57 196 GLN A CA 1
ATOM 1555 C C . GLN A 1 196 ? -29.547 -11.724 -3.805 1 98.57 196 GLN A C 1
ATOM 1557 O O . GLN A 1 196 ? -30.359 -12.603 -4.098 1 98.57 196 GLN A O 1
ATOM 1562 N N . LYS A 1 197 ? -29.514 -10.557 -4.382 1 98.5 197 LYS A N 1
ATOM 1563 C CA . LYS A 1 197 ? -30.443 -10.236 -5.461 1 98.5 197 LYS A CA 1
ATOM 1564 C C . LYS A 1 197 ? -30.251 -11.173 -6.649 1 98.5 197 LYS A C 1
ATOM 1566 O O . LYS A 1 197 ? -31.223 -11.589 -7.282 1 98.5 197 LYS A O 1
ATOM 1571 N N . ALA A 1 198 ? -29.005 -11.457 -6.979 1 98.48 198 ALA A N 1
ATOM 1572 C CA . ALA A 1 198 ? -28.716 -12.364 -8.087 1 98.48 198 ALA A CA 1
ATOM 1573 C C . ALA A 1 198 ? -29.276 -13.758 -7.816 1 98.48 198 ALA A C 1
ATOM 1575 O O . ALA A 1 198 ? -29.883 -14.372 -8.696 1 98.48 198 ALA A O 1
ATOM 1576 N N . LEU A 1 199 ? -29.092 -14.293 -6.595 1 98.19 199 LEU A N 1
ATOM 1577 C CA . LEU A 1 199 ? -29.647 -15.593 -6.234 1 98.19 199 LEU A CA 1
ATOM 1578 C C . LEU A 1 199 ? -31.161 -15.606 -6.413 1 98.19 199 LEU A C 1
ATOM 1580 O O . LEU A 1 199 ? -31.711 -16.526 -7.023 1 98.19 199 LEU A O 1
ATOM 1584 N N . LYS A 1 200 ? -31.756 -14.568 -5.898 1 97.84 200 LYS A N 1
ATOM 1585 C CA . LYS A 1 200 ? -33.211 -14.462 -5.948 1 97.84 200 LYS A CA 1
ATOM 1586 C C . LYS A 1 200 ? -33.712 -14.439 -7.389 1 97.84 200 LYS A C 1
ATOM 1588 O O . LYS A 1 200 ? -34.689 -15.112 -7.724 1 97.84 200 LYS A O 1
ATOM 1593 N N . LYS A 1 201 ? -33.081 -13.691 -8.227 1 97.72 201 LYS A N 1
ATOM 1594 C CA . LYS A 1 201 ? -33.475 -13.554 -9.626 1 97.72 201 LYS A CA 1
ATOM 1595 C C . LYS A 1 201 ? -33.496 -14.91 -10.326 1 97.72 201 LYS A C 1
ATOM 1597 O O . LYS A 1 201 ? -34.355 -15.163 -11.174 1 97.72 201 LYS A O 1
ATOM 1602 N N . TYR A 1 202 ? -32.619 -15.772 -9.956 1 97.35 202 TYR A N 1
ATOM 1603 C CA . TYR A 1 202 ? -32.471 -17.037 -10.667 1 97.35 202 TYR A CA 1
ATOM 1604 C C . TYR A 1 202 ? -33.076 -18.186 -9.867 1 97.35 202 TYR A C 1
ATOM 1606 O O . TYR A 1 202 ? -32.843 -19.356 -10.177 1 97.35 202 TYR A O 1
ATOM 1614 N N . GLY A 1 203 ? -33.736 -17.843 -8.777 1 96.76 203 GLY A N 1
ATOM 1615 C CA . GLY A 1 203 ? -34.489 -18.82 -8.006 1 96.76 203 GLY A CA 1
ATOM 1616 C C . GLY A 1 203 ? -33.609 -19.716 -7.155 1 96.76 203 GLY A C 1
ATOM 1617 O O . GLY A 1 203 ? -33.985 -20.847 -6.841 1 96.76 203 GLY A O 1
ATOM 1618 N N . ILE A 1 204 ? -32.38 -19.323 -6.852 1 96.41 204 ILE A N 1
ATOM 1619 C CA . ILE A 1 204 ? -31.487 -20.068 -5.971 1 96.41 204 ILE A CA 1
ATOM 1620 C C . ILE A 1 204 ? -31.746 -19.672 -4.519 1 96.41 204 ILE A C 1
ATOM 1622 O O . ILE A 1 204 ? -31.71 -18.488 -4.176 1 96.41 204 ILE A O 1
ATOM 1626 N N . PRO A 1 205 ? -32.069 -20.572 -3.668 1 93.25 205 PRO A N 1
ATOM 1627 C CA . PRO A 1 205 ? -32.381 -20.227 -2.279 1 93.25 205 PRO A CA 1
ATOM 1628 C C . PRO A 1 205 ? -31.178 -19.659 -1.528 1 93.25 205 PRO A C 1
ATOM 1630 O O . PRO A 1 205 ? -30.059 -20.154 -1.683 1 93.25 205 PRO A O 1
ATOM 1633 N N . GLU A 1 206 ? -31.486 -18.634 -0.852 1 91.58 206 GLU A N 1
ATOM 1634 C CA . GLU A 1 206 ? -30.47 -18.112 0.058 1 91.58 206 GLU A CA 1
ATOM 1635 C C . GLU A 1 206 ? -30.287 -19.028 1.264 1 91.58 206 GLU A C 1
ATOM 1637 O O . GLU A 1 206 ? -31.263 -19.541 1.815 1 91.58 206 GLU A O 1
ATOM 1642 N N . ASP A 1 207 ? -29.126 -19.365 1.533 1 93.58 207 ASP A N 1
ATOM 1643 C CA . ASP A 1 207 ? -28.785 -20.192 2.687 1 93.58 207 ASP A CA 1
ATOM 1644 C C . ASP A 1 207 ? -27.763 -19.493 3.581 1 93.58 207 ASP A C 1
ATOM 1646 O O . ASP A 1 207 ? -26.586 -19.397 3.23 1 93.58 207 ASP A O 1
ATOM 1650 N N . LYS A 1 208 ? -28.168 -19.068 4.716 1 93.1 208 LYS A N 1
ATOM 1651 C CA . LYS A 1 208 ? -27.324 -18.319 5.642 1 93.1 208 LYS A CA 1
ATOM 1652 C C . LYS A 1 208 ? -26.109 -19.14 6.066 1 93.1 208 LYS A C 1
ATOM 1654 O O . LYS A 1 208 ? -25.075 -18.581 6.437 1 93.1 208 LYS A O 1
ATOM 1659 N N . SER A 1 209 ? -26.244 -20.439 5.95 1 93.33 209 SER A N 1
ATOM 1660 C CA . SER A 1 209 ? -25.144 -21.317 6.336 1 93.33 209 SER A CA 1
ATOM 1661 C C . SER A 1 209 ? -23.987 -21.221 5.348 1 93.33 209 SER A C 1
ATOM 1663 O O . SER A 1 209 ? -22.872 -21.654 5.645 1 93.33 209 SER A O 1
ATOM 1665 N N . ARG A 1 210 ? -24.242 -20.608 4.166 1 96 210 ARG A N 1
ATOM 1666 C CA . ARG A 1 210 ? -23.21 -20.453 3.146 1 96 210 ARG A CA 1
ATOM 1667 C C . ARG A 1 210 ? -22.598 -19.056 3.194 1 96 210 ARG A C 1
ATOM 1669 O O . ARG A 1 210 ? -21.831 -18.678 2.306 1 96 210 ARG A O 1
ATOM 1676 N N . MET A 1 211 ? -22.96 -18.286 4.221 1 97.14 211 MET A N 1
ATOM 1677 C CA . MET A 1 211 ? -22.49 -16.907 4.313 1 97.14 211 MET A CA 1
ATOM 1678 C C . MET A 1 211 ? -21.604 -16.714 5.539 1 97.14 211 MET A C 1
ATOM 1680 O O . MET A 1 211 ? -21.974 -17.109 6.646 1 97.14 211 MET A O 1
ATOM 1684 N N . MET A 1 212 ? -20.405 -16.158 5.322 1 97.63 212 MET A N 1
ATOM 1685 C CA . MET A 1 212 ? -19.446 -15.889 6.389 1 97.63 212 MET A CA 1
ATOM 1686 C C . MET A 1 212 ? -19.034 -14.42 6.394 1 97.63 212 MET A C 1
ATOM 1688 O O . MET A 1 212 ? -19.032 -13.769 5.348 1 97.63 212 MET A O 1
ATOM 1692 N N . GLN A 1 213 ? -18.725 -13.913 7.599 1 97.24 213 GLN A N 1
ATOM 1693 C CA . GLN A 1 213 ? -18.229 -12.55 7.761 1 97.24 213 GLN A CA 1
ATOM 1694 C C . GLN A 1 213 ? -16.802 -12.545 8.303 1 97.24 213 GLN A C 1
ATOM 1696 O O . GLN A 1 213 ? -16.482 -13.291 9.23 1 97.24 213 GLN A O 1
ATOM 1701 N N . VAL A 1 214 ? -15.994 -11.78 7.672 1 96.88 214 VAL A N 1
ATOM 1702 C CA . VAL A 1 214 ? -14.6 -11.667 8.087 1 96.88 214 VAL A CA 1
ATOM 1703 C C . VAL A 1 214 ? -14.171 -10.202 8.066 1 96.88 214 VAL A C 1
ATOM 1705 O O . VAL A 1 214 ? -14.953 -9.325 7.692 1 96.88 214 VAL A O 1
ATOM 1708 N N . SER A 1 215 ? -12.983 -9.97 8.566 1 91.74 215 SER A N 1
ATOM 1709 C CA . SER A 1 215 ? -12.344 -8.679 8.338 1 91.74 215 SER A CA 1
ATOM 1710 C C . SER A 1 215 ? -11.708 -8.614 6.953 1 91.74 215 SER A C 1
ATOM 1712 O O . SER A 1 215 ? -11.89 -9.52 6.138 1 91.74 215 SER A O 1
ATOM 1714 N N . PHE A 1 216 ? -11.071 -7.572 6.649 1 89.18 216 PHE A N 1
ATOM 1715 C CA . PHE A 1 216 ? -10.431 -7.352 5.358 1 89.18 216 PHE A CA 1
ATOM 1716 C C . PHE A 1 216 ? -9.089 -8.071 5.29 1 89.18 216 PHE A C 1
ATOM 1718 O O . PHE A 1 216 ? -8.064 -7.456 4.989 1 89.18 216 PHE A O 1
ATOM 1725 N N . SER A 1 217 ? -9.05 -9.312 5.631 1 91.1 217 SER A N 1
ATOM 1726 C CA . SER A 1 217 ? -7.751 -9.971 5.704 1 91.1 217 SER A CA 1
ATOM 1727 C C . SER A 1 217 ? -7.737 -11.257 4.885 1 91.1 217 SER A C 1
ATOM 1729 O O . SER A 1 217 ? -8.733 -11.982 4.84 1 91.1 217 SER A O 1
ATOM 1731 N N . MET A 1 218 ? -6.657 -11.504 4.336 1 94.93 218 MET A N 1
ATOM 1732 C CA . MET A 1 218 ? -6.438 -12.734 3.58 1 94.93 218 MET A CA 1
ATOM 1733 C C . MET A 1 218 ? -6.498 -13.952 4.495 1 94.93 218 MET A C 1
ATOM 1735 O O . MET A 1 218 ? -7.074 -14.979 4.131 1 94.93 218 MET A O 1
ATOM 1739 N N . GLU A 1 219 ? -5.937 -13.826 5.671 1 95.97 219 GLU A N 1
ATOM 1740 C CA . GLU A 1 219 ? -5.899 -14.91 6.648 1 95.97 219 GLU A CA 1
ATOM 1741 C C . GLU A 1 219 ? -7.306 -15.34 7.052 1 95.97 219 GLU A C 1
ATOM 1743 O O . GLU A 1 219 ? -7.603 -16.535 7.11 1 95.97 219 GLU A O 1
ATOM 1748 N N . GLU A 1 220 ? -8.097 -14.403 7.295 1 97.74 220 GLU A N 1
ATOM 1749 C CA . GLU A 1 220 ? -9.464 -14.739 7.678 1 97.74 220 GLU A CA 1
ATOM 1750 C C . GLU A 1 220 ? -10.24 -15.322 6.501 1 97.74 220 GLU A C 1
ATOM 1752 O O . GLU A 1 220 ? -11.103 -16.183 6.684 1 97.74 220 GLU A O 1
ATOM 1757 N N . GLY A 1 221 ? -9.939 -14.819 5.293 1 98.14 221 GLY A N 1
ATOM 1758 C CA . GLY A 1 221 ? -10.522 -15.439 4.113 1 98.14 221 GLY A CA 1
ATOM 1759 C C . GLY A 1 221 ? -10.2 -16.916 3.995 1 98.14 221 GLY A C 1
ATOM 1760 O O . GLY A 1 221 ? -11.071 -17.723 3.662 1 98.14 221 GLY A O 1
ATOM 1761 N N . TYR A 1 222 ? -8.975 -17.246 4.341 1 98.25 222 TYR A N 1
ATOM 1762 C CA . TYR A 1 222 ? -8.525 -18.633 4.334 1 98.25 222 TYR A CA 1
ATOM 1763 C C . TYR A 1 222 ? -9.279 -19.456 5.372 1 98.25 222 TYR A C 1
ATOM 1765 O O . TYR A 1 222 ? -9.818 -20.52 5.058 1 98.25 222 TYR A O 1
ATOM 1773 N N . ILE A 1 223 ? -9.365 -18.945 6.563 1 98.37 223 ILE A N 1
ATOM 1774 C CA . ILE A 1 223 ? -9.954 -19.663 7.689 1 98.37 223 ILE A CA 1
ATOM 1775 C C . ILE A 1 223 ? -11.44 -19.9 7.428 1 98.37 223 ILE A C 1
ATOM 1777 O O . ILE A 1 223 ? -11.935 -21.018 7.594 1 98.37 223 ILE A O 1
ATOM 1781 N N . LYS A 1 224 ? -12.088 -18.905 6.956 1 98.23 224 LYS A N 1
ATOM 1782 C CA . LYS A 1 224 ? -13.534 -19.01 6.784 1 98.23 224 LYS A CA 1
ATOM 1783 C C . LYS A 1 224 ? -13.881 -19.831 5.545 1 98.23 224 LYS A C 1
ATOM 1785 O O . LYS A 1 224 ? -14.899 -20.526 5.52 1 98.23 224 LYS A O 1
ATOM 1790 N N . ALA A 1 225 ? -13.062 -19.75 4.546 1 98.26 225 ALA A N 1
ATOM 1791 C CA . ALA A 1 225 ? -13.267 -20.621 3.392 1 98.26 225 ALA A CA 1
ATOM 1792 C C . ALA A 1 225 ? -13.139 -22.091 3.783 1 98.26 225 ALA A C 1
ATOM 1794 O O . ALA A 1 225 ? -13.919 -22.931 3.329 1 98.26 225 ALA A O 1
ATOM 1795 N N . LYS A 1 226 ? -12.168 -22.402 4.596 1 97.96 226 LYS A N 1
ATOM 1796 C CA . LYS A 1 226 ? -12.014 -23.771 5.08 1 97.96 226 LYS A CA 1
ATOM 1797 C C . LYS A 1 226 ? -13.264 -24.236 5.821 1 97.96 226 LYS A C 1
ATOM 1799 O O . LYS A 1 226 ? -13.737 -25.354 5.611 1 97.96 226 LYS A O 1
ATOM 1804 N N . GLU A 1 227 ? -13.714 -23.359 6.681 1 97.63 227 GLU A N 1
ATOM 1805 C CA . GLU A 1 227 ? -14.936 -23.658 7.421 1 97.63 227 GLU A CA 1
ATOM 1806 C C . GLU A 1 227 ? -16.106 -23.912 6.475 1 97.63 227 GLU A C 1
ATOM 1808 O O . GLU A 1 227 ? -16.877 -24.854 6.672 1 97.63 227 GLU A O 1
ATOM 1813 N N . LEU A 1 228 ? -16.252 -23.113 5.478 1 97.28 228 LEU A N 1
ATOM 1814 C CA . LEU A 1 228 ? -17.344 -23.221 4.517 1 97.28 228 LEU A CA 1
ATOM 1815 C C . LEU A 1 228 ? -17.25 -24.524 3.73 1 97.28 228 LEU A C 1
ATOM 1817 O O . LEU A 1 228 ? -18.265 -25.177 3.479 1 97.28 228 LEU A O 1
ATOM 1821 N N . LEU A 1 229 ? -16.076 -24.872 3.315 1 97.07 229 LEU A N 1
ATOM 1822 C CA . LEU A 1 229 ? -15.847 -26.095 2.554 1 97.07 229 LEU A CA 1
ATOM 1823 C C . LEU A 1 229 ? -16.232 -27.324 3.37 1 97.07 229 LEU A C 1
ATOM 1825 O O . LEU A 1 229 ? -16.733 -28.308 2.821 1 97.07 229 LEU A O 1
ATOM 1829 N N . ASP A 1 230 ? -16.028 -27.252 4.645 1 95.69 230 ASP A N 1
ATOM 1830 C CA . ASP A 1 230 ? -16.379 -28.352 5.538 1 95.69 230 ASP A CA 1
ATOM 1831 C C . ASP A 1 230 ? -17.89 -28.438 5.735 1 95.69 230 ASP A C 1
ATOM 1833 O O . ASP A 1 230 ? -18.45 -29.534 5.809 1 95.69 230 ASP A O 1
ATOM 1837 N N . ASN A 1 231 ? -18.519 -27.296 5.785 1 94.85 231 ASN A N 1
ATOM 1838 C CA . ASN A 1 231 ? -19.935 -27.23 6.129 1 94.85 231 ASN A CA 1
ATOM 1839 C C . ASN A 1 231 ? -20.82 -27.39 4.896 1 94.85 231 ASN A C 1
ATOM 1841 O O . ASN A 1 231 ? -21.983 -27.782 5.008 1 94.85 231 ASN A O 1
ATOM 1845 N N . VAL A 1 232 ? -20.304 -27.039 3.757 1 94.64 232 VAL A N 1
ATOM 1846 C CA . VAL A 1 232 ? -21.045 -27.087 2.501 1 94.64 232 VAL A CA 1
ATOM 1847 C C . VAL A 1 232 ? -20.265 -27.899 1.47 1 94.64 232 VAL A C 1
ATOM 1849 O O . VAL A 1 232 ? -19.712 -27.341 0.52 1 94.64 232 VAL A O 1
ATOM 1852 N N . PRO A 1 233 ? -20.373 -29.154 1.528 1 93.12 233 PRO A N 1
ATOM 1853 C CA . PRO A 1 233 ? -19.542 -30.02 0.688 1 93.12 233 PRO A CA 1
ATOM 1854 C C . PRO A 1 233 ? -19.825 -29.843 -0.802 1 93.12 233 PRO A C 1
ATOM 1856 O O . PRO A 1 233 ? -18.963 -30.132 -1.636 1 93.12 233 PRO A O 1
ATOM 1859 N N . ASP A 1 234 ? -20.995 -29.353 -1.128 1 95.13 234 ASP A N 1
ATOM 1860 C CA . ASP A 1 234 ? -21.369 -29.233 -2.534 1 95.13 234 ASP A CA 1
ATOM 1861 C C . ASP A 1 234 ? -21.134 -27.814 -3.046 1 95.13 234 ASP A C 1
ATOM 1863 O O . ASP A 1 234 ? -21.636 -27.44 -4.108 1 95.13 234 ASP A O 1
ATOM 1867 N N . LEU A 1 235 ? -20.372 -27.016 -2.3 1 97.39 235 LEU A N 1
ATOM 1868 C CA . LEU A 1 235 ? -20.022 -25.665 -2.726 1 97.39 235 LEU A CA 1
ATOM 1869 C C . LEU A 1 235 ? -19.394 -25.679 -4.115 1 97.39 235 LEU A C 1
ATOM 1871 O O . LEU A 1 235 ? -18.43 -26.409 -4.358 1 97.39 235 LEU A O 1
ATOM 1875 N N . ASP A 1 236 ? -19.903 -24.894 -4.997 1 97.99 236 ASP A N 1
ATOM 1876 C CA . ASP A 1 236 ? -19.348 -24.926 -6.347 1 97.99 236 ASP A CA 1
ATOM 1877 C C . ASP A 1 236 ? -19.054 -23.516 -6.854 1 97.99 236 ASP A C 1
ATOM 1879 O O . ASP A 1 236 ? -18.537 -23.343 -7.959 1 97.99 236 ASP A O 1
ATOM 1883 N N . GLY A 1 237 ? -19.382 -22.465 -6.118 1 98.24 237 GLY A N 1
ATOM 1884 C CA . GLY A 1 237 ? -19.044 -21.067 -6.335 1 98.24 237 GLY A CA 1
ATOM 1885 C C . GLY A 1 237 ? -18.761 -20.315 -5.049 1 98.24 237 GLY A C 1
ATOM 1886 O O . GLY A 1 237 ? -19.356 -20.607 -4.009 1 98.24 237 GLY A O 1
ATOM 1887 N N . LEU A 1 238 ? -17.927 -19.382 -5.067 1 98.83 238 LEU A N 1
ATOM 1888 C CA . LEU A 1 238 ? -17.616 -18.585 -3.885 1 98.83 238 LEU A CA 1
ATOM 1889 C C . LEU A 1 238 ? -17.426 -17.118 -4.253 1 98.83 238 LEU A C 1
ATOM 1891 O O . LEU A 1 238 ? -16.517 -16.776 -5.014 1 98.83 238 LEU A O 1
ATOM 1895 N N . PHE A 1 239 ? -18.296 -16.292 -3.752 1 98.79 239 PHE A N 1
ATOM 1896 C CA . PHE A 1 239 ? -18.199 -14.84 -3.847 1 98.79 239 PHE A CA 1
ATOM 1897 C C . PHE A 1 239 ? -17.436 -14.27 -2.657 1 98.79 239 PHE A C 1
ATOM 1899 O O . PHE A 1 239 ? -17.812 -14.496 -1.505 1 98.79 239 PHE A O 1
ATOM 1906 N N . CYS A 1 240 ? -16.408 -13.548 -2.945 1 98.88 240 CYS A N 1
ATOM 1907 C CA . CYS A 1 240 ? -15.673 -12.864 -1.887 1 98.88 240 CYS A CA 1
ATOM 1908 C C . CYS A 1 240 ? -15.736 -11.352 -2.069 1 98.88 240 CYS A C 1
ATOM 1910 O O . CYS A 1 240 ? -15.504 -10.844 -3.168 1 98.88 240 CYS A O 1
ATOM 1912 N N . SER A 1 241 ? -15.896 -10.628 -1.017 1 98.45 241 SER A N 1
ATOM 1913 C CA . SER A 1 241 ? -16.176 -9.197 -1.079 1 98.45 241 SER A CA 1
ATOM 1914 C C . SER A 1 241 ? -14.934 -8.408 -1.477 1 98.45 241 SER A C 1
ATOM 1916 O O . SER A 1 241 ? -15.029 -7.236 -1.847 1 98.45 241 SER A O 1
ATOM 1918 N N . THR A 1 242 ? -13.774 -8.966 -1.336 1 97.97 242 THR A N 1
ATOM 1919 C CA . THR A 1 242 ? -12.534 -8.341 -1.784 1 97.97 242 THR A CA 1
ATOM 1920 C C . THR A 1 242 ? -11.589 -9.381 -2.378 1 97.97 242 THR A C 1
ATOM 1922 O O . THR A 1 242 ? -11.701 -10.572 -2.079 1 97.97 242 THR A O 1
ATOM 1925 N N . ASP A 1 243 ? -10.666 -8.916 -3.131 1 97.78 243 ASP A N 1
ATOM 1926 C CA . ASP A 1 243 ? -9.655 -9.808 -3.689 1 97.78 243 ASP A CA 1
ATOM 1927 C C . ASP A 1 243 ? -8.823 -10.455 -2.585 1 97.78 243 ASP A C 1
ATOM 1929 O O . ASP A 1 243 ? -8.424 -11.616 -2.7 1 97.78 243 ASP A O 1
ATOM 1933 N N . ASN A 1 244 ? -8.569 -9.731 -1.526 1 96.77 244 ASN A N 1
ATOM 1934 C CA . ASN A 1 244 ? -7.786 -10.281 -0.425 1 96.77 244 ASN A CA 1
ATOM 1935 C C . ASN A 1 244 ? -8.461 -11.504 0.187 1 96.77 244 ASN A C 1
ATOM 1937 O O . ASN A 1 244 ? -7.808 -12.519 0.438 1 96.77 244 ASN A O 1
ATOM 1941 N N . ILE A 1 245 ? -9.699 -11.37 0.45 1 98.2 245 ILE A N 1
ATOM 1942 C CA . ILE A 1 245 ? -10.473 -12.483 0.988 1 98.2 245 ILE A CA 1
ATOM 1943 C C . ILE A 1 245 ? -10.459 -13.648 0.001 1 98.2 245 ILE A C 1
ATOM 1945 O O . ILE A 1 245 ? -10.247 -14.798 0.391 1 98.2 245 ILE A O 1
ATOM 1949 N N . ALA A 1 246 ? -10.619 -13.34 -1.279 1 98.7 246 ALA A N 1
ATOM 1950 C CA . ALA A 1 246 ? -10.677 -14.36 -2.322 1 98.7 246 ALA A CA 1
ATOM 1951 C C . ALA A 1 246 ? -9.362 -15.128 -2.412 1 98.7 246 ALA A C 1
ATOM 1953 O O . ALA A 1 246 ? -9.36 -16.353 -2.561 1 98.7 246 ALA A O 1
ATOM 1954 N N . ILE A 1 247 ? -8.288 -14.407 -2.314 1 97.75 247 ILE A N 1
ATOM 1955 C CA . ILE A 1 247 ? -6.976 -15.031 -2.448 1 97.75 247 ILE A CA 1
ATOM 1956 C C . ILE A 1 247 ? -6.728 -15.968 -1.268 1 97.75 247 ILE A C 1
ATOM 1958 O O . ILE A 1 247 ? -6.206 -17.072 -1.443 1 97.75 247 ILE A O 1
ATOM 1962 N N . GLY A 1 248 ? -7.104 -15.528 -0.067 1 97.89 248 GLY A N 1
ATOM 1963 C CA . GLY A 1 248 ? -7.066 -16.44 1.065 1 97.89 248 GLY A CA 1
ATOM 1964 C C . GLY A 1 248 ? -7.929 -17.672 0.868 1 97.89 248 GLY A C 1
ATOM 1965 O O . GLY A 1 248 ? -7.503 -18.79 1.166 1 97.89 248 GLY A O 1
ATOM 1966 N N . ALA A 1 249 ? -9.052 -17.488 0.332 1 98.6 249 ALA A N 1
ATOM 1967 C CA . ALA A 1 249 ? -9.996 -18.576 0.085 1 98.6 249 ALA A CA 1
ATOM 1968 C C . ALA A 1 249 ? -9.458 -19.54 -0.968 1 98.6 249 ALA A C 1
ATOM 1970 O O . ALA A 1 249 ? -9.672 -20.751 -0.877 1 98.6 249 ALA A O 1
ATOM 1971 N N . MET A 1 250 ? -8.83 -19.027 -1.991 1 98.18 250 MET A N 1
ATOM 1972 C CA . MET A 1 250 ? -8.25 -19.868 -3.034 1 98.18 250 MET A CA 1
ATOM 1973 C C . MET A 1 250 ? -7.259 -20.864 -2.441 1 98.18 250 MET A C 1
ATOM 1975 O O . MET A 1 250 ? -7.21 -22.021 -2.861 1 98.18 250 MET A O 1
ATOM 1979 N N . LYS A 1 251 ? -6.462 -20.386 -1.536 1 96.49 251 LYS A N 1
ATOM 1980 C CA . LYS A 1 251 ? -5.509 -21.276 -0.877 1 96.49 251 LYS A CA 1
ATOM 1981 C C . LYS A 1 251 ? -6.227 -22.422 -0.17 1 96.49 251 LYS A C 1
ATOM 1983 O O . LYS A 1 251 ? -5.817 -23.58 -0.28 1 96.49 251 LYS A O 1
ATOM 1988 N N . ALA A 1 252 ? -7.267 -22.097 0.545 1 97.77 252 ALA A N 1
ATOM 1989 C CA . ALA A 1 252 ? -8.05 -23.105 1.255 1 97.77 252 ALA A CA 1
ATOM 1990 C C . ALA A 1 252 ? -8.643 -24.123 0.285 1 97.77 252 ALA A C 1
ATOM 1992 O O . ALA A 1 252 ? -8.617 -25.328 0.547 1 97.77 252 ALA A O 1
ATOM 1993 N N . ILE A 1 253 ? -9.181 -23.678 -0.836 1 98.02 253 ILE A N 1
ATOM 1994 C CA . ILE A 1 253 ? -9.801 -24.546 -1.832 1 98.02 253 ILE A CA 1
ATOM 1995 C C . ILE A 1 253 ? -8.757 -25.504 -2.402 1 98.02 253 ILE A C 1
ATOM 1997 O O . ILE A 1 253 ? -8.989 -26.713 -2.474 1 98.02 253 ILE A O 1
ATOM 2001 N N . LYS A 1 254 ? -7.636 -24.962 -2.745 1 95.81 254 LYS A N 1
ATOM 2002 C CA . LYS A 1 254 ? -6.565 -25.778 -3.31 1 95.81 254 LYS A CA 1
ATOM 2003 C C . LYS A 1 254 ? -6.104 -26.843 -2.32 1 95.81 254 LYS A C 1
ATOM 2005 O O . LYS A 1 254 ? -5.895 -27.998 -2.696 1 95.81 254 LYS A O 1
ATOM 2010 N N . GLU A 1 255 ? -5.988 -26.467 -1.111 1 95.26 255 GLU A N 1
ATOM 2011 C CA . GLU A 1 255 ? -5.525 -27.39 -0.079 1 95.26 255 GLU A CA 1
ATOM 2012 C C . GLU A 1 255 ? -6.56 -28.477 0.194 1 95.26 255 GLU A C 1
ATOM 2014 O O . GLU A 1 255 ? -6.23 -29.534 0.735 1 95.26 255 GLU A O 1
ATOM 2019 N N . SER A 1 256 ? -7.752 -28.218 -0.165 1 96.65 256 SER A N 1
ATOM 2020 C CA . SER A 1 256 ? -8.814 -29.198 0.038 1 96.65 256 SER A CA 1
ATOM 2021 C C . SER A 1 256 ? -8.862 -30.206 -1.106 1 96.65 256 SER A C 1
ATOM 2023 O O . SER A 1 256 ? -9.687 -31.121 -1.1 1 96.65 256 SER A O 1
ATOM 2025 N N . GLY A 1 257 ? -8.034 -29.973 -2.111 1 95.84 257 GLY A N 1
ATOM 2026 C CA . GLY A 1 257 ? -7.958 -30.898 -3.23 1 95.84 257 GLY A CA 1
ATOM 2027 C C . GLY A 1 257 ? -8.921 -30.558 -4.352 1 95.84 257 GLY A C 1
ATOM 2028 O O . GLY A 1 257 ? -9.008 -31.283 -5.344 1 95.84 257 GLY A O 1
ATOM 2029 N N . LYS A 1 258 ? -9.606 -29.469 -4.249 1 97.43 258 LYS A N 1
ATOM 2030 C CA . LYS A 1 258 ? -10.544 -29.043 -5.284 1 97.43 258 LYS A CA 1
ATOM 2031 C C . LYS A 1 258 ? -9.858 -28.149 -6.313 1 97.43 258 LYS A C 1
ATOM 2033 O O . LYS A 1 258 ? -8.917 -27.424 -5.984 1 97.43 258 LYS A O 1
ATOM 2038 N N . LYS A 1 259 ? -10.394 -28.175 -7.496 1 97.46 259 LYS A N 1
ATOM 2039 C CA . LYS A 1 259 ? -9.804 -27.416 -8.594 1 97.46 259 LYS A CA 1
ATOM 2040 C C . LYS A 1 259 ? -10.588 -26.135 -8.861 1 97.46 259 LYS A C 1
ATOM 2042 O O . LYS A 1 259 ? -11.821 -26.137 -8.831 1 97.46 259 LYS A O 1
ATOM 2047 N N . ILE A 1 260 ? -9.953 -25.083 -9.036 1 98.15 260 ILE A N 1
ATOM 2048 C CA . ILE A 1 260 ? -10.504 -23.828 -9.536 1 98.15 260 ILE A CA 1
ATOM 2049 C C . ILE A 1 260 ? -10.187 -23.682 -11.023 1 98.15 260 ILE A C 1
ATOM 2051 O O . ILE A 1 260 ? -9.022 -23.737 -11.424 1 98.15 260 ILE A O 1
ATOM 2055 N N . PRO A 1 261 ? -11.09 -23.542 -11.845 1 97.79 261 PRO A N 1
ATOM 2056 C CA . PRO A 1 261 ? -12.508 -23.281 -11.589 1 97.79 261 PRO A CA 1
ATOM 2057 C C . PRO A 1 261 ? -13.367 -24.54 -11.688 1 97.79 261 PRO A C 1
ATOM 2059 O O . PRO A 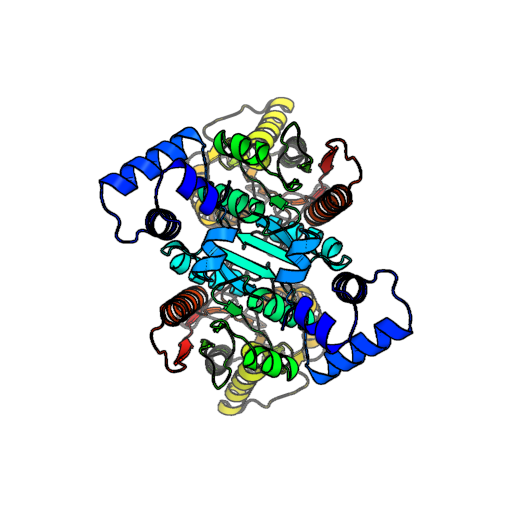1 261 ? -14.582 -24.481 -11.486 1 97.79 261 PRO A O 1
ATOM 2062 N N . ASP A 1 262 ? -12.82 -25.634 -12.003 1 97.71 262 ASP A N 1
ATOM 2063 C CA . ASP A 1 262 ? -13.587 -26.791 -12.455 1 97.71 262 ASP A CA 1
ATOM 2064 C C . ASP A 1 262 ? -14.533 -27.284 -11.362 1 97.71 262 ASP A C 1
ATOM 2066 O O . ASP A 1 262 ? -15.695 -27.592 -11.633 1 97.71 262 ASP A O 1
ATOM 2070 N N . ASP A 1 263 ? -14.031 -27.372 -10.148 1 97.9 263 ASP A N 1
ATOM 2071 C CA . ASP A 1 263 ? -14.861 -27.829 -9.037 1 97.9 263 ASP A CA 1
ATOM 2072 C C . ASP A 1 263 ? -15.565 -26.656 -8.359 1 97.9 263 ASP A C 1
ATOM 2074 O O . ASP A 1 263 ? -16.728 -26.766 -7.966 1 97.9 263 ASP A O 1
ATOM 2078 N N . ILE A 1 264 ? -14.836 -25.54 -8.173 1 98.49 264 ILE A N 1
ATOM 2079 C CA . ILE A 1 264 ? -15.361 -24.345 -7.52 1 98.49 264 ILE A CA 1
ATOM 2080 C C . ILE A 1 264 ? -14.901 -23.1 -8.274 1 98.49 264 ILE A C 1
ATOM 2082 O O . ILE A 1 264 ? -13.701 -22.895 -8.473 1 98.49 264 ILE A O 1
ATOM 2086 N N . GLU A 1 265 ? -15.829 -22.278 -8.728 1 98.78 265 GLU A N 1
ATOM 2087 C CA . GLU A 1 265 ? -15.489 -20.948 -9.224 1 98.78 265 GLU A CA 1
ATOM 2088 C C . GLU A 1 265 ? -15.378 -19.943 -8.08 1 98.78 265 GLU A C 1
ATOM 2090 O O . GLU A 1 265 ? -16.082 -20.06 -7.075 1 98.78 265 GLU A O 1
ATOM 2095 N N . ILE A 1 266 ? -14.522 -18.986 -8.257 1 98.85 266 ILE A N 1
ATOM 2096 C CA . ILE A 1 266 ? -14.347 -17.997 -7.199 1 98.85 266 ILE A CA 1
ATOM 2097 C C . ILE A 1 266 ? -14.131 -16.616 -7.814 1 98.85 266 ILE A C 1
ATOM 2099 O O . ILE A 1 266 ? -13.463 -16.485 -8.842 1 98.85 266 ILE A O 1
ATOM 2103 N N . GLY A 1 267 ? -14.694 -15.616 -7.23 1 98.69 267 GLY A N 1
ATOM 2104 C CA . GLY A 1 267 ? -14.544 -14.23 -7.645 1 98.69 267 GLY A CA 1
ATOM 2105 C C . GLY A 1 267 ? -14.308 -13.282 -6.484 1 98.69 267 GLY A C 1
ATOM 2106 O O . GLY A 1 267 ? -14.678 -13.58 -5.347 1 98.69 267 GLY A O 1
ATOM 2107 N N . GLY A 1 268 ? -13.663 -12.246 -6.747 1 98.56 268 GLY A N 1
ATOM 2108 C CA . GLY A 1 268 ? -13.428 -11.166 -5.803 1 98.56 268 GLY A CA 1
ATOM 2109 C C . GLY A 1 268 ? -13.758 -9.797 -6.368 1 98.56 268 GLY A C 1
ATOM 2110 O O . GLY A 1 268 ? -14.358 -9.691 -7.44 1 98.56 268 GLY A O 1
ATOM 2111 N N . MET A 1 269 ? -13.456 -8.756 -5.655 1 98.54 269 MET A N 1
ATOM 2112 C CA . MET A 1 269 ? -13.735 -7.386 -6.073 1 98.54 269 MET A CA 1
ATOM 2113 C C . MET A 1 269 ? -12.554 -6.471 -5.767 1 98.54 269 MET A C 1
ATOM 2115 O O . MET A 1 269 ? -12.059 -6.447 -4.639 1 98.54 269 MET A O 1
ATOM 2119 N N . GLY A 1 270 ? -12.141 -5.679 -6.799 1 97.79 270 GLY A N 1
ATOM 2120 C CA . GLY A 1 270 ? -11.091 -4.697 -6.582 1 97.79 270 GLY A CA 1
ATOM 2121 C C . GLY A 1 270 ? -10.042 -4.693 -7.678 1 97.79 270 GLY A C 1
ATOM 2122 O O . GLY A 1 270 ? -9.291 -3.726 -7.822 1 97.79 270 GLY A O 1
ATOM 2123 N N . ASP A 1 271 ? -9.947 -5.813 -8.398 1 97.93 271 ASP A N 1
ATOM 2124 C CA . ASP A 1 271 ? -9.004 -5.943 -9.506 1 97.93 271 ASP A CA 1
ATOM 2125 C C . ASP A 1 271 ? -7.586 -5.591 -9.063 1 97.93 271 ASP A C 1
ATOM 2127 O O . ASP A 1 271 ? -6.938 -4.731 -9.664 1 97.93 271 ASP A O 1
ATOM 2131 N N . SER A 1 272 ? -7.136 -6.238 -7.978 1 95.25 272 SER A N 1
ATOM 2132 C CA . SER A 1 272 ? -5.817 -5.983 -7.409 1 95.25 272 SER A CA 1
ATOM 2133 C C . SER A 1 272 ? -4.721 -6.642 -8.24 1 95.25 272 SER A C 1
ATOM 2135 O O . SER A 1 272 ? -5.003 -7.488 -9.091 1 95.25 272 SER A O 1
ATOM 2137 N N . MET A 1 273 ? -3.543 -6.224 -8.007 1 91.79 273 MET A N 1
ATOM 2138 C CA . MET A 1 273 ? -2.403 -6.851 -8.669 1 91.79 273 MET A CA 1
ATOM 2139 C C . MET A 1 273 ? -2.318 -8.333 -8.319 1 91.79 273 MET A C 1
ATOM 2141 O O . MET A 1 273 ? -1.98 -9.157 -9.17 1 91.79 273 MET A O 1
ATOM 2145 N N . MET A 1 274 ? -2.651 -8.672 -7.115 1 93.8 274 MET A N 1
ATOM 2146 C CA . MET A 1 274 ? -2.626 -10.062 -6.668 1 93.8 274 MET A CA 1
ATOM 2147 C C . MET A 1 274 ? -3.58 -10.917 -7.495 1 93.8 274 MET A C 1
ATOM 2149 O O . MET A 1 274 ? -3.283 -12.074 -7.794 1 93.8 274 MET A O 1
ATOM 2153 N N . ALA A 1 275 ? -4.669 -10.338 -7.845 1 95.74 275 ALA A N 1
ATOM 2154 C CA . ALA A 1 275 ? -5.663 -11.052 -8.642 1 95.74 275 ALA A CA 1
ATOM 2155 C C . ALA A 1 275 ? -5.072 -11.512 -9.972 1 95.74 275 ALA A C 1
ATOM 2157 O O . ALA A 1 275 ? -5.46 -12.555 -10.503 1 95.74 275 ALA A O 1
ATOM 2158 N N . LYS A 1 276 ? -4.091 -10.764 -10.454 1 92.7 276 LYS A N 1
ATOM 2159 C CA . LYS A 1 276 ? -3.506 -11.022 -11.767 1 92.7 276 LYS A CA 1
ATOM 2160 C C . LYS A 1 276 ? -2.378 -12.046 -11.675 1 92.7 276 LYS A C 1
ATOM 2162 O O . LYS A 1 276 ? -2.1 -12.759 -12.641 1 92.7 276 LYS A O 1
ATOM 2167 N N . VAL A 1 277 ? -1.804 -12.208 -10.468 1 91.97 277 VAL A N 1
ATOM 2168 C CA . VAL A 1 277 ? -0.559 -12.968 -10.417 1 91.97 277 VAL A CA 1
ATOM 2169 C C . VAL A 1 277 ? -0.805 -14.317 -9.744 1 91.97 277 VAL A C 1
ATOM 2171 O O . VAL A 1 277 ? 0.075 -15.181 -9.732 1 91.97 277 VAL A O 1
ATOM 2174 N N . THR A 1 278 ? -1.959 -14.486 -9.177 1 94.01 278 THR A N 1
ATOM 2175 C CA . THR A 1 278 ? -2.294 -15.772 -8.576 1 94.01 278 THR A CA 1
ATOM 2176 C C . THR A 1 278 ? -2.56 -16.82 -9.653 1 94.01 278 THR A C 1
ATOM 2178 O O . THR A 1 278 ? -2.74 -16.481 -10.825 1 94.01 278 THR A O 1
ATOM 2181 N N . THR A 1 279 ? -2.486 -18.138 -9.262 1 91.53 279 THR A N 1
ATOM 2182 C CA . THR A 1 279 ? -2.831 -19.247 -10.144 1 91.53 279 THR A CA 1
ATOM 2183 C C . THR A 1 279 ? -3.927 -20.111 -9.524 1 91.53 279 THR A C 1
ATOM 2185 O O . THR A 1 279 ? -3.716 -20.737 -8.484 1 91.53 279 THR A O 1
ATOM 2188 N N . PRO A 1 280 ? -5.023 -20.263 -10.214 1 95.17 280 PRO A N 1
ATOM 2189 C CA . PRO A 1 280 ? -5.41 -19.495 -11.4 1 95.17 280 PRO A CA 1
ATOM 2190 C C . PRO A 1 280 ? -5.586 -18.006 -11.108 1 95.17 280 PRO A C 1
ATOM 2192 O O . PRO A 1 280 ? -5.768 -17.618 -9.951 1 95.17 280 PRO A O 1
ATOM 2195 N N . SER A 1 281 ? -5.476 -17.143 -12.12 1 96.39 281 SER A N 1
ATOM 2196 C CA . SER A 1 281 ? -5.729 -15.716 -11.95 1 96.39 281 SER A CA 1
ATOM 2197 C C . SER A 1 281 ? -7.181 -15.454 -11.565 1 96.39 281 SER A C 1
ATOM 2199 O O . SER A 1 281 ? -8.091 -16.116 -12.067 1 96.39 281 SER A O 1
ATOM 2201 N N . LEU A 1 282 ? -7.4 -14.51 -10.776 1 98.06 282 LEU A N 1
ATOM 2202 C CA . LEU A 1 282 ? -8.683 -14.308 -10.113 1 98.06 282 LEU A CA 1
ATOM 2203 C C . LEU A 1 282 ? -9.583 -13.394 -10.937 1 98.06 282 LEU A C 1
ATOM 2205 O O . LEU A 1 282 ? -9.196 -12.273 -11.273 1 98.06 282 LEU A O 1
ATOM 2209 N N . THR A 1 283 ? -10.757 -13.874 -11.32 1 98.69 283 THR A N 1
ATOM 2210 C CA . THR A 1 283 ? -11.806 -13.004 -11.841 1 98.69 283 THR A CA 1
ATOM 2211 C C . THR A 1 283 ? -12.234 -11.984 -10.791 1 98.69 283 THR A C 1
ATOM 2213 O O . THR A 1 283 ? -12.481 -12.339 -9.637 1 98.69 283 THR A O 1
ATOM 2216 N N . SER A 1 284 ? -12.283 -10.714 -11.146 1 98.63 284 SER A N 1
ATOM 2217 C CA . SER A 1 284 ? -12.512 -9.655 -10.169 1 98.63 284 SER A CA 1
ATOM 2218 C C . SER A 1 284 ? -13.244 -8.473 -10.796 1 98.63 284 SER A C 1
ATOM 2220 O O . SER A 1 284 ? -13.292 -8.344 -12.021 1 98.63 284 SER A O 1
ATOM 2222 N N . ILE A 1 285 ? -13.879 -7.681 -9.995 1 98.82 285 ILE A N 1
ATOM 2223 C CA . ILE A 1 285 ? -14.517 -6.443 -10.429 1 98.82 285 ILE A CA 1
ATOM 2224 C C . ILE A 1 285 ? -13.5 -5.305 -10.41 1 98.82 285 ILE A C 1
ATOM 2226 O O . ILE A 1 285 ? -12.805 -5.1 -9.411 1 98.82 285 ILE A O 1
ATOM 2230 N N . HIS A 1 286 ? -13.401 -4.607 -11.467 1 98.57 286 HIS A N 1
ATOM 2231 C CA . HIS A 1 286 ? -12.586 -3.401 -11.556 1 98.57 286 HIS A CA 1
ATOM 2232 C C . HIS A 1 286 ? -13.402 -2.158 -11.216 1 98.57 286 HIS A C 1
ATOM 2234 O O . HIS A 1 286 ? -14.348 -1.817 -11.931 1 98.57 286 HIS A O 1
ATOM 2240 N N . PHE A 1 287 ? -12.984 -1.574 -10.136 1 98.35 287 PHE A N 1
ATOM 2241 C CA . PHE A 1 287 ? -13.548 -0.272 -9.799 1 98.35 287 PHE A CA 1
ATOM 2242 C C . PHE A 1 287 ? -12.629 0.852 -10.264 1 98.35 287 PHE A C 1
ATOM 2244 O O . PHE A 1 287 ? -11.416 0.665 -10.371 1 98.35 287 PHE A O 1
ATOM 2251 N N . TYR A 1 288 ? -13.07 1.905 -10.695 1 97.87 288 TYR A N 1
ATOM 2252 C CA . TYR A 1 288 ? -12.286 3.032 -11.187 1 97.87 288 TYR A CA 1
ATOM 2253 C C . TYR A 1 288 ? -11.781 3.89 -10.033 1 97.87 288 TYR A C 1
ATOM 2255 O O . TYR A 1 288 ? -12.084 5.084 -9.96 1 97.87 288 TYR A O 1
ATOM 2263 N N . TYR A 1 289 ? -10.977 3.258 -9.208 1 98.19 289 TYR A N 1
ATOM 2264 C CA . TYR A 1 289 ? -10.488 3.877 -7.982 1 98.19 289 TYR A CA 1
ATOM 2265 C C . TYR A 1 289 ? -9.658 5.118 -8.29 1 98.19 289 TYR A C 1
ATOM 2267 O O . TYR A 1 289 ? -9.847 6.168 -7.672 1 98.19 289 TYR A O 1
ATOM 2275 N N . LYS A 1 290 ? -8.725 5.041 -9.227 1 98.03 290 LYS A N 1
ATOM 2276 C CA . LYS A 1 290 ? -7.885 6.187 -9.563 1 98.03 290 LYS A CA 1
ATOM 2277 C C . LYS A 1 290 ? -8.726 7.358 -10.062 1 98.03 290 LYS A C 1
ATOM 2279 O O . LYS A 1 290 ? -8.546 8.493 -9.617 1 98.03 290 LYS A O 1
ATOM 2284 N N . THR A 1 291 ? -9.648 7.06 -10.947 1 98.55 291 THR A N 1
ATOM 2285 C CA . THR A 1 291 ? -10.528 8.089 -11.489 1 98.55 291 THR A CA 1
ATOM 2286 C C . THR A 1 291 ? -11.368 8.72 -10.383 1 98.55 291 THR A C 1
ATOM 2288 O O . THR A 1 291 ? -11.637 9.923 -10.409 1 98.55 291 THR A O 1
ATOM 2291 N N . SER A 1 292 ? -11.797 7.89 -9.477 1 98.51 292 SER A N 1
ATOM 2292 C CA . SER A 1 292 ? -12.57 8.422 -8.36 1 98.51 292 SER A CA 1
ATOM 2293 C C . SER A 1 292 ? -11.75 9.418 -7.545 1 98.51 292 SER A C 1
ATOM 2295 O O . SER A 1 292 ? -12.272 10.441 -7.098 1 98.51 292 SER A O 1
ATOM 2297 N N . GLY A 1 293 ? -10.481 9.097 -7.323 1 98.61 293 GLY A N 1
ATOM 2298 C CA . GLY A 1 293 ? -9.594 10.037 -6.657 1 98.61 293 GLY A CA 1
ATOM 2299 C C . GLY A 1 293 ? -9.428 11.34 -7.415 1 98.61 293 GLY A C 1
ATOM 2300 O O . GLY A 1 293 ? -9.422 12.417 -6.815 1 98.61 293 GLY A O 1
ATOM 2301 N N . GLU A 1 294 ? -9.276 11.243 -8.721 1 98.6 294 GLU A N 1
ATOM 2302 C CA . GLU A 1 294 ? -9.159 12.432 -9.56 1 98.6 294 GLU A CA 1
ATOM 2303 C C . GLU A 1 294 ? -10.386 13.329 -9.419 1 98.6 294 GLU A C 1
ATOM 2305 O O . GLU A 1 294 ? -10.258 14.539 -9.226 1 98.6 294 GLU A O 1
ATOM 2310 N N . GLU A 1 295 ? -11.537 12.705 -9.496 1 98.05 295 GLU A N 1
ATOM 2311 C CA . GLU A 1 295 ? -12.785 13.457 -9.412 1 98.05 295 GLU A CA 1
ATOM 2312 C C . GLU A 1 295 ? -12.934 14.13 -8.051 1 98.05 295 GLU A C 1
ATOM 2314 O O . GLU A 1 295 ? -13.376 15.278 -7.965 1 98.05 295 GLU A O 1
ATOM 2319 N N . ALA A 1 296 ? -12.576 13.417 -7.015 1 98.11 296 ALA A N 1
ATOM 2320 C CA . ALA A 1 296 ? -12.669 13.964 -5.664 1 98.11 296 ALA A CA 1
ATOM 2321 C C . ALA A 1 296 ? -11.777 15.192 -5.506 1 98.11 296 ALA A C 1
ATOM 2323 O O . ALA A 1 296 ? -12.196 16.201 -4.934 1 98.11 296 ALA A O 1
ATOM 2324 N N . ALA A 1 297 ? -10.552 15.108 -6.002 1 97.98 297 ALA A N 1
ATOM 2325 C CA . ALA A 1 297 ? -9.609 16.22 -5.911 1 97.98 297 ALA A CA 1
ATOM 2326 C C . ALA A 1 297 ? -10.115 17.433 -6.685 1 97.98 297 ALA A C 1
ATOM 2328 O O . ALA A 1 297 ? -10.019 18.566 -6.207 1 97.98 297 ALA A O 1
ATOM 2329 N N . LYS A 1 298 ? -10.645 17.215 -7.916 1 96.75 298 LYS A N 1
ATOM 2330 C CA . LYS A 1 298 ? -11.205 18.3 -8.716 1 96.75 298 LYS A CA 1
ATOM 2331 C C . LYS A 1 298 ? -12.337 19.004 -7.973 1 96.75 298 LYS A C 1
ATOM 2333 O O . LYS A 1 298 ? -12.391 20.235 -7.936 1 96.75 298 LYS A O 1
ATOM 2338 N N . MET A 1 299 ? -13.208 18.175 -7.372 1 96.26 299 MET A N 1
ATOM 2339 C CA . MET A 1 299 ? -14.325 18.725 -6.61 1 96.26 299 MET A CA 1
ATOM 2340 C C . MET A 1 299 ? -13.824 19.578 -5.449 1 96.26 299 MET A C 1
ATOM 2342 O O . MET A 1 299 ? -14.336 20.674 -5.212 1 96.26 299 MET A O 1
ATOM 2346 N N . LEU A 1 300 ? -12.835 19.085 -4.748 1 96.57 300 LEU A N 1
ATOM 2347 C CA . LEU A 1 300 ? -12.313 19.78 -3.577 1 96.57 300 LEU A CA 1
ATOM 2348 C C . LEU A 1 300 ? -11.684 21.112 -3.97 1 96.57 300 LEU A C 1
ATOM 2350 O O . LEU A 1 300 ? -11.955 22.14 -3.345 1 96.57 300 LEU A O 1
ATOM 2354 N N . LEU A 1 301 ? -10.836 21.121 -4.989 1 95.13 301 LEU A N 1
ATOM 2355 C CA . LEU A 1 301 ? -10.135 22.327 -5.418 1 95.13 301 LEU A CA 1
ATOM 2356 C C . LEU A 1 301 ? -11.12 23.387 -5.899 1 95.13 301 LEU A C 1
ATOM 2358 O O . LEU A 1 301 ? -10.925 24.579 -5.652 1 95.13 301 LEU A O 1
ATOM 2362 N N . THR A 1 302 ? -12.156 22.923 -6.592 1 92.9 302 THR A N 1
ATOM 2363 C CA . THR A 1 302 ? -13.201 23.84 -7.034 1 92.9 302 THR A CA 1
ATOM 2364 C C . THR A 1 302 ? -13.866 24.518 -5.84 1 92.9 302 THR A C 1
ATOM 2366 O O . THR A 1 302 ? -14.146 25.718 -5.877 1 92.9 302 THR A O 1
ATOM 2369 N N . GLU A 1 303 ? -14.079 23.775 -4.803 1 91.99 303 GLU A N 1
ATOM 2370 C CA . GLU A 1 303 ? -14.718 24.317 -3.607 1 91.99 303 GLU A CA 1
ATOM 2371 C C . GLU A 1 303 ? -13.791 25.283 -2.875 1 91.99 303 GLU A C 1
ATOM 2373 O O . GLU A 1 303 ? -14.232 26.325 -2.386 1 91.99 303 GLU A O 1
ATOM 2378 N N . ILE A 1 304 ? -12.541 24.935 -2.735 1 91.11 304 ILE A N 1
ATOM 2379 C CA . ILE A 1 304 ? -11.56 25.772 -2.054 1 91.11 304 ILE A CA 1
ATOM 2380 C C . ILE A 1 304 ? -11.453 27.121 -2.761 1 91.11 304 ILE A C 1
ATOM 2382 O O . ILE A 1 304 ? -11.283 28.157 -2.114 1 91.11 304 ILE A O 1
ATOM 2386 N N . GLU A 1 305 ? -11.547 27.135 -4.015 1 84.68 305 GLU A N 1
ATOM 2387 C CA . GLU A 1 305 ? -11.413 28.363 -4.793 1 84.68 305 GLU A CA 1
ATOM 2388 C C . GLU A 1 305 ? -12.721 29.149 -4.814 1 84.68 305 GLU A C 1
ATOM 2390 O O . GLU A 1 305 ? -12.791 30.232 -5.399 1 84.68 305 GLU A O 1
ATOM 2395 N N . GLY A 1 306 ? -13.721 28.756 -4.036 1 77.31 306 GLY A N 1
ATOM 2396 C CA . GLY A 1 306 ? -14.895 29.564 -3.751 1 77.31 306 GLY A CA 1
ATOM 2397 C C . GLY A 1 306 ? -16.007 29.381 -4.767 1 77.31 306 GLY A C 1
ATOM 2398 O O . GLY A 1 306 ? -16.942 30.182 -4.824 1 77.31 306 GLY A O 1
ATOM 2399 N N . GLU A 1 307 ? -15.812 28.476 -5.621 1 64.76 307 GLU A N 1
ATOM 2400 C CA . GLU A 1 307 ? -16.923 28.255 -6.541 1 64.76 307 GLU A CA 1
ATOM 2401 C C . GLU A 1 307 ? -18.068 27.514 -5.857 1 64.76 307 GLU A C 1
ATOM 2403 O O . GLU A 1 307 ? -17.837 26.58 -5.086 1 64.76 307 GLU A O 1
ATOM 2408 N N . SER A 1 308 ? -19.11 28.237 -5.572 1 59.29 308 SER A N 1
ATOM 2409 C CA . SER A 1 308 ? -20.276 27.652 -4.918 1 59.29 308 SER A CA 1
ATOM 2410 C C . SER A 1 308 ? -20.592 26.272 -5.483 1 59.29 308 SER A C 1
ATOM 2412 O O . SER A 1 308 ? -20.739 26.111 -6.697 1 59.29 308 SER A O 1
ATOM 2414 N N . VAL A 1 309 ? -20.251 25.267 -4.698 1 63.76 309 VAL A N 1
ATOM 2415 C CA . VAL A 1 309 ? -20.537 24 -5.362 1 63.76 309 VAL A CA 1
ATOM 2416 C C . VAL A 1 309 ? -21.709 23.307 -4.67 1 63.76 309 VAL A C 1
ATOM 2418 O O . VAL A 1 309 ? -21.79 23.292 -3.439 1 63.76 309 VAL A O 1
ATOM 2421 N N . ILE A 1 310 ? -22.852 23.19 -5.312 1 69.99 310 ILE A N 1
ATOM 2422 C CA . ILE A 1 310 ? -23.879 22.23 -4.923 1 69.99 310 ILE A CA 1
ATOM 2423 C C . ILE A 1 310 ? -23.239 20.871 -4.649 1 69.99 310 ILE A C 1
ATOM 2425 O O . ILE A 1 310 ? -22.35 20.437 -5.385 1 69.99 310 ILE A O 1
ATOM 2429 N N . ALA A 1 311 ? -23.637 20.431 -3.458 1 78.83 311 ALA A N 1
ATOM 2430 C CA . ALA A 1 311 ? -23.139 19.09 -3.162 1 78.83 311 ALA A CA 1
ATOM 2431 C C . ALA A 1 311 ? -23.417 18.133 -4.318 1 78.83 311 ALA A C 1
ATOM 2433 O O . ALA A 1 311 ? -24.562 17.995 -4.756 1 78.83 311 ALA A O 1
ATOM 2434 N N . LYS A 1 312 ? -22.404 17.589 -4.889 1 90.31 312 LYS A N 1
ATOM 2435 C CA . LYS A 1 312 ? -22.47 16.674 -6.025 1 90.31 312 LYS A CA 1
ATOM 2436 C C . LYS A 1 312 ? -22.09 15.255 -5.61 1 90.31 312 LYS A C 1
ATOM 2438 O O . LYS A 1 312 ? -21.221 15.064 -4.757 1 90.31 312 LYS A O 1
ATOM 2443 N N . GLU A 1 313 ? -22.864 14.344 -6.07 1 94.59 313 GLU A N 1
ATOM 2444 C CA . GLU A 1 313 ? -22.563 12.925 -5.911 1 94.59 313 GLU A CA 1
ATOM 2445 C C . GLU A 1 313 ? -22.199 12.284 -7.248 1 94.59 313 GLU A C 1
ATOM 2447 O O . GLU A 1 313 ? -22.894 12.483 -8.246 1 94.59 313 GLU A O 1
ATOM 2452 N N . ILE A 1 314 ? -21.131 11.599 -7.293 1 96.53 314 ILE A N 1
ATOM 2453 C CA . ILE A 1 314 ? -20.716 10.876 -8.491 1 96.53 314 ILE A CA 1
ATOM 2454 C C . ILE A 1 314 ? -20.65 9.38 -8.194 1 96.53 314 ILE A C 1
ATOM 2456 O O . ILE A 1 314 ? -19.904 8.948 -7.312 1 96.53 314 ILE A O 1
ATOM 2460 N N . LYS A 1 315 ? -21.439 8.638 -8.798 1 97.37 315 LYS A N 1
ATOM 2461 C CA . LYS A 1 315 ? -21.349 7.182 -8.739 1 97.37 315 LYS A CA 1
ATOM 2462 C C . LYS A 1 315 ? -20.512 6.636 -9.892 1 97.37 315 LYS A C 1
ATOM 2464 O O . LYS A 1 315 ? -20.861 6.818 -11.06 1 97.37 315 LYS A O 1
ATOM 2469 N N . MET A 1 316 ? -19.468 5.952 -9.631 1 97.12 316 MET A N 1
ATOM 2470 C CA . MET A 1 316 ? -18.579 5.383 -10.64 1 97.12 316 MET A CA 1
ATOM 2471 C C . MET A 1 316 ? -19.083 4.019 -11.102 1 97.12 316 MET A C 1
ATOM 2473 O O . MET A 1 316 ? -19.61 3.244 -10.302 1 97.12 316 MET A O 1
ATOM 2477 N N . GLY A 1 317 ? -18.895 3.707 -12.343 1 96.36 317 GLY A N 1
ATOM 2478 C CA . GLY A 1 317 ? -19.21 2.391 -12.876 1 96.36 317 GLY A CA 1
ATOM 2479 C C . GLY A 1 317 ? -18.159 1.347 -12.549 1 96.36 317 GLY A C 1
ATOM 2480 O O . GLY A 1 317 ? -17.346 1.54 -11.642 1 96.36 317 GLY A O 1
ATOM 2481 N N . TYR A 1 318 ? -18.31 0.169 -13.114 1 98.15 318 TYR A N 1
ATOM 2482 C CA . TYR A 1 318 ? -17.403 -0.947 -12.87 1 98.15 318 TYR A CA 1
ATOM 2483 C C . TYR A 1 318 ? -17.249 -1.809 -14.117 1 98.15 318 TYR A C 1
ATOM 2485 O O . TYR A 1 318 ? -17.997 -1.65 -15.085 1 98.15 318 TYR A O 1
ATOM 2493 N N . LYS A 1 319 ? -16.25 -2.62 -14.138 1 98.38 319 LYS A N 1
ATOM 2494 C CA . LYS A 1 319 ? -16.035 -3.61 -15.189 1 98.38 319 LYS A CA 1
ATOM 2495 C C . LYS A 1 319 ? -15.724 -4.982 -14.598 1 98.38 319 LYS A C 1
ATOM 2497 O O . LYS A 1 319 ? -14.967 -5.09 -13.631 1 98.38 319 LYS A O 1
ATOM 2502 N N . LEU A 1 320 ? -16.325 -5.995 -15.126 1 98.32 320 LEU A N 1
ATOM 2503 C CA . LEU A 1 320 ? -15.997 -7.368 -14.758 1 98.32 320 LEU A CA 1
ATOM 2504 C C . LEU A 1 320 ? -14.76 -7.851 -15.508 1 98.32 320 LEU A C 1
ATOM 2506 O O . LEU A 1 320 ? -14.765 -7.925 -16.739 1 98.32 320 LEU A O 1
ATOM 2510 N N . MET A 1 321 ? -13.716 -8.13 -14.769 1 98.25 321 MET A N 1
ATOM 2511 C CA . MET A 1 321 ? -12.494 -8.682 -15.347 1 98.25 321 MET A CA 1
ATOM 2512 C C . MET A 1 321 ? -12.487 -10.204 -15.256 1 98.25 321 MET A C 1
ATOM 2514 O O . MET A 1 321 ? -12.135 -10.766 -14.217 1 98.25 321 MET A O 1
ATOM 2518 N N . GLU A 1 322 ? -12.84 -10.848 -16.306 1 97.83 322 GLU A N 1
ATOM 2519 C CA . GLU A 1 322 ? -12.908 -12.306 -16.332 1 97.83 322 GLU A CA 1
ATOM 2520 C C . GLU A 1 322 ? -11.521 -12.922 -16.487 1 97.83 322 GLU A C 1
ATOM 2522 O O . GLU A 1 322 ? -10.769 -12.55 -17.39 1 97.83 322 GLU A O 1
ATOM 2527 N N . ARG A 1 323 ? -11.222 -13.83 -15.574 1 97.09 323 ARG A N 1
ATOM 2528 C CA . ARG A 1 323 ? -9.939 -14.525 -15.605 1 97.09 323 ARG A CA 1
ATOM 2529 C C . ARG A 1 323 ? -10.117 -16.016 -15.337 1 97.09 323 ARG A C 1
ATOM 2531 O O . ARG A 1 323 ? -11.206 -16.56 -15.529 1 97.09 323 ARG A O 1
ATOM 2538 N N . ASP A 1 324 ? -9.048 -16.66 -14.825 1 96.62 324 ASP A N 1
ATOM 2539 C CA . ASP A 1 324 ? -8.98 -18.116 -14.899 1 96.62 324 ASP A CA 1
ATOM 2540 C C . ASP A 1 324 ? -9.704 -18.76 -13.72 1 96.62 324 ASP A C 1
ATOM 2542 O O . ASP A 1 324 ? -9.92 -19.974 -13.704 1 96.62 324 ASP A O 1
ATOM 2546 N N . SER A 1 325 ? -10.148 -17.949 -12.782 1 98.3 325 SER A N 1
ATOM 2547 C CA . SER A 1 325 ? -10.802 -18.529 -11.613 1 98.3 325 SER A CA 1
ATOM 2548 C C . SER A 1 325 ? -12.276 -18.808 -11.886 1 98.3 325 SER A C 1
ATOM 2550 O O . SER A 1 325 ? -12.978 -19.354 -11.033 1 98.3 325 SER A O 1
ATOM 2552 N N . MET A 1 326 ? -12.777 -18.399 -13.005 1 98.03 326 MET A N 1
ATOM 2553 C CA . MET A 1 326 ? -14.121 -18.694 -13.495 1 98.03 326 MET A CA 1
ATOM 2554 C C . MET A 1 326 ? -14.078 -19.181 -14.939 1 98.03 326 MET A C 1
ATOM 2556 O O . MET A 1 326 ? -13.156 -18.846 -15.685 1 98.03 326 MET A O 1
ATOM 2560 N N . LYS A 1 327 ? -15.049 -20.008 -15.29 1 93.84 327 LYS A N 1
ATOM 2561 C CA . LYS A 1 327 ? -15.138 -20.471 -16.671 1 93.84 327 LYS A CA 1
ATOM 2562 C C . LYS A 1 327 ? -15.484 -19.323 -17.615 1 93.84 327 LYS A C 1
ATOM 2564 O O . LYS A 1 327 ? -16.299 -18.461 -17.279 1 93.84 327 LYS A O 1
ATOM 2569 N N . ASN A 1 328 ? -14.569 -19.167 -18.556 1 79.95 328 ASN A N 1
ATOM 2570 C CA . ASN A 1 328 ? -14.798 -18.115 -19.54 1 79.95 328 ASN A CA 1
ATOM 2571 C C . ASN A 1 328 ? -15.732 -18.581 -20.653 1 79.95 328 ASN A C 1
ATOM 2573 O O . ASN A 1 328 ? -15.621 -19.712 -21.129 1 79.95 328 ASN A O 1
ATOM 2577 N N . SER A 1 329 ? -16.953 -18.01 -20.937 1 62.34 329 SER A N 1
ATOM 2578 C CA . SER A 1 329 ? -17.813 -18.361 -22.063 1 62.34 329 SER A CA 1
ATOM 2579 C C . SER A 1 329 ? -17.052 -18.287 -23.383 1 62.34 329 SER A C 1
ATOM 2581 O O . SER A 1 329 ? -17.437 -18.928 -24.363 1 62.34 329 SER A O 1
ATOM 2583 N N . LYS A 1 330 ? -16.167 -17.381 -23.793 1 52.51 330 LYS A N 1
ATOM 2584 C CA . LYS A 1 330 ? -15.568 -17.255 -25.118 1 52.51 330 LYS A CA 1
ATOM 2585 C C . LYS A 1 330 ? -14.687 -18.459 -25.44 1 52.51 330 LYS A C 1
ATOM 2587 O O . LYS A 1 330 ? -14.175 -18.58 -26.555 1 52.51 330 LYS A O 1
ATOM 2592 N N . LYS A 1 331 ? -14.125 -18.989 -24.501 1 46.14 331 LYS A N 1
ATOM 2593 C CA . LYS A 1 331 ? -13.256 -20.103 -24.871 1 46.14 331 LYS A CA 1
ATOM 2594 C C . LYS A 1 331 ? -14.061 -21.38 -25.09 1 46.14 331 LYS A C 1
ATOM 2596 O O . LYS A 1 331 ? -13.49 -22.453 -25.295 1 46.14 331 LYS A O 1
ATOM 2601 N N . VAL A 1 332 ? -15.307 -21.233 -24.759 1 30.57 332 VAL A N 1
ATOM 2602 C CA . VAL A 1 332 ? -15.975 -22.432 -25.254 1 30.57 332 VAL A CA 1
ATOM 2603 C C . VAL A 1 332 ? -16.308 -22.264 -26.735 1 30.57 332 VAL A C 1
ATOM 2605 O O . VAL A 1 332 ? -16.833 -21.226 -27.146 1 30.57 332 VAL A O 1
ATOM 2608 N N . MET B 1 1 ? -12.62 33.88 21.262 1 58.61 1 MET B N 1
ATOM 2609 C CA . MET B 1 1 ? -12.186 33.998 22.651 1 58.61 1 MET B CA 1
ATOM 2610 C C . MET B 1 1 ? -10.759 33.488 22.82 1 58.61 1 MET B C 1
ATOM 2612 O O . MET B 1 1 ? -10.378 32.483 22.216 1 58.61 1 MET B O 1
ATOM 2616 N N . ASN B 1 2 ? -9.949 34.366 23.333 1 69.26 2 ASN B N 1
ATOM 2617 C CA . ASN B 1 2 ? -8.549 34.019 23.552 1 69.26 2 ASN B CA 1
ATOM 2618 C C . ASN B 1 2 ? -8.222 33.919 25.039 1 69.26 2 ASN B C 1
ATOM 2620 O O . ASN B 1 2 ? -9.095 34.119 25.886 1 69.26 2 ASN B O 1
ATOM 2624 N N . ILE B 1 3 ? -6.993 33.52 25.279 1 74.85 3 ILE B N 1
ATOM 2625 C CA . ILE B 1 3 ? -6.548 33.29 26.649 1 74.85 3 ILE B CA 1
ATOM 2626 C C . ILE B 1 3 ? -6.79 34.543 27.488 1 74.85 3 ILE B C 1
ATOM 2628 O O . ILE B 1 3 ? -7.196 34.451 28.649 1 74.85 3 ILE B O 1
ATOM 2632 N N . SER B 1 4 ? -6.647 35.676 26.836 1 78.6 4 SER B N 1
ATOM 2633 C CA . SER B 1 4 ? -6.815 36.936 27.552 1 78.6 4 SER B CA 1
ATOM 2634 C C . SER B 1 4 ? -8.274 37.165 27.933 1 78.6 4 SER B C 1
ATOM 2636 O O . SER B 1 4 ? -8.568 37.613 29.043 1 78.6 4 SER B O 1
ATOM 2638 N N . GLU B 1 5 ? -9.122 36.771 27.07 1 80.06 5 GLU B N 1
ATOM 2639 C CA . GLU B 1 5 ? -10.55 36.951 27.319 1 80.06 5 GLU B CA 1
ATOM 2640 C C . GLU B 1 5 ? -11.043 36.005 28.41 1 80.06 5 GLU B C 1
ATOM 2642 O O . GLU B 1 5 ? -11.847 36.394 29.259 1 80.06 5 GLU B O 1
ATOM 2647 N N . ILE B 1 6 ? -10.506 34.807 28.313 1 80.63 6 ILE B N 1
ATOM 2648 C CA . ILE B 1 6 ? -10.867 33.83 29.334 1 80.63 6 ILE B CA 1
ATOM 2649 C C . ILE B 1 6 ? -10.357 34.294 30.696 1 80.63 6 ILE B C 1
ATOM 2651 O O . ILE B 1 6 ? -11.053 34.161 31.705 1 80.63 6 ILE B O 1
ATOM 2655 N N . ALA B 1 7 ? -9.199 34.807 30.636 1 85.44 7 ALA B N 1
ATOM 2656 C CA . ALA B 1 7 ? -8.607 35.324 31.867 1 85.44 7 ALA B CA 1
ATOM 2657 C C . ALA B 1 7 ? -9.472 36.427 32.47 1 85.44 7 ALA B C 1
ATOM 2659 O O . ALA B 1 7 ? -9.722 36.439 33.678 1 85.44 7 ALA B O 1
ATOM 2660 N N . ASP B 1 8 ? -9.926 37.238 31.63 1 84.71 8 ASP B N 1
ATOM 2661 C CA . ASP B 1 8 ? -10.764 38.353 32.062 1 84.71 8 ASP B CA 1
ATOM 2662 C C . ASP B 1 8 ? -12.098 37.855 32.614 1 84.71 8 ASP B C 1
ATOM 2664 O O . ASP B 1 8 ? -12.553 38.319 33.662 1 84.71 8 ASP B O 1
ATOM 2668 N N . LEU B 1 9 ? -12.631 36.895 31.929 1 84.15 9 LEU B N 1
ATOM 2669 C CA . LEU B 1 9 ? -13.936 36.376 32.323 1 84.15 9 LEU B CA 1
ATOM 2670 C C . LEU B 1 9 ? -13.836 35.583 33.622 1 84.15 9 LEU B C 1
ATOM 2672 O O . LEU B 1 9 ? -14.757 35.607 34.441 1 84.15 9 LEU B O 1
ATOM 2676 N N . ALA B 1 10 ? -12.725 34.944 33.776 1 85.53 10 ALA B N 1
ATOM 2677 C CA . ALA B 1 10 ? -12.523 34.095 34.947 1 85.53 10 ALA B CA 1
ATOM 2678 C C . ALA B 1 10 ? -11.931 34.892 36.106 1 85.53 10 ALA B C 1
ATOM 2680 O O . ALA B 1 10 ? -11.89 34.411 37.241 1 85.53 10 ALA B O 1
ATOM 2681 N N . GLY B 1 11 ? -11.492 36.143 35.801 1 87.97 11 GLY B N 1
ATOM 2682 C CA . GLY B 1 11 ? -10.885 36.979 36.825 1 87.97 11 GLY B CA 1
ATOM 2683 C C . GLY B 1 11 ? -9.525 36.478 37.276 1 87.97 11 GLY B C 1
ATOM 2684 O O . GLY B 1 11 ? -9.192 36.553 38.46 1 87.97 11 GLY B O 1
ATOM 2685 N N . VAL B 1 12 ? -8.885 35.801 36.391 1 86.32 12 VAL B N 1
ATOM 2686 C CA . VAL B 1 12 ? -7.555 35.283 36.696 1 86.32 12 VAL B CA 1
ATOM 2687 C C . VAL B 1 12 ? -6.543 35.841 35.699 1 86.32 12 VAL B C 1
ATOM 2689 O O . VAL B 1 12 ? -6.918 36.496 34.724 1 86.32 12 VAL B O 1
ATOM 2692 N N . SER B 1 13 ? -5.305 35.693 36.047 1 80.94 13 SER B N 1
ATOM 2693 C CA . SER B 1 13 ? -4.255 36.159 35.148 1 80.94 13 SER B CA 1
ATOM 2694 C C . SER B 1 13 ? -4.188 35.305 33.886 1 80.94 13 SER B C 1
ATOM 2696 O O . SER B 1 13 ? -4.648 34.161 33.879 1 80.94 13 SER B O 1
ATOM 2698 N N . LYS B 1 14 ? -3.612 35.798 32.824 1 81.21 14 LYS B N 1
ATOM 2699 C CA . LYS B 1 14 ? -3.365 35.049 31.595 1 81.21 14 LYS B CA 1
ATOM 2700 C C . LYS B 1 14 ? -2.508 33.816 31.865 1 81.21 14 LYS B C 1
ATOM 2702 O O . LYS B 1 14 ? -2.739 32.753 31.285 1 81.21 14 LYS B O 1
ATOM 2707 N N . ALA B 1 15 ? -1.61 34.008 32.835 1 80.67 15 ALA B N 1
ATOM 2708 C CA . ALA B 1 15 ? -0.71 32.92 33.207 1 80.67 15 ALA B CA 1
ATOM 2709 C C . ALA B 1 15 ? -1.473 31.786 33.887 1 80.67 15 ALA B C 1
ATOM 2711 O O . ALA B 1 15 ? -1.174 30.61 33.668 1 80.67 15 ALA B O 1
ATOM 2712 N N . ALA B 1 16 ? -2.44 32.154 34.593 1 81.31 16 ALA B N 1
ATOM 2713 C CA . ALA B 1 16 ? -3.241 31.153 35.292 1 81.31 16 ALA B CA 1
ATOM 2714 C C . ALA B 1 16 ? -4.072 30.331 34.31 1 81.31 16 ALA B C 1
ATOM 2716 O O . ALA B 1 16 ? -4.183 29.111 34.451 1 81.31 16 ALA B O 1
ATOM 2717 N N . VAL B 1 17 ? -4.612 31.002 33.252 1 79.97 17 VAL B N 1
ATOM 2718 C CA . VAL B 1 17 ? -5.397 30.316 32.231 1 79.97 17 VAL B CA 1
ATOM 2719 C C . VAL B 1 17 ? -4.495 29.387 31.423 1 79.97 17 VAL B C 1
ATOM 2721 O O . VAL B 1 17 ? -4.87 28.249 31.127 1 79.97 17 VAL B O 1
ATOM 2724 N N . SER B 1 18 ? -3.324 29.852 31.212 1 75.21 18 SER B N 1
ATOM 2725 C CA . SER B 1 18 ? -2.345 29.043 30.493 1 75.21 18 SER B CA 1
ATOM 2726 C C . SER B 1 18 ? -1.973 27.793 31.283 1 75.21 18 SER B C 1
ATOM 2728 O O . SER B 1 18 ? -1.922 26.694 30.728 1 75.21 18 SER B O 1
ATOM 2730 N N . ARG B 1 19 ? -1.802 28.006 32.553 1 75.06 19 ARG B N 1
ATOM 2731 C CA . ARG B 1 19 ? -1.45 26.89 33.426 1 75.06 19 ARG B CA 1
ATOM 2732 C C . ARG B 1 19 ? -2.593 25.886 33.518 1 75.06 19 ARG B C 1
ATOM 2734 O O . ARG B 1 19 ? -2.36 24.678 33.596 1 75.06 19 ARG B O 1
ATOM 2741 N N . TYR B 1 20 ? -3.733 26.336 33.457 1 77.13 20 TYR B N 1
ATOM 2742 C CA . TYR B 1 20 ? -4.919 25.488 33.508 1 77.13 20 TYR B CA 1
ATOM 2743 C C . TYR B 1 20 ? -4.953 24.525 32.327 1 77.13 20 TYR B C 1
ATOM 2745 O O . TYR B 1 20 ? -5.192 23.328 32.501 1 77.13 20 TYR B O 1
ATOM 2753 N N . PHE B 1 21 ? -4.678 25.097 31.167 1 73.41 21 PHE B N 1
ATOM 2754 C CA . PHE B 1 21 ? -4.815 24.3 29.954 1 73.41 21 PHE B CA 1
ATOM 2755 C C . PHE B 1 21 ? -3.577 23.441 29.727 1 73.41 21 PHE B C 1
ATOM 2757 O O . PHE B 1 21 ? -3.638 22.426 29.031 1 73.41 21 PHE B O 1
ATOM 2764 N N . ASN B 1 22 ? -2.434 23.764 30.493 1 66.95 22 ASN B N 1
ATOM 2765 C CA . ASN B 1 22 ? -1.176 23.052 30.292 1 66.95 22 ASN B CA 1
ATOM 2766 C C . ASN B 1 22 ? -0.826 22.182 31.496 1 66.95 22 ASN B C 1
ATOM 2768 O O . ASN B 1 22 ? 0.337 21.826 31.693 1 66.95 22 ASN B O 1
ATOM 2772 N N . ASN B 1 23 ? -1.756 21.953 32.245 1 65.78 23 ASN B N 1
ATOM 2773 C CA . ASN B 1 23 ? -1.629 21.137 33.448 1 65.78 23 ASN B CA 1
ATOM 2774 C C . ASN B 1 23 ? -0.55 21.677 34.381 1 65.78 23 ASN B C 1
ATOM 2776 O O . ASN B 1 23 ? 0.219 20.908 34.959 1 65.78 23 ASN B O 1
ATOM 2780 N N . GLY B 1 24 ? -0.443 22.91 34.364 1 68.55 24 GLY B N 1
ATOM 2781 C CA . GLY B 1 24 ? 0.461 23.547 35.309 1 68.55 24 GLY B CA 1
ATOM 2782 C C . GLY B 1 24 ? -0.149 23.733 36.686 1 68.55 24 GLY B C 1
ATOM 2783 O O . GLY B 1 24 ? -1.321 23.416 36.899 1 68.55 24 GLY B O 1
ATOM 2784 N N . TYR B 1 25 ? 0.66 24.08 37.652 1 75 25 TYR B N 1
ATOM 2785 C CA . TYR B 1 25 ? 0.173 24.308 39.009 1 75 25 TYR B CA 1
ATOM 2786 C C . TYR B 1 25 ? -0.755 25.515 39.06 1 75 25 TYR B C 1
ATOM 2788 O O . TYR B 1 25 ? -0.387 26.608 38.623 1 75 25 TYR B O 1
ATOM 2796 N N . ILE B 1 26 ? -1.974 25.303 39.519 1 79.62 26 ILE B N 1
ATOM 2797 C CA . ILE B 1 26 ? -2.951 26.365 39.732 1 79.62 26 ILE B CA 1
ATOM 2798 C C . ILE B 1 26 ? -3.847 26.012 40.917 1 79.62 26 ILE B C 1
ATOM 2800 O O . ILE B 1 26 ? -4.096 24.835 41.185 1 79.62 26 ILE B O 1
ATOM 2804 N N . SER B 1 27 ? -4.139 26.999 41.688 1 81.34 27 SER B N 1
ATOM 2805 C CA . SER B 1 27 ? -4.965 26.762 42.867 1 81.34 27 SER B CA 1
ATOM 2806 C C . SER B 1 27 ? -6.332 26.208 42.481 1 81.34 27 SER B C 1
ATOM 2808 O O . SER B 1 27 ? -6.823 26.462 41.379 1 81.34 27 SER B O 1
ATOM 2810 N N . GLU B 1 28 ? -6.873 25.437 43.328 1 82.97 28 GLU B N 1
ATOM 2811 C CA . GLU B 1 28 ? -8.178 24.83 43.081 1 82.97 28 GLU B CA 1
ATOM 2812 C C . GLU B 1 28 ? -9.237 25.892 42.805 1 82.97 28 GLU B C 1
ATOM 2814 O O . GLU B 1 28 ? -10.146 25.676 42.001 1 82.97 28 GLU B O 1
ATOM 2819 N N . GLU B 1 29 ? -9.135 26.983 43.453 1 83.82 29 GLU B N 1
ATOM 2820 C CA . GLU B 1 29 ? -10.069 28.087 43.258 1 83.82 29 GLU B CA 1
ATOM 2821 C C . GLU B 1 29 ? -10.001 28.623 41.831 1 83.82 29 GLU B C 1
ATOM 2823 O O . GLU B 1 29 ? -11.033 28.823 41.188 1 83.82 29 GLU B O 1
ATOM 2828 N N . LYS B 1 30 ? -8.847 28.794 41.304 1 85.65 30 LYS B N 1
ATOM 2829 C CA . LYS B 1 30 ? -8.656 29.324 39.957 1 85.65 30 LYS B CA 1
ATOM 2830 C C . LYS B 1 30 ? -9.059 28.299 38.901 1 85.65 30 LYS B C 1
ATOM 2832 O O . LYS B 1 30 ? -9.65 28.652 37.879 1 85.65 30 LYS B O 1
ATOM 2837 N N . LYS B 1 31 ? -8.791 27.109 39.182 1 84.29 31 LYS B N 1
ATOM 2838 C CA . LYS B 1 31 ? -9.172 26.015 38.294 1 84.29 31 LYS B CA 1
ATOM 2839 C C . LYS B 1 31 ? -10.682 25.983 38.076 1 84.29 31 LYS B C 1
ATOM 2841 O O . LYS B 1 31 ? -11.148 25.804 36.949 1 84.29 31 LYS B O 1
ATOM 2846 N N . GLU B 1 32 ? -11.34 26.128 39.207 1 84.07 32 GLU B N 1
ATOM 2847 C CA . GLU B 1 32 ? -12.798 26.09 39.161 1 84.07 32 GLU B CA 1
ATOM 2848 C C . GLU B 1 32 ? -13.358 27.286 38.398 1 84.07 32 GLU B C 1
ATOM 2850 O O . GLU B 1 32 ? -14.325 27.152 37.644 1 84.07 32 GLU B O 1
ATOM 2855 N N . LYS B 1 33 ? -12.829 28.448 38.541 1 86.46 33 LYS B N 1
ATOM 2856 C CA . LYS B 1 33 ? -13.261 29.65 37.833 1 86.46 33 LYS B CA 1
ATOM 2857 C C . LYS B 1 33 ? -13.07 29.5 36.327 1 86.46 33 LYS B C 1
ATOM 2859 O O . LYS B 1 33 ? -13.952 29.86 35.545 1 86.46 33 LYS B O 1
ATOM 2864 N N . ILE B 1 34 ? -11.931 28.908 35.984 1 85.74 34 ILE B N 1
ATOM 2865 C CA . ILE B 1 34 ? -11.611 28.716 34.574 1 85.74 34 ILE B CA 1
ATOM 2866 C C . ILE B 1 34 ? -12.532 27.655 33.975 1 85.74 34 ILE B C 1
ATOM 2868 O O . ILE B 1 34 ? -13.064 27.834 32.877 1 85.74 34 ILE B O 1
ATOM 2872 N N . ARG B 1 35 ? -12.687 26.619 34.698 1 82.95 35 ARG B N 1
ATOM 2873 C CA . ARG B 1 35 ? -13.563 25.541 34.253 1 82.95 35 ARG B CA 1
ATOM 2874 C C . ARG B 1 35 ? -14.971 26.057 33.977 1 82.95 35 ARG B C 1
ATOM 2876 O O . ARG B 1 35 ? -15.58 25.703 32.966 1 82.95 35 ARG B O 1
ATOM 2883 N N . LYS B 1 36 ? -15.487 26.856 34.818 1 81.29 36 LYS B N 1
ATOM 2884 C CA . LYS B 1 36 ? -16.832 27.407 34.685 1 81.29 36 LYS B CA 1
ATOM 2885 C C . LYS B 1 36 ? -16.958 28.252 33.421 1 81.29 36 LYS B C 1
ATOM 2887 O O . LYS B 1 36 ? -17.961 28.17 32.71 1 81.29 36 LYS B O 1
ATOM 2892 N N . VAL B 1 37 ? -15.945 29.022 33.15 1 82.19 37 VAL B N 1
ATOM 2893 C CA . VAL B 1 37 ? -15.962 29.88 31.969 1 82.19 37 VAL B CA 1
ATOM 2894 C C . VAL B 1 37 ? -15.894 29.023 30.707 1 82.19 37 VAL B C 1
ATOM 2896 O O . VAL B 1 37 ? -16.6 29.287 29.731 1 82.19 37 VAL B O 1
ATOM 2899 N N . ILE B 1 38 ? -15.081 27.982 30.775 1 77.01 38 ILE B N 1
ATOM 2900 C CA . ILE B 1 38 ? -14.923 27.079 29.641 1 77.01 38 ILE B CA 1
ATOM 2901 C C . ILE B 1 38 ? -16.243 26.362 29.364 1 77.01 38 ILE B C 1
ATOM 2903 O O . ILE B 1 38 ? -16.657 26.236 28.209 1 77.01 38 ILE B O 1
ATOM 2907 N N . GLU B 1 39 ? -16.826 25.957 30.338 1 75.55 39 GLU B N 1
ATOM 2908 C CA . GLU B 1 39 ? -18.107 25.268 30.214 1 75.55 39 GLU B CA 1
ATOM 2909 C C . GLU B 1 39 ? -19.19 26.205 29.686 1 75.55 39 GLU B C 1
ATOM 2911 O O . GLU B 1 39 ? -20.04 25.796 28.893 1 75.55 39 GLU B O 1
ATOM 2916 N N . GLN B 1 40 ? -19.088 27.414 30.112 1 72.99 40 GLN B N 1
ATOM 2917 C CA . GLN B 1 40 ? -20.094 28.399 29.73 1 72.99 40 GLN B CA 1
ATOM 2918 C C . GLN B 1 40 ? -19.865 28.895 28.305 1 72.99 40 GLN B C 1
ATOM 2920 O O . GLN B 1 40 ? -20.82 29.196 27.586 1 72.99 40 GLN B O 1
ATOM 2925 N N . THR B 1 41 ? -18.581 28.968 27.994 1 71.83 41 THR B N 1
ATOM 2926 C CA . THR B 1 41 ? -18.284 29.597 26.712 1 71.83 41 THR B CA 1
ATOM 2927 C C . THR B 1 41 ? -17.99 28.543 25.648 1 71.83 41 THR B C 1
ATOM 2929 O O . THR B 1 41 ? -18.025 28.834 24.451 1 71.83 41 THR B O 1
ATOM 2932 N N . GLY B 1 42 ? -17.718 27.337 26.119 1 66.08 42 GLY B N 1
ATOM 2933 C CA . GLY B 1 42 ? -17.323 26.273 25.21 1 66.08 42 GLY B CA 1
ATOM 2934 C C . GLY B 1 42 ? -15.95 26.488 24.601 1 66.08 42 GLY B C 1
ATOM 2935 O O . GLY B 1 42 ? -15.636 25.924 23.55 1 66.08 42 GLY B O 1
ATOM 2936 N N . TYR B 1 43 ? -15.243 27.352 25.255 1 59.95 43 TYR B N 1
ATOM 2937 C CA . TYR B 1 43 ? -13.932 27.719 24.731 1 59.95 43 TYR B CA 1
ATOM 2938 C C . TYR B 1 43 ? -12.997 26.516 24.711 1 59.95 43 TYR B C 1
ATOM 2940 O O . TYR B 1 43 ? -12.886 25.791 25.702 1 59.95 43 TYR B O 1
ATOM 2948 N N . GLN B 1 44 ? -12.545 26.132 23.638 1 56.54 44 GLN B N 1
ATOM 2949 C CA . GLN B 1 44 ? -11.434 25.199 23.484 1 56.54 44 GLN B CA 1
ATOM 2950 C C . GLN B 1 44 ? -10.19 25.906 22.954 1 56.54 44 GLN B C 1
ATOM 2952 O O . GLN B 1 44 ? -10.252 26.605 21.94 1 56.54 44 GLN B O 1
ATOM 2957 N N . PRO B 1 45 ? -9.183 26.079 23.863 1 50.44 45 PRO B N 1
ATOM 2958 C CA . PRO B 1 45 ? -7.983 26.741 23.346 1 50.44 45 PRO B CA 1
ATOM 2959 C C . PRO B 1 45 ? -7.591 26.25 21.954 1 50.44 45 PRO B C 1
ATOM 2961 O O . PRO B 1 45 ? -7.739 25.063 21.65 1 50.44 45 PRO B O 1
ATOM 2964 N N . SER B 1 46 ? -7.623 27.116 21.01 1 47.45 46 SER B N 1
ATOM 2965 C CA . SER B 1 46 ? -7.226 26.732 19.66 1 47.45 46 SER B CA 1
ATOM 2966 C C . SER B 1 46 ? -5.868 26.037 19.659 1 47.45 46 SER B C 1
ATOM 2968 O O . SER B 1 46 ? -5.032 26.296 20.527 1 47.45 46 SER B O 1
ATOM 2970 N N . ARG B 1 47 ? -5.691 24.89 19.213 1 46.47 47 ARG B N 1
ATOM 2971 C CA . ARG B 1 47 ? -4.401 24.233 19.033 1 46.47 47 ARG B CA 1
ATOM 2972 C C . ARG B 1 47 ? -3.322 25.24 18.652 1 46.47 47 ARG B C 1
ATOM 2974 O O . ARG B 1 47 ? -2.158 25.082 19.026 1 46.47 47 ARG B O 1
ATOM 2981 N N . GLU B 1 48 ? -3.642 26.237 17.933 1 44.68 48 GLU B N 1
ATOM 2982 C CA . GLU B 1 48 ? -2.727 27.289 17.499 1 44.68 48 GLU B CA 1
ATOM 2983 C C . GLU B 1 48 ? -2.189 28.078 18.689 1 44.68 48 GLU B C 1
ATOM 2985 O O . GLU B 1 48 ? -0.999 28.398 18.742 1 44.68 48 GLU B O 1
ATOM 2990 N N . ALA B 1 49 ? -3.035 28.464 19.559 1 46.41 49 ALA B N 1
ATOM 2991 C CA . ALA B 1 49 ? -2.621 29.29 20.691 1 46.41 49 ALA B CA 1
ATOM 2992 C C . ALA B 1 49 ? -1.765 28.491 21.669 1 46.41 49 ALA B C 1
ATOM 2994 O O . ALA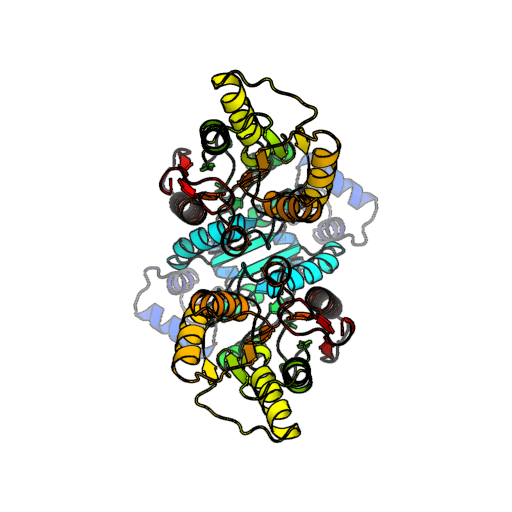 B 1 49 ? -0.847 29.034 22.288 1 46.41 49 ALA B O 1
ATOM 2995 N N . ARG B 1 50 ? -2.14 27.265 21.882 1 43.6 50 ARG B N 1
ATOM 2996 C CA . ARG B 1 50 ? -1.293 26.43 22.727 1 43.6 50 ARG B CA 1
ATOM 2997 C C . ARG B 1 50 ? 0.057 26.173 22.064 1 43.6 50 ARG B C 1
ATOM 2999 O O . ARG B 1 50 ? 1.078 26.064 22.746 1 43.6 50 ARG B O 1
ATOM 3006 N N . THR B 1 51 ? -0.01 25.896 20.701 1 45.58 51 THR B N 1
ATOM 3007 C CA . THR B 1 51 ? 1.203 25.71 19.913 1 45.58 51 THR B CA 1
ATOM 3008 C C . THR B 1 51 ? 2.116 26.928 20.031 1 45.58 51 THR B C 1
ATOM 3010 O O . THR B 1 51 ? 3.341 26.794 20.035 1 45.58 51 THR B O 1
ATOM 3013 N N . LEU B 1 52 ? 1.564 28.122 20.111 1 41.38 52 LEU B N 1
ATOM 3014 C CA . LEU B 1 52 ? 2.39 29.321 20.203 1 41.38 52 LEU B CA 1
ATOM 3015 C C . LEU B 1 52 ? 3.293 29.266 21.431 1 41.38 52 LEU B C 1
ATOM 3017 O O . LEU B 1 52 ? 4.429 29.744 21.394 1 41.38 52 LEU B O 1
ATOM 3021 N N . ARG B 1 53 ? 2.726 28.83 22.571 1 41.51 53 ARG B N 1
ATOM 3022 C CA . ARG B 1 53 ? 3.602 28.89 23.736 1 41.51 53 ARG B CA 1
ATOM 3023 C C . ARG B 1 53 ? 4.575 27.715 23.751 1 41.51 53 ARG B C 1
ATOM 3025 O O . ARG B 1 53 ? 5.743 27.874 24.11 1 41.51 53 ARG B O 1
ATOM 3032 N N . THR B 1 54 ? 4.149 26.491 23.579 1 49.99 54 THR B N 1
ATOM 3033 C CA . THR B 1 54 ? 5.079 25.384 23.768 1 49.99 54 THR B CA 1
ATOM 3034 C C . THR B 1 54 ? 5.746 25.005 22.449 1 49.99 54 THR B C 1
ATOM 3036 O O . THR B 1 54 ? 6.747 24.287 22.436 1 49.99 54 THR B O 1
ATOM 3039 N N . ARG B 1 55 ? 5.561 25.695 21.337 1 60.51 55 ARG B N 1
ATOM 3040 C CA . ARG B 1 55 ? 6.14 25.49 20.013 1 60.51 55 ARG B CA 1
ATOM 3041 C C . ARG B 1 55 ? 5.959 24.048 19.553 1 60.51 55 ARG B C 1
ATOM 3043 O O . ARG B 1 55 ? 6.633 23.597 18.625 1 60.51 55 ARG B O 1
ATOM 3050 N N . LYS B 1 56 ? 5.061 23.155 20.359 1 80.2 56 LYS B N 1
ATOM 3051 C CA . LYS B 1 56 ? 4.9 21.747 20.01 1 80.2 56 LYS B CA 1
ATOM 3052 C C . LYS B 1 56 ? 3.632 21.524 19.191 1 80.2 56 LYS B C 1
ATOM 3054 O O . LYS B 1 56 ? 2.566 22.04 19.534 1 80.2 56 LYS B O 1
ATOM 3059 N N . THR B 1 57 ? 3.675 20.816 18.066 1 86.77 57 THR B N 1
ATOM 3060 C CA . THR B 1 57 ? 2.551 20.523 17.184 1 86.77 57 THR B CA 1
ATOM 3061 C C . THR B 1 57 ? 1.944 19.163 17.515 1 86.77 57 THR B C 1
ATOM 3063 O O . THR B 1 57 ? 0.828 18.856 17.091 1 86.77 57 THR B O 1
ATOM 3066 N N . ASN B 1 58 ? 2.635 18.254 18.224 1 91.49 58 ASN B N 1
ATOM 3067 C CA . ASN B 1 58 ? 2.28 16.873 18.531 1 91.49 58 ASN B CA 1
ATOM 3068 C C . ASN B 1 58 ? 2.056 16.056 17.262 1 91.49 58 ASN B C 1
ATOM 3070 O O . ASN B 1 58 ? 1.21 15.16 17.237 1 91.49 58 ASN B O 1
ATOM 3074 N N . LEU B 1 59 ? 2.719 16.5 16.193 1 94.34 59 LEU B N 1
ATOM 3075 C CA . LEU B 1 59 ? 2.686 15.783 14.923 1 94.34 59 LEU B CA 1
ATOM 3076 C C . LEU B 1 59 ? 4.071 15.263 14.556 1 94.34 59 LEU B C 1
ATOM 3078 O O . LEU B 1 59 ? 5.073 15.95 14.766 1 94.34 59 LEU B O 1
ATOM 3082 N N . ILE B 1 60 ? 4.083 14.071 14.107 1 96.99 60 ILE B N 1
ATOM 3083 C CA . ILE B 1 60 ? 5.281 13.491 13.509 1 96.99 60 ILE B CA 1
ATOM 3084 C C . ILE B 1 60 ? 5.084 13.34 12.002 1 96.99 60 ILE B C 1
ATOM 3086 O O . ILE B 1 60 ? 4.08 12.782 11.554 1 96.99 60 ILE B O 1
ATOM 3090 N N . GLY B 1 61 ? 6.019 13.924 11.215 1 97.88 61 GLY B N 1
ATOM 3091 C CA . GLY B 1 61 ? 5.984 13.768 9.769 1 97.88 61 GLY B CA 1
ATOM 3092 C C . GLY B 1 61 ? 6.769 12.566 9.279 1 97.88 61 GLY B C 1
ATOM 3093 O O . GLY B 1 61 ? 7.931 12.385 9.65 1 97.88 61 GLY B O 1
ATOM 3094 N N . VAL B 1 62 ? 6.125 11.765 8.502 1 98.64 62 VAL B N 1
ATOM 3095 C CA . VAL B 1 62 ? 6.797 10.637 7.867 1 98.64 62 VAL B CA 1
ATOM 3096 C C . VAL B 1 62 ? 6.778 10.811 6.35 1 98.64 62 VAL B C 1
ATOM 3098 O O . VAL B 1 62 ? 5.708 10.874 5.739 1 98.64 62 VAL B O 1
ATOM 3101 N N . ILE B 1 63 ? 7.944 10.889 5.731 1 98.57 63 ILE B N 1
ATOM 3102 C CA . ILE B 1 63 ? 8.074 11.031 4.284 1 98.57 63 ILE B CA 1
ATOM 3103 C C . ILE B 1 63 ? 8.356 9.668 3.655 1 98.57 63 ILE B C 1
ATOM 3105 O O . ILE B 1 63 ? 9.34 9.01 4.002 1 98.57 63 ILE B O 1
ATOM 3109 N N . ILE B 1 64 ? 7.479 9.265 2.776 1 98.27 64 ILE B N 1
ATOM 3110 C CA . ILE B 1 64 ? 7.588 7.932 2.194 1 98.27 64 ILE B CA 1
ATOM 3111 C C . ILE B 1 64 ? 7.791 8.043 0.684 1 98.27 64 ILE B C 1
ATOM 3113 O O . ILE B 1 64 ? 7.247 8.946 0.044 1 98.27 64 ILE B O 1
ATOM 3117 N N . PRO B 1 65 ? 8.507 7.112 0.084 1 96.17 65 PRO B N 1
ATOM 3118 C CA . PRO B 1 65 ? 8.766 7.182 -1.356 1 96.17 65 PRO B CA 1
ATOM 3119 C C . PRO B 1 65 ? 7.559 6.765 -2.193 1 96.17 65 PRO B C 1
ATOM 3121 O O . PRO B 1 65 ? 7.397 7.233 -3.323 1 96.17 65 PRO B O 1
ATOM 3124 N N . LYS B 1 66 ? 6.812 5.837 -1.593 1 93.32 66 LYS B N 1
ATOM 3125 C CA . LYS B 1 66 ? 5.694 5.3 -2.364 1 93.32 66 LYS B CA 1
ATOM 3126 C C . LYS B 1 66 ? 4.658 4.65 -1.451 1 93.32 66 LYS B C 1
ATOM 3128 O O . LYS B 1 66 ? 5 3.811 -0.615 1 93.32 66 LYS B O 1
ATOM 3133 N N . ILE B 1 67 ? 3.392 4.972 -1.647 1 93.36 67 ILE B N 1
ATOM 3134 C CA . ILE B 1 67 ? 2.349 4.482 -0.753 1 93.36 67 ILE B CA 1
ATOM 3135 C C . ILE B 1 67 ? 2.028 3.026 -1.082 1 93.36 67 ILE B C 1
ATOM 3137 O O . ILE B 1 67 ? 1.622 2.26 -0.206 1 93.36 67 ILE B O 1
ATOM 3141 N N . ASN B 1 68 ? 2.167 2.587 -2.37 1 90.01 68 ASN B N 1
ATOM 3142 C CA . ASN B 1 68 ? 1.849 1.227 -2.79 1 90.01 68 ASN B CA 1
ATOM 3143 C C . ASN B 1 68 ? 3.08 0.325 -2.75 1 90.01 68 ASN B C 1
ATOM 3145 O O . ASN B 1 68 ? 3.37 -0.38 -3.718 1 90.01 68 ASN B O 1
ATOM 3149 N N . SER B 1 69 ? 3.806 0.4 -1.678 1 93.19 69 SER B N 1
ATOM 3150 C CA . SER B 1 69 ? 5 -0.404 -1.439 1 93.19 69 SER B CA 1
ATOM 3151 C C . SER B 1 69 ? 4.852 -1.253 -0.18 1 93.19 69 SER B C 1
ATOM 3153 O O . SER B 1 69 ? 4.527 -0.733 0.89 1 93.19 69 SER B O 1
ATOM 3155 N N . HIS B 1 70 ? 5.104 -2.525 -0.376 1 93.15 70 HIS B N 1
ATOM 3156 C CA . HIS B 1 70 ? 5.021 -3.444 0.753 1 93.15 70 HIS B CA 1
ATOM 3157 C C . HIS B 1 70 ? 6.048 -3.094 1.825 1 93.15 70 HIS B C 1
ATOM 3159 O O . HIS B 1 70 ? 5.74 -3.123 3.019 1 93.15 70 HIS B O 1
ATOM 3165 N N . ALA B 1 71 ? 7.237 -2.833 1.401 1 95.84 71 ALA B N 1
ATOM 3166 C CA . ALA B 1 71 ? 8.294 -2.457 2.337 1 95.84 71 ALA B CA 1
ATOM 3167 C C . ALA B 1 71 ? 7.911 -1.207 3.124 1 95.84 71 ALA B C 1
ATOM 3169 O O . ALA B 1 71 ? 8.016 -1.183 4.352 1 95.84 71 ALA B O 1
ATOM 3170 N N . VAL B 1 72 ? 7.403 -0.247 2.481 1 96.91 72 VAL B N 1
ATOM 3171 C CA . VAL B 1 72 ? 7.071 1.04 3.083 1 96.91 72 VAL B CA 1
ATOM 3172 C C . VAL B 1 72 ? 5.909 0.87 4.059 1 96.91 72 VAL B C 1
ATOM 3174 O O . VAL B 1 72 ? 5.953 1.381 5.181 1 96.91 72 VAL B O 1
ATOM 3177 N N . SER B 1 73 ? 4.915 0.148 3.641 1 96.75 73 SER B N 1
ATOM 3178 C CA . SER B 1 73 ? 3.757 -0.043 4.509 1 96.75 73 SER B CA 1
ATOM 3179 C C . SER B 1 73 ? 4.149 -0.737 5.809 1 96.75 73 SER B C 1
ATOM 3181 O O . SER B 1 73 ? 3.596 -0.439 6.869 1 96.75 73 SER B O 1
ATOM 3183 N N . ARG B 1 74 ? 5.054 -1.66 5.776 1 97.23 74 ARG B N 1
ATOM 3184 C CA . ARG B 1 74 ? 5.507 -2.362 6.973 1 97.23 74 ARG B CA 1
ATOM 3185 C C . ARG B 1 74 ? 6.312 -1.436 7.879 1 97.23 74 ARG B C 1
ATOM 3187 O O . ARG B 1 74 ? 6.174 -1.483 9.103 1 97.23 74 ARG B O 1
ATOM 3194 N N . MET B 1 75 ? 7.155 -0.632 7.264 1 98.41 75 MET B N 1
ATOM 3195 C CA . MET B 1 75 ? 7.898 0.34 8.061 1 98.41 75 MET B CA 1
ATOM 3196 C C . MET B 1 75 ? 6.95 1.318 8.748 1 98.41 75 MET B C 1
ATOM 3198 O O . MET B 1 75 ? 7.105 1.609 9.935 1 98.41 75 MET B O 1
ATOM 3202 N N . VAL B 1 76 ? 5.978 1.772 8.008 1 98.23 76 VAL B N 1
ATOM 3203 C CA . VAL B 1 76 ? 5.006 2.718 8.547 1 98.23 76 VAL B CA 1
ATOM 3204 C C . VAL B 1 76 ? 4.206 2.056 9.666 1 98.23 76 VAL B C 1
ATOM 3206 O O . VAL B 1 76 ? 3.89 2.694 10.673 1 98.23 76 VAL B O 1
ATOM 3209 N N . ALA B 1 77 ? 3.877 0.797 9.475 1 97.48 77 ALA B N 1
ATOM 3210 C CA . ALA B 1 77 ? 3.183 0.069 10.534 1 97.48 77 ALA B CA 1
ATOM 3211 C C . ALA B 1 77 ? 4.011 0.043 11.815 1 97.48 77 ALA B C 1
ATOM 3213 O O . ALA B 1 77 ? 3.473 0.204 12.913 1 97.48 77 ALA B O 1
ATOM 3214 N N . GLY B 1 78 ? 5.261 -0.201 11.669 1 98.44 78 GLY B N 1
ATOM 3215 C CA . GLY B 1 78 ? 6.153 -0.163 12.817 1 98.44 78 GLY B CA 1
ATOM 3216 C C . GLY B 1 78 ? 6.208 1.197 13.486 1 98.44 78 GLY B C 1
ATOM 3217 O O . GLY B 1 78 ? 6.11 1.297 14.71 1 98.44 78 GLY B O 1
ATOM 3218 N N . ILE B 1 79 ? 6.342 2.256 12.673 1 98.62 79 ILE B N 1
ATOM 3219 C CA . ILE B 1 79 ? 6.363 3.621 13.189 1 98.62 79 ILE B CA 1
ATOM 3220 C C . ILE B 1 79 ? 5.065 3.908 13.94 1 98.62 79 ILE B C 1
ATOM 3222 O O . ILE B 1 79 ? 5.09 4.416 15.063 1 98.62 79 ILE B O 1
ATOM 3226 N N . SER B 1 80 ? 3.999 3.538 13.331 1 97.41 80 SER B N 1
ATOM 3227 C CA . SER B 1 80 ? 2.675 3.77 13.9 1 97.41 80 SER B CA 1
ATOM 3228 C C . SER B 1 80 ? 2.517 3.059 15.24 1 97.41 80 SER B C 1
ATOM 3230 O O . SER B 1 80 ? 1.922 3.605 16.172 1 97.41 80 SER B O 1
ATOM 3232 N N . SER B 1 81 ? 2.996 1.856 15.351 1 97.14 81 SER B N 1
ATOM 3233 C CA . SER B 1 81 ? 2.83 1.065 16.565 1 97.14 81 SER B CA 1
ATOM 3234 C C . SER B 1 81 ? 3.483 1.746 17.763 1 97.14 81 SER B C 1
ATOM 3236 O O . SER B 1 81 ? 3.017 1.604 18.895 1 97.14 81 SER B O 1
ATOM 3238 N N . ILE B 1 82 ? 4.524 2.508 17.504 1 97.96 82 ILE B N 1
ATOM 3239 C CA . ILE B 1 82 ? 5.24 3.2 18.571 1 97.96 82 ILE B CA 1
ATOM 3240 C C . ILE B 1 82 ? 4.598 4.562 18.824 1 97.96 82 ILE B C 1
ATOM 3242 O O . ILE B 1 82 ? 4.342 4.931 19.972 1 97.96 82 ILE B O 1
ATOM 3246 N N . ILE B 1 83 ? 4.235 5.286 17.778 1 96.64 83 ILE B N 1
ATOM 3247 C CA . ILE B 1 83 ? 3.704 6.641 17.88 1 96.64 83 ILE B CA 1
ATOM 3248 C C . ILE B 1 83 ? 2.316 6.604 18.515 1 96.64 83 ILE B C 1
ATOM 3250 O O . ILE B 1 83 ? 1.954 7.497 19.285 1 96.64 83 ILE B O 1
ATOM 3254 N N . SER B 1 84 ? 1.592 5.535 18.219 1 93.32 84 SER B N 1
ATOM 3255 C CA . SER B 1 84 ? 0.232 5.413 18.733 1 93.32 84 SER B CA 1
ATOM 3256 C C . SER B 1 84 ? 0.223 5.313 20.255 1 93.32 84 SER B C 1
ATOM 3258 O O . SER B 1 84 ? -0.814 5.519 20.89 1 93.32 84 SER B O 1
ATOM 3260 N N . LYS B 1 85 ? 1.296 4.976 20.828 1 94.66 85 LYS B N 1
ATOM 3261 C CA . LYS B 1 85 ? 1.421 4.853 22.277 1 94.66 85 LYS B CA 1
ATOM 3262 C C . LYS B 1 85 ? 1.898 6.162 22.901 1 94.66 85 LYS B C 1
ATOM 3264 O O . LYS B 1 85 ? 2.142 6.228 24.107 1 94.66 85 LYS B O 1
ATOM 3269 N N . SER B 1 86 ? 2.05 7.189 22.102 1 93.17 86 SER B N 1
ATOM 3270 C CA . SER B 1 86 ? 2.506 8.503 22.543 1 93.17 86 SER B CA 1
ATOM 3271 C C . SER B 1 86 ? 1.424 9.559 22.342 1 93.17 86 SER B C 1
ATOM 3273 O O . SER B 1 86 ? 0.288 9.232 21.993 1 93.17 86 SER B O 1
ATOM 3275 N N . ASP B 1 87 ? 1.743 10.78 22.659 1 91.13 87 ASP B N 1
ATOM 3276 C CA . ASP B 1 87 ? 0.806 11.889 22.512 1 91.13 87 ASP B CA 1
ATOM 3277 C C . ASP B 1 87 ? 0.879 12.488 21.109 1 91.13 87 ASP B C 1
ATOM 3279 O O . ASP B 1 87 ? 0.261 13.519 20.835 1 91.13 87 ASP B O 1
ATOM 3283 N N . TYR B 1 88 ? 1.641 11.775 20.247 1 93.5 88 TYR B N 1
ATOM 3284 C CA . TYR B 1 88 ? 1.84 12.298 18.9 1 93.5 88 TYR B CA 1
ATOM 3285 C C . TYR B 1 88 ? 0.914 11.608 17.905 1 93.5 88 TYR B C 1
ATOM 3287 O O . TYR B 1 88 ? 0.519 10.457 18.11 1 93.5 88 TYR B O 1
ATOM 3295 N N . GLN B 1 89 ? 0.577 12.338 16.861 1 94.05 89 GLN B N 1
ATOM 3296 C CA . GLN B 1 89 ? -0.07 11.794 15.671 1 94.05 89 GLN B CA 1
ATOM 3297 C C . GLN B 1 89 ? 0.88 11.802 14.477 1 94.05 89 GLN B C 1
ATOM 3299 O O . GLN B 1 89 ? 1.784 12.637 14.401 1 94.05 89 GLN B O 1
ATOM 3304 N N . MET B 1 90 ? 0.628 10.931 13.617 1 96.55 90 MET B N 1
ATOM 3305 C CA . MET B 1 90 ? 1.527 10.795 12.474 1 96.55 90 MET B CA 1
ATOM 3306 C C . MET B 1 90 ? 0.841 11.243 11.187 1 96.55 90 MET B C 1
ATOM 3308 O O . MET B 1 90 ? -0.315 10.895 10.941 1 96.55 90 MET B O 1
ATOM 3312 N N . ILE B 1 91 ? 1.528 12.053 10.401 1 96.82 91 ILE B N 1
ATOM 3313 C CA . ILE B 1 91 ? 1.077 12.382 9.053 1 96.82 91 ILE B CA 1
ATOM 3314 C C . ILE B 1 91 ? 2.107 11.903 8.033 1 96.82 91 ILE B C 1
ATOM 3316 O O . ILE B 1 91 ? 3.311 11.919 8.302 1 96.82 91 ILE B O 1
ATOM 3320 N N . LEU B 1 92 ? 1.607 11.523 6.89 1 97.98 92 LEU B N 1
ATOM 3321 C CA . LEU B 1 92 ? 2.46 10.956 5.851 1 97.98 92 LEU B CA 1
ATOM 3322 C C . LEU B 1 92 ? 2.553 11.893 4.652 1 97.98 92 LEU B C 1
ATOM 3324 O O . LEU B 1 92 ? 1.567 12.536 4.283 1 97.98 92 LEU B O 1
ATOM 3328 N N . ALA B 1 93 ? 3.737 11.953 4.092 1 97.43 93 ALA B N 1
ATOM 3329 C CA . ALA B 1 93 ? 3.975 12.641 2.826 1 97.43 93 ALA B CA 1
ATOM 3330 C C . ALA B 1 93 ? 4.506 11.676 1.769 1 97.43 93 ALA B C 1
ATOM 3332 O O . ALA B 1 93 ? 5.617 11.155 1.897 1 97.43 93 ALA B O 1
ATOM 3333 N N . ASN B 1 94 ? 3.71 11.427 0.776 1 96.86 94 ASN B N 1
ATOM 3334 C CA . ASN B 1 94 ? 4.065 10.502 -0.296 1 96.86 94 ASN B CA 1
ATOM 3335 C C . ASN B 1 94 ? 4.762 11.221 -1.447 1 96.86 94 ASN B C 1
ATOM 3337 O O . ASN B 1 94 ? 4.182 12.111 -2.072 1 96.86 94 ASN B O 1
ATOM 3341 N N . THR B 1 95 ? 5.948 10.776 -1.797 1 96.4 95 THR B N 1
ATOM 3342 C CA . THR B 1 95 ? 6.748 11.54 -2.748 1 96.4 95 THR B CA 1
ATOM 3343 C C . THR B 1 95 ? 6.668 10.922 -4.141 1 96.4 95 THR B C 1
ATOM 3345 O O . THR B 1 95 ? 7.083 11.539 -5.125 1 96.4 95 THR B O 1
ATOM 3348 N N . GLU B 1 96 ? 6.152 9.66 -4.245 1 91.87 96 GLU B N 1
ATOM 3349 C CA . GLU B 1 96 ? 6.094 8.928 -5.507 1 91.87 96 GLU B CA 1
ATOM 3350 C C . GLU B 1 96 ? 7.473 8.832 -6.153 1 91.87 96 GLU B C 1
ATOM 3352 O O . GLU B 1 96 ? 7.619 9.063 -7.355 1 91.87 96 GLU B O 1
ATOM 3357 N N . ASN B 1 97 ? 8.452 8.668 -5.332 1 91.38 97 ASN B N 1
ATOM 3358 C CA . ASN B 1 97 ? 9.844 8.51 -5.739 1 91.38 97 ASN B CA 1
ATOM 3359 C C . ASN B 1 97 ? 10.372 9.763 -6.43 1 91.38 97 ASN B C 1
ATOM 3361 O O . ASN B 1 97 ? 11.282 9.684 -7.257 1 91.38 97 ASN B O 1
ATOM 3365 N N . ASN B 1 98 ? 9.773 10.881 -6.145 1 93.47 98 ASN B N 1
ATOM 3366 C CA . ASN B 1 98 ? 10.195 12.157 -6.714 1 93.47 98 ASN B CA 1
ATOM 3367 C C . ASN B 1 98 ? 11.061 12.947 -5.738 1 93.47 98 ASN B C 1
ATOM 3369 O O . ASN B 1 98 ? 10.568 13.438 -4.721 1 93.47 98 ASN B O 1
ATOM 3373 N N . ALA B 1 99 ? 12.283 13.155 -6.083 1 94.24 99 ALA B N 1
ATOM 3374 C CA . ALA B 1 99 ? 13.256 13.797 -5.202 1 94.24 99 ALA B CA 1
ATOM 3375 C C . ALA B 1 99 ? 12.842 15.23 -4.88 1 94.24 99 ALA B C 1
ATOM 3377 O O . ALA B 1 99 ? 13.045 15.705 -3.76 1 94.24 99 ALA B O 1
ATOM 3378 N N . LYS B 1 100 ? 12.329 15.903 -5.844 1 94.18 100 LYS B N 1
ATOM 3379 C CA . LYS B 1 100 ? 11.905 17.282 -5.623 1 94.18 100 LYS B CA 1
ATOM 3380 C C . LYS B 1 100 ? 10.784 17.355 -4.59 1 94.18 100 LYS B C 1
ATOM 3382 O O . LYS B 1 100 ? 10.779 18.24 -3.732 1 94.18 100 LYS B O 1
ATOM 3387 N N . LYS B 1 101 ? 9.857 16.455 -4.671 1 94.74 101 LYS B N 1
ATOM 3388 C CA . LYS B 1 101 ? 8.778 16.408 -3.688 1 94.74 101 LYS B CA 1
ATOM 3389 C C . LYS B 1 101 ? 9.32 16.121 -2.291 1 94.74 101 LYS B C 1
ATOM 3391 O O . LYS B 1 101 ? 8.829 16.673 -1.304 1 94.74 101 LYS B O 1
ATOM 3396 N N . GLU B 1 102 ? 10.239 15.254 -2.277 1 96.65 102 GLU B N 1
ATOM 3397 C CA . GLU B 1 102 ? 10.856 14.916 -0.998 1 96.65 102 GLU B CA 1
ATOM 3398 C C . GLU B 1 102 ? 11.461 16.149 -0.334 1 96.65 102 GLU B C 1
ATOM 3400 O O . GLU B 1 102 ? 11.249 16.386 0.857 1 96.65 102 GLU B O 1
ATOM 3405 N N . LEU B 1 103 ? 12.208 16.947 -1.125 1 96.24 103 LEU B N 1
ATOM 3406 C CA . LEU B 1 103 ? 12.824 18.172 -0.628 1 96.24 103 LEU B CA 1
ATOM 3407 C C . LEU B 1 103 ? 11.763 19.172 -0.182 1 96.24 103 LEU B C 1
ATOM 3409 O O . LEU B 1 103 ? 11.909 19.816 0.859 1 96.24 103 LEU B O 1
ATOM 3413 N N . ASP B 1 104 ? 10.738 19.232 -0.966 1 94.65 104 ASP B N 1
ATOM 3414 C CA . ASP B 1 104 ? 9.648 20.143 -0.631 1 94.65 104 ASP B CA 1
ATOM 3415 C C . ASP B 1 104 ? 9.016 19.775 0.71 1 94.65 104 ASP B C 1
ATOM 3417 O O . ASP B 1 104 ? 8.77 20.646 1.546 1 94.65 104 ASP B O 1
ATOM 3421 N N . TYR B 1 105 ? 8.797 18.522 0.949 1 96.43 105 TYR B N 1
ATOM 3422 C CA . TYR B 1 105 ? 8.167 18.088 2.191 1 96.43 105 TYR B CA 1
ATOM 3423 C C . TYR B 1 105 ? 9.101 18.295 3.377 1 96.43 105 TYR B C 1
ATOM 3425 O O . TYR B 1 105 ? 8.651 18.611 4.481 1 96.43 105 TYR B O 1
ATOM 3433 N N . LEU B 1 106 ? 10.387 18.072 3.171 1 96.89 106 LEU B N 1
ATOM 3434 C CA . LEU B 1 106 ? 11.347 18.349 4.234 1 96.89 106 LEU B CA 1
ATOM 3435 C C . LEU B 1 106 ? 11.266 19.807 4.673 1 96.89 106 LEU B C 1
ATOM 3437 O O . LEU B 1 106 ? 11.265 20.1 5.871 1 96.89 106 LEU B O 1
ATOM 3441 N N . LYS B 1 107 ? 11.131 20.654 3.702 1 93.98 107 LYS B N 1
ATOM 3442 C CA . LYS B 1 107 ? 11.042 22.082 3.993 1 93.98 107 LYS B CA 1
ATOM 3443 C C . LYS B 1 107 ? 9.729 22.42 4.693 1 93.98 107 LYS B C 1
ATOM 3445 O O . LYS B 1 107 ? 9.719 23.156 5.682 1 93.98 107 LYS B O 1
ATOM 3450 N N . ILE B 1 108 ? 8.665 21.865 4.214 1 91.92 108 ILE B N 1
ATOM 3451 C CA . ILE B 1 108 ? 7.339 22.117 4.766 1 91.92 108 ILE B CA 1
ATOM 3452 C C . ILE B 1 108 ? 7.285 21.643 6.217 1 91.92 108 ILE B C 1
ATOM 3454 O O . ILE B 1 108 ? 6.837 22.378 7.1 1 91.92 108 ILE B O 1
ATOM 3458 N N . PHE B 1 109 ? 7.747 20.447 6.486 1 93.76 109 PHE B N 1
ATOM 3459 C CA . PHE B 1 109 ? 7.703 19.879 7.828 1 93.76 109 PHE B CA 1
ATOM 3460 C C . PHE B 1 109 ? 8.632 20.638 8.768 1 93.76 109 PHE B C 1
ATOM 3462 O O . PHE B 1 109 ? 8.339 20.782 9.956 1 93.76 109 PHE B O 1
ATOM 3469 N N . ASN B 1 110 ? 9.686 21.145 8.214 1 90.28 110 ASN B N 1
ATOM 3470 C CA . ASN B 1 110 ? 10.648 21.897 9.013 1 90.28 110 ASN B CA 1
ATOM 3471 C C . ASN B 1 110 ? 10.079 23.241 9.456 1 90.28 110 ASN B C 1
ATOM 3473 O O . ASN B 1 110 ? 10.524 23.809 10.455 1 90.28 110 ASN B O 1
ATOM 3477 N N . GLN B 1 111 ? 9.193 23.864 8.693 1 83.13 111 GLN B N 1
ATOM 3478 C CA . GLN B 1 111 ? 8.602 25.162 9.002 1 83.13 111 GLN B CA 1
ATOM 3479 C C . GLN B 1 111 ? 7.535 25.038 10.086 1 83.13 111 GLN B C 1
ATOM 3481 O O . GLN B 1 111 ? 6.486 25.68 10.008 1 83.13 111 GLN B O 1
ATOM 3486 N N . LYS B 1 112 ? 7.801 24.097 11.039 1 69.89 112 LYS B N 1
ATOM 3487 C CA . LYS B 1 112 ? 7.11 23.879 12.307 1 69.89 112 LYS B CA 1
ATOM 3488 C C . LYS B 1 112 ? 5.708 23.322 12.079 1 69.89 112 LYS B C 1
ATOM 3490 O O . LYS B 1 112 ? 4.768 23.684 12.79 1 69.89 112 LYS B O 1
ATOM 3495 N N . GLN B 1 113 ? 5.74 22.513 11.207 1 81.22 113 GLN B N 1
ATOM 3496 C CA . GLN B 1 113 ? 4.481 21.804 11.003 1 81.22 113 GLN B CA 1
ATOM 3497 C C . GLN B 1 113 ? 4.455 20.494 11.785 1 81.22 113 GLN B C 1
ATOM 3499 O O . GLN B 1 113 ? 3.389 19.911 11.994 1 81.22 113 GLN B O 1
ATOM 3504 N N . VAL B 1 114 ? 5.693 20.043 12.147 1 93.15 114 VAL B N 1
ATOM 3505 C CA . VAL B 1 114 ? 5.779 18.799 12.904 1 93.15 114 VAL B CA 1
ATOM 3506 C C . VAL B 1 114 ? 6.891 18.902 13.945 1 93.15 114 VAL B C 1
ATOM 3508 O O . VAL B 1 114 ? 7.736 19.798 13.873 1 93.15 114 VAL B O 1
ATOM 3511 N N . ASP B 1 115 ? 6.875 18.018 14.909 1 94.27 115 ASP B N 1
ATOM 3512 C CA . ASP B 1 115 ? 7.862 18.027 15.985 1 94.27 115 ASP B CA 1
ATOM 3513 C C . ASP B 1 115 ? 9.051 17.132 15.647 1 94.27 115 ASP B C 1
ATOM 3515 O O . ASP B 1 115 ? 10.096 17.207 16.297 1 94.27 115 ASP B O 1
ATOM 3519 N N . GLY B 1 116 ? 8.984 16.302 14.677 1 96.41 116 GLY B N 1
ATOM 3520 C CA . GLY B 1 116 ? 10.024 15.397 14.215 1 96.41 116 GLY B CA 1
ATOM 3521 C C . GLY B 1 116 ? 9.696 14.739 12.888 1 96.41 116 GLY B C 1
ATOM 3522 O O . GLY B 1 116 ? 8.538 14.724 12.466 1 96.41 116 GLY B O 1
ATOM 3523 N N . ILE B 1 117 ? 10.762 14.204 12.208 1 97.89 117 ILE B N 1
ATOM 3524 C CA . ILE B 1 117 ? 10.59 13.639 10.875 1 97.89 117 ILE B CA 1
ATOM 3525 C C . ILE B 1 117 ? 11.208 12.243 10.822 1 97.89 117 ILE B C 1
ATOM 3527 O O . ILE B 1 117 ? 12.303 12.022 11.346 1 97.89 117 ILE B O 1
ATOM 3531 N N . VAL B 1 118 ? 10.495 11.319 10.319 1 98.61 118 VAL B N 1
ATOM 3532 C CA . VAL B 1 118 ? 11.086 10.078 9.829 1 98.61 118 VAL B CA 1
ATOM 3533 C C . VAL B 1 118 ? 11.129 10.093 8.303 1 98.61 118 VAL B C 1
ATOM 3535 O O . VAL B 1 118 ? 10.099 10.271 7.648 1 98.61 118 VAL B O 1
ATOM 3538 N N . LEU B 1 119 ? 12.295 9.95 7.741 1 98.55 119 LEU B N 1
ATOM 3539 C CA . LEU B 1 119 ? 12.467 9.914 6.293 1 98.55 119 LEU B CA 1
ATOM 3540 C C . LEU B 1 119 ? 12.792 8.501 5.819 1 98.55 119 LEU B C 1
ATOM 3542 O O . LEU B 1 119 ? 13.874 7.981 6.1 1 98.55 119 LEU B O 1
ATOM 3546 N N . ILE B 1 120 ? 11.822 7.871 5.219 1 98.3 120 ILE B N 1
ATOM 3547 C CA . ILE B 1 120 ? 12.126 6.626 4.524 1 98.3 120 ILE B CA 1
ATOM 3548 C C . ILE B 1 120 ? 12.787 6.932 3.182 1 98.3 120 ILE B C 1
ATOM 3550 O O . ILE B 1 120 ? 12.106 7.27 2.21 1 98.3 120 ILE B O 1
ATOM 3554 N N . ALA B 1 121 ? 14.02 6.728 3.104 1 94.36 121 ALA B N 1
ATOM 3555 C CA . ALA B 1 121 ? 14.838 7.333 2.057 1 94.36 121 ALA B CA 1
ATOM 3556 C C . ALA B 1 121 ? 15.183 6.315 0.974 1 94.36 121 ALA B C 1
ATOM 3558 O O . ALA B 1 121 ? 15.23 5.111 1.237 1 94.36 121 ALA B O 1
ATOM 3559 N N . THR B 1 122 ? 15.378 6.865 -0.217 1 90.29 122 THR B N 1
ATOM 3560 C CA . THR B 1 122 ? 15.872 6.072 -1.337 1 90.29 122 THR B CA 1
ATOM 3561 C C . THR B 1 122 ? 17.25 6.557 -1.778 1 90.29 122 THR B C 1
ATOM 3563 O O . THR B 1 122 ? 18.213 5.787 -1.784 1 90.29 122 THR B O 1
ATOM 3566 N N . MET B 1 123 ? 17.349 7.854 -2.066 1 93.72 123 MET B N 1
ATOM 3567 C CA . MET B 1 123 ? 18.593 8.44 -2.556 1 93.72 123 MET B CA 1
ATOM 3568 C C . MET B 1 123 ? 18.827 9.815 -1.939 1 93.72 123 MET B C 1
ATOM 3570 O O . MET B 1 123 ? 17.873 10.54 -1.649 1 93.72 123 MET B O 1
ATOM 3574 N N . PHE B 1 124 ? 20.136 10.174 -1.783 1 94.44 124 PHE B N 1
ATOM 3575 C CA . PHE B 1 124 ? 20.502 11.492 -1.278 1 94.44 124 PHE B CA 1
ATOM 3576 C C . PHE B 1 124 ? 21.317 12.261 -2.312 1 94.44 124 PHE B C 1
ATOM 3578 O O . PHE B 1 124 ? 22.391 11.814 -2.721 1 94.44 124 PHE B O 1
ATOM 3585 N N . SER B 1 125 ? 20.832 13.33 -2.685 1 94.01 125 SER B N 1
ATOM 3586 C CA . SER B 1 125 ? 21.56 14.269 -3.532 1 94.01 125 SER B CA 1
ATOM 3587 C C . SER B 1 125 ? 22.248 15.345 -2.7 1 94.01 125 SER B C 1
ATOM 3589 O O . SER B 1 125 ? 22.091 15.387 -1.478 1 94.01 125 SER B O 1
ATOM 3591 N N . THR B 1 126 ? 22.953 16.163 -3.363 1 94.62 126 THR B N 1
ATOM 3592 C CA . THR B 1 126 ? 23.575 17.305 -2.704 1 94.62 126 THR B CA 1
ATOM 3593 C C . THR B 1 126 ? 22.518 18.217 -2.088 1 94.62 126 THR B C 1
ATOM 3595 O O . THR B 1 126 ? 22.719 18.765 -1.003 1 94.62 126 THR B O 1
ATOM 3598 N N . GLU B 1 127 ? 21.48 18.363 -2.794 1 94.96 127 GLU B N 1
ATOM 3599 C CA . GLU B 1 127 ? 20.394 19.207 -2.302 1 94.96 127 GLU B CA 1
ATOM 3600 C C . GLU B 1 127 ? 19.77 18.623 -1.038 1 94.96 127 GLU B C 1
ATOM 3602 O O . GLU B 1 127 ? 19.385 19.363 -0.131 1 94.96 127 GLU B O 1
ATOM 3607 N N . HIS B 1 128 ? 19.678 17.335 -0.979 1 95.58 128 HIS B N 1
ATOM 3608 C CA . HIS B 1 128 ? 19.189 16.686 0.232 1 95.58 128 HIS B CA 1
ATOM 3609 C C . HIS B 1 128 ? 20.068 17.025 1.431 1 95.58 128 HIS B C 1
ATOM 3611 O O . HIS B 1 128 ? 19.563 17.41 2.488 1 95.58 128 HIS B O 1
ATOM 3617 N N . LYS B 1 129 ? 21.324 16.867 1.228 1 94.63 129 LYS B N 1
ATOM 3618 C CA . LYS B 1 129 ? 22.272 17.112 2.311 1 94.63 129 LYS B CA 1
ATOM 3619 C C . LYS B 1 129 ? 22.179 18.552 2.807 1 94.63 129 LYS B C 1
ATOM 3621 O O . LYS B 1 129 ? 22.252 18.805 4.011 1 94.63 129 LYS B O 1
ATOM 3626 N N . LYS B 1 130 ? 21.983 19.449 1.883 1 94.5 130 LYS B N 1
ATOM 3627 C CA . LYS B 1 130 ? 21.84 20.858 2.239 1 94.5 130 LYS B CA 1
ATOM 3628 C C . LYS B 1 130 ? 20.589 21.087 3.082 1 94.5 130 LYS B C 1
ATOM 3630 O O . LYS B 1 130 ? 20.642 21.77 4.107 1 94.5 130 LYS B O 1
ATOM 3635 N N . VAL B 1 131 ? 19.525 20.534 2.649 1 94.84 131 VAL B N 1
ATOM 3636 C CA . VAL B 1 131 ? 18.258 20.718 3.35 1 94.84 131 VAL B CA 1
ATOM 3637 C C . VAL B 1 131 ? 18.34 20.085 4.738 1 94.84 131 VAL B C 1
ATOM 3639 O O . VAL B 1 131 ? 17.887 20.673 5.723 1 94.84 131 VAL B O 1
ATOM 3642 N N . LEU B 1 132 ? 18.928 18.917 4.824 1 95.23 132 LEU B N 1
ATOM 3643 C CA . LEU B 1 132 ? 19.033 18.181 6.08 1 95.23 132 LEU B CA 1
ATOM 3644 C C . LEU B 1 132 ? 19.852 18.962 7.101 1 95.23 132 LEU B C 1
ATOM 3646 O O . LEU B 1 132 ? 19.52 18.977 8.289 1 95.23 132 LEU B O 1
ATOM 3650 N N . LYS B 1 133 ? 20.87 19.602 6.669 1 93.06 133 LYS B N 1
ATOM 3651 C CA . LYS B 1 133 ? 21.749 20.362 7.553 1 93.06 133 LYS B CA 1
ATOM 3652 C C . LYS B 1 133 ? 21.014 21.546 8.174 1 93.06 133 LYS B C 1
ATOM 3654 O O . LYS B 1 133 ? 21.375 22.008 9.258 1 93.06 133 LYS B O 1
ATOM 3659 N N . ASN B 1 134 ? 19.98 21.997 7.504 1 91.96 134 ASN B N 1
ATOM 3660 C CA . ASN B 1 134 ? 19.291 23.21 7.93 1 91.96 134 ASN B CA 1
ATOM 3661 C C . ASN B 1 134 ? 18.004 22.889 8.684 1 91.96 134 ASN B C 1
ATOM 3663 O O . ASN B 1 134 ? 17.248 23.793 9.044 1 91.96 134 ASN B O 1
ATOM 3667 N N . LEU B 1 135 ? 17.778 21.621 8.925 1 91.97 135 LEU B N 1
ATOM 3668 C CA . LEU B 1 135 ? 16.571 21.243 9.652 1 91.97 135 LEU B CA 1
ATOM 3669 C C . LEU B 1 135 ? 16.663 21.666 11.114 1 91.97 135 LEU B C 1
ATOM 3671 O O . LEU B 1 135 ? 17.723 21.55 11.733 1 91.97 135 LEU B O 1
ATOM 3675 N N . THR B 1 136 ? 15.577 22.106 11.629 1 90.92 136 THR B N 1
ATOM 3676 C CA . THR B 1 136 ? 15.522 22.514 13.029 1 90.92 136 THR B CA 1
ATOM 3677 C C . THR B 1 136 ? 14.796 21.466 13.869 1 90.92 136 THR B C 1
ATOM 3679 O O . THR B 1 136 ? 14.85 21.505 15.1 1 90.92 136 THR B O 1
ATOM 3682 N N . VAL B 1 137 ? 14.128 20.534 13.203 1 92.29 137 VAL B N 1
ATOM 3683 C CA . VAL B 1 137 ? 13.439 19.459 13.909 1 92.29 137 VAL B CA 1
ATOM 3684 C C . VAL B 1 137 ? 14.248 18.168 13.803 1 92.29 137 VAL B C 1
ATOM 3686 O O . VAL B 1 137 ? 14.939 17.942 12.808 1 92.29 137 VAL B O 1
ATOM 3689 N N . PRO B 1 138 ? 14.166 17.301 14.8 1 94.57 138 PRO B N 1
ATOM 3690 C CA . PRO B 1 138 ? 14.863 16.014 14.74 1 94.57 138 PRO B CA 1
ATOM 3691 C C . PRO B 1 138 ? 14.415 15.155 13.56 1 94.57 138 PRO B C 1
ATOM 3693 O O . PRO B 1 138 ? 13.246 15.199 13.168 1 94.57 138 PRO B O 1
ATOM 3696 N N . ILE B 1 139 ? 15.403 14.356 13.054 1 96.6 139 ILE B N 1
ATOM 3697 C CA . ILE B 1 139 ? 15.098 13.492 11.919 1 96.6 139 ILE B CA 1
ATOM 3698 C C . ILE B 1 139 ? 15.781 12.139 12.102 1 96.6 139 ILE B C 1
ATOM 3700 O O . ILE B 1 139 ? 16.911 12.068 12.592 1 96.6 139 ILE B O 1
ATOM 3704 N N . VAL B 1 140 ? 15.106 11.099 11.749 1 97.8 140 VAL B N 1
ATOM 3705 C CA . VAL B 1 140 ? 15.661 9.753 11.654 1 97.8 140 VAL B CA 1
ATOM 3706 C C . VAL B 1 140 ? 15.495 9.224 10.231 1 97.8 140 VAL B C 1
ATOM 3708 O O . VAL B 1 140 ? 14.422 9.351 9.637 1 97.8 140 VAL B O 1
ATOM 3711 N N . ILE B 1 141 ? 16.555 8.65 9.671 1 98.17 141 ILE B N 1
ATOM 3712 C CA . ILE B 1 141 ? 16.561 8.111 8.315 1 98.17 141 ILE B CA 1
ATOM 3713 C C . ILE B 1 141 ? 16.375 6.596 8.36 1 98.17 141 ILE B C 1
ATOM 3715 O O . ILE B 1 141 ? 17.056 5.904 9.12 1 98.17 141 ILE B O 1
ATOM 3719 N N . VAL B 1 142 ? 15.473 6.107 7.569 1 98.41 142 VAL B N 1
ATOM 3720 C CA . VAL B 1 142 ? 15.208 4.674 7.503 1 98.41 142 VAL B CA 1
ATOM 3721 C C . VAL B 1 142 ? 15.452 4.167 6.084 1 98.41 142 VAL B C 1
ATOM 3723 O O . VAL B 1 142 ? 15.074 4.822 5.11 1 98.41 142 VAL B O 1
ATOM 3726 N N . GLY B 1 143 ? 16.079 3 5.916 1 97.36 143 GLY B N 1
ATOM 3727 C CA . GLY B 1 143 ? 16.263 2.345 4.631 1 97.36 143 GLY B CA 1
ATOM 3728 C C . GLY B 1 143 ? 17.605 2.651 3.992 1 97.36 143 GLY B C 1
ATOM 3729 O O . GLY B 1 143 ? 18.039 1.944 3.079 1 97.36 143 GLY B O 1
ATOM 3730 N N . GLN B 1 144 ? 18.237 3.784 4.439 1 97.12 144 GLN B N 1
ATOM 3731 C CA . GLN B 1 144 ? 19.549 4.187 3.943 1 97.12 144 GLN B CA 1
ATOM 3732 C C . GLN B 1 144 ? 20.468 4.598 5.09 1 97.12 144 GLN B C 1
ATOM 3734 O O . GLN B 1 144 ? 20.003 5.104 6.113 1 97.12 144 GLN B O 1
ATOM 3739 N N . LYS B 1 145 ? 21.703 4.41 4.909 1 95.79 145 LYS B N 1
ATOM 3740 C CA . LYS B 1 145 ? 22.708 4.93 5.831 1 95.79 145 LYS B CA 1
ATOM 3741 C C . LYS B 1 145 ? 23.188 6.313 5.399 1 95.79 145 LYS B C 1
ATOM 3743 O O . LYS B 1 145 ? 23.454 6.543 4.218 1 95.79 145 LYS B O 1
ATOM 3748 N N . LEU B 1 146 ? 23.19 7.194 6.254 1 94.8 146 LEU B N 1
ATOM 3749 C CA . LEU B 1 146 ? 23.736 8.528 6.027 1 94.8 146 LEU B CA 1
ATOM 3750 C C . LEU B 1 146 ? 24.607 8.965 7.2 1 94.8 146 LEU B C 1
ATOM 3752 O O . LEU B 1 146 ? 24.121 9.096 8.325 1 94.8 146 LEU B O 1
ATOM 3756 N N . GLU B 1 147 ? 25.819 9.193 6.948 1 91.94 147 GLU B N 1
ATOM 3757 C CA . GLU B 1 147 ? 26.764 9.585 7.99 1 91.94 147 GLU B CA 1
ATOM 3758 C C . GLU B 1 147 ? 26.311 10.861 8.693 1 91.94 147 GLU B C 1
ATOM 3760 O O . GLU B 1 147 ? 25.887 11.819 8.042 1 91.94 147 GLU B O 1
ATOM 3765 N N . GLY B 1 148 ? 26.334 10.872 9.993 1 91.39 148 GLY B N 1
ATOM 3766 C CA . GLY B 1 148 ? 26.011 12.052 10.779 1 91.39 148 GLY B CA 1
ATOM 3767 C C . GLY B 1 148 ? 24.555 12.105 11.204 1 91.39 148 GLY B C 1
ATOM 3768 O O . GLY B 1 148 ? 24.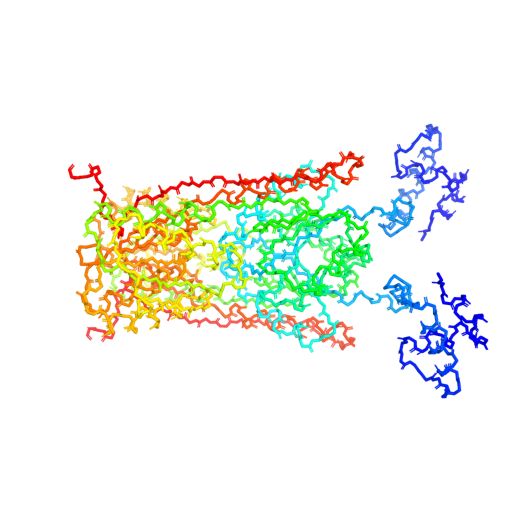158 12.987 11.969 1 91.39 148 GLY B O 1
ATOM 3769 N N . TYR B 1 149 ? 23.843 11.115 10.759 1 94.11 149 TYR B N 1
ATOM 3770 C CA . TYR B 1 149 ? 22.424 11.102 11.097 1 94.11 149 TYR B CA 1
ATOM 3771 C C . TYR B 1 149 ? 22.033 9.788 11.763 1 94.11 149 TYR B C 1
ATOM 3773 O O . TYR B 1 149 ? 22.725 8.778 11.61 1 94.11 149 TYR B O 1
ATOM 3781 N N . GLN B 1 150 ? 20.998 9.825 12.562 1 95.14 150 GLN B N 1
ATOM 3782 C CA . GLN B 1 150 ? 20.393 8.592 13.053 1 95.14 150 GLN B CA 1
ATOM 3783 C C . GLN B 1 150 ? 19.74 7.809 11.917 1 95.14 150 GLN B C 1
ATOM 3785 O O . GLN B 1 150 ? 18.93 8.355 11.166 1 95.14 150 GLN B O 1
ATOM 3790 N N . CYS B 1 151 ? 20.168 6.591 11.824 1 96.47 151 CYS B N 1
ATOM 3791 C CA . CYS B 1 151 ? 19.653 5.813 10.702 1 96.47 151 CYS B CA 1
ATOM 3792 C C . CYS B 1 151 ? 19.362 4.377 11.122 1 96.47 151 CYS B C 1
ATOM 3794 O O . CYS B 1 151 ? 20.013 3.846 12.024 1 96.47 151 CYS B O 1
ATOM 3796 N N . VAL B 1 152 ? 18.363 3.796 10.564 1 98.23 152 VAL B N 1
ATOM 3797 C CA . VAL B 1 152 ? 18.046 2.372 10.607 1 98.23 152 VAL B CA 1
ATOM 3798 C C . VAL B 1 152 ? 18.023 1.804 9.19 1 98.23 152 VAL B C 1
ATOM 3800 O O . VAL B 1 152 ? 17.283 2.289 8.332 1 98.23 152 VAL B O 1
ATOM 3803 N N . TYR B 1 153 ? 18.839 0.861 8.866 1 97.99 153 TYR B N 1
ATOM 3804 C CA . TYR B 1 153 ? 18.921 0.323 7.512 1 97.99 153 TYR B CA 1
ATOM 3805 C C . TYR B 1 153 ? 19.155 -1.182 7.537 1 97.99 153 TYR B C 1
ATOM 3807 O O . TYR B 1 153 ? 19.171 -1.797 8.607 1 97.99 153 TYR B O 1
ATOM 3815 N N . HIS B 1 154 ? 19.231 -1.8 6.382 1 98.22 154 HIS B N 1
ATOM 3816 C CA . HIS B 1 154 ? 19.271 -3.255 6.296 1 98.22 154 HIS B CA 1
ATOM 3817 C C . HIS B 1 154 ? 20.589 -3.736 5.697 1 98.22 154 HIS B C 1
ATOM 3819 O O . HIS B 1 154 ? 21.288 -2.97 5.03 1 98.22 154 HIS B O 1
ATOM 3825 N N . ASP B 1 155 ? 20.915 -4.938 5.961 1 98.33 155 ASP B N 1
ATOM 3826 C CA . ASP B 1 155 ? 22.128 -5.545 5.422 1 98.33 155 ASP B CA 1
ATOM 3827 C C . ASP B 1 155 ? 21.897 -6.071 4.007 1 98.33 155 ASP B C 1
ATOM 3829 O O . ASP B 1 155 ? 21.951 -7.279 3.772 1 98.33 155 ASP B O 1
ATOM 3833 N N . ASP B 1 156 ? 21.769 -5.177 3.082 1 98.57 156 ASP B N 1
ATOM 3834 C CA . ASP B 1 156 ? 21.438 -5.499 1.697 1 98.57 156 ASP B CA 1
ATOM 3835 C C . ASP B 1 156 ? 22.551 -6.312 1.041 1 98.57 156 ASP B C 1
ATOM 3837 O O . ASP B 1 156 ? 22.281 -7.252 0.29 1 98.57 156 ASP B O 1
ATOM 3841 N N . TYR B 1 157 ? 23.767 -5.986 1.358 1 98.59 157 TYR B N 1
ATOM 3842 C CA . TYR B 1 157 ? 24.918 -6.645 0.752 1 98.59 157 TYR B CA 1
ATOM 3843 C C . TYR B 1 157 ? 24.943 -8.129 1.101 1 98.59 157 TYR B C 1
ATOM 3845 O O . TYR B 1 157 ? 24.972 -8.982 0.211 1 98.59 157 TYR B O 1
ATOM 3853 N N . HIS B 1 158 ? 24.869 -8.466 2.334 1 98.84 158 HIS B N 1
ATOM 3854 C CA . HIS B 1 158 ? 24.979 -9.863 2.736 1 98.84 158 HIS B CA 1
ATOM 3855 C C . HIS B 1 158 ? 23.717 -10.641 2.378 1 98.84 158 HIS B C 1
ATOM 3857 O O . HIS B 1 158 ? 23.783 -11.834 2.073 1 98.84 158 HIS B O 1
ATOM 3863 N N . ALA B 1 159 ? 22.611 -9.944 2.398 1 98.87 159 ALA B N 1
ATOM 3864 C CA . ALA B 1 159 ? 21.366 -10.585 1.982 1 98.87 159 ALA B CA 1
ATOM 3865 C C . ALA B 1 159 ? 21.433 -11.018 0.52 1 98.87 159 ALA B C 1
ATOM 3867 O O . ALA B 1 159 ? 21.071 -12.148 0.184 1 98.87 159 ALA B O 1
ATOM 3868 N N . ALA B 1 160 ? 21.893 -10.095 -0.299 1 98.86 160 ALA B N 1
ATOM 3869 C CA . ALA B 1 160 ? 22.016 -10.395 -1.723 1 98.86 160 ALA B CA 1
ATOM 3870 C C . ALA B 1 160 ? 23.05 -11.491 -1.965 1 98.86 160 ALA B C 1
ATOM 3872 O O . ALA B 1 160 ? 22.846 -12.371 -2.804 1 98.86 160 ALA B O 1
ATOM 3873 N N . TYR B 1 161 ? 24.119 -11.415 -1.242 1 98.82 161 TYR B N 1
ATOM 3874 C CA . TYR B 1 161 ? 25.142 -12.453 -1.307 1 98.82 161 TYR B CA 1
ATOM 3875 C C . TYR B 1 161 ? 24.55 -13.822 -0.997 1 98.82 161 TYR B C 1
ATOM 3877 O O . TYR B 1 161 ? 24.765 -14.781 -1.742 1 98.82 161 TYR B O 1
ATOM 3885 N N . ARG B 1 162 ? 23.791 -13.894 0.047 1 98.71 162 ARG B N 1
ATOM 3886 C CA . ARG B 1 162 ? 23.224 -15.157 0.51 1 98.71 162 ARG B CA 1
ATOM 3887 C C . ARG B 1 162 ? 22.23 -15.714 -0.503 1 98.71 162 ARG B C 1
ATOM 3889 O O . ARG B 1 162 ? 22.195 -16.922 -0.746 1 98.71 162 ARG B O 1
ATOM 3896 N N . LEU B 1 163 ? 21.42 -14.857 -1.061 1 98.71 163 LEU B N 1
ATOM 3897 C CA . LEU B 1 163 ? 20.442 -15.285 -2.055 1 98.71 163 LEU B CA 1
ATOM 3898 C C . LEU B 1 163 ? 21.134 -15.877 -3.279 1 98.71 163 LEU B C 1
ATOM 3900 O O . LEU B 1 163 ? 20.729 -16.93 -3.777 1 98.71 163 LEU B O 1
ATOM 3904 N N . THR B 1 164 ? 22.136 -15.218 -3.747 1 98.62 164 THR B N 1
ATOM 3905 C CA . THR B 1 164 ? 22.902 -15.691 -4.895 1 98.62 164 THR B CA 1
ATOM 3906 C C . THR 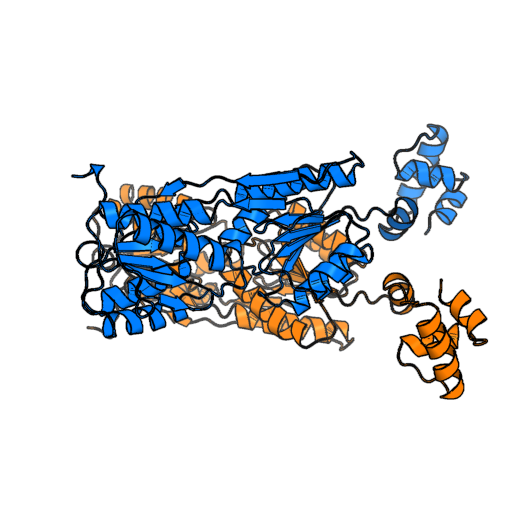B 1 164 ? 23.613 -17.001 -4.568 1 98.62 164 THR B C 1
ATOM 3908 O O . THR B 1 164 ? 23.611 -17.933 -5.374 1 98.62 164 THR B O 1
ATOM 3911 N N . GLU B 1 165 ? 24.199 -17.02 -3.422 1 98.36 165 GLU B N 1
ATOM 3912 C CA . GLU B 1 165 ? 24.911 -18.212 -2.972 1 98.36 165 GLU B CA 1
ATOM 3913 C C . GLU B 1 165 ? 23.992 -19.431 -2.958 1 98.36 165 GLU B C 1
ATOM 3915 O O . GLU B 1 165 ? 24.397 -20.525 -3.358 1 98.36 165 GLU B O 1
ATOM 3920 N N . LYS B 1 166 ? 22.813 -19.24 -2.493 1 98.24 166 LYS B N 1
ATOM 3921 C CA . LYS B 1 166 ? 21.84 -20.327 -2.457 1 98.24 166 LYS B CA 1
ATOM 3922 C C . LYS B 1 166 ? 21.608 -20.903 -3.851 1 98.24 166 LYS B C 1
ATOM 3924 O O . LYS B 1 166 ? 21.519 -22.121 -4.019 1 98.24 166 LYS B O 1
ATOM 3929 N N . MET B 1 167 ? 21.495 -20.064 -4.877 1 98.12 167 MET B N 1
ATOM 3930 C CA . MET B 1 167 ? 21.322 -20.524 -6.252 1 98.12 167 MET B CA 1
ATOM 3931 C C . MET B 1 167 ? 22.525 -21.343 -6.707 1 98.12 167 MET B C 1
ATOM 3933 O O . MET B 1 167 ? 22.366 -22.387 -7.343 1 98.12 167 MET B O 1
ATOM 3937 N N . ILE B 1 168 ? 23.695 -20.887 -6.384 1 97.97 168 ILE B N 1
ATOM 3938 C CA . ILE B 1 168 ? 24.932 -21.551 -6.781 1 97.97 168 ILE B CA 1
ATOM 3939 C C . ILE B 1 168 ? 25.033 -22.91 -6.094 1 97.97 168 ILE B C 1
ATOM 3941 O O . ILE B 1 168 ? 25.389 -23.908 -6.726 1 97.97 168 ILE B O 1
ATOM 3945 N N . GLU B 1 169 ? 24.655 -22.908 -4.803 1 97.34 169 GLU B N 1
ATOM 3946 C CA . GLU B 1 169 ? 24.654 -24.156 -4.045 1 97.34 169 GLU B CA 1
ATOM 3947 C C . GLU B 1 169 ? 23.693 -25.172 -4.656 1 97.34 169 GLU B C 1
ATOM 3949 O O . GLU B 1 169 ? 23.905 -26.381 -4.542 1 97.34 169 GLU B O 1
ATOM 3954 N N . ASN B 1 170 ? 22.665 -24.685 -5.309 1 97.49 170 ASN B N 1
ATOM 3955 C CA . ASN B 1 170 ? 21.677 -25.54 -5.959 1 97.49 170 ASN B CA 1
ATOM 3956 C C . ASN B 1 170 ? 22.135 -25.968 -7.35 1 97.49 170 ASN B C 1
ATOM 3958 O O . ASN B 1 170 ? 21.386 -26.616 -8.083 1 97.49 170 ASN B O 1
ATOM 3962 N N . GLY B 1 171 ? 23.32 -25.491 -7.772 1 96.65 171 GLY B N 1
ATOM 3963 C CA . GLY B 1 171 ? 23.92 -25.97 -9.008 1 96.65 171 GLY B CA 1
ATOM 3964 C C . GLY B 1 171 ? 23.775 -24.994 -10.159 1 96.65 171 GLY B C 1
ATOM 3965 O O . GLY B 1 171 ? 24.159 -25.298 -11.29 1 96.65 171 GLY B O 1
ATOM 3966 N N . ARG B 1 172 ? 23.21 -23.847 -9.884 1 97.18 172 ARG B N 1
ATOM 3967 C CA . ARG B 1 172 ? 23.047 -22.864 -10.951 1 97.18 172 ARG B CA 1
ATOM 3968 C C . ARG B 1 172 ? 24.372 -22.185 -11.277 1 97.18 172 ARG B C 1
ATOM 3970 O O . ARG B 1 172 ? 25.163 -21.891 -10.378 1 97.18 172 ARG B O 1
ATOM 3977 N N . LYS B 1 173 ? 24.604 -21.865 -12.591 1 95.8 173 LYS B N 1
ATOM 3978 C CA . LYS B 1 173 ? 25.892 -21.328 -13.023 1 95.8 173 LYS B CA 1
ATOM 3979 C C . LYS B 1 173 ? 25.706 -20.117 -13.932 1 95.8 173 LYS B C 1
ATOM 3981 O O . LYS B 1 173 ? 26.608 -19.287 -14.061 1 95.8 173 LYS B O 1
ATOM 3986 N N . GLN B 1 174 ? 24.615 -20.049 -14.644 1 97.05 174 GLN B N 1
ATOM 3987 C CA . GLN B 1 174 ? 24.314 -18.929 -15.53 1 97.05 174 GLN B CA 1
ATOM 3988 C C . GLN B 1 174 ? 23.247 -18.021 -14.925 1 97.05 174 GLN B C 1
ATOM 3990 O O . GLN B 1 174 ? 22.134 -17.93 -15.446 1 97.05 174 GLN B O 1
ATOM 3995 N N . ILE B 1 175 ? 23.708 -17.379 -13.903 1 98.1 175 ILE B N 1
ATOM 3996 C CA . ILE B 1 175 ? 22.758 -16.62 -13.097 1 98.1 175 ILE B CA 1
ATOM 3997 C C . ILE B 1 175 ? 22.674 -15.185 -13.614 1 98.1 175 ILE B C 1
ATOM 3999 O O . ILE B 1 175 ? 23.689 -14.489 -13.699 1 98.1 175 ILE B O 1
ATOM 4003 N N . GLY B 1 176 ? 21.476 -14.737 -14.003 1 98.43 176 GLY B N 1
ATOM 4004 C CA . GLY B 1 176 ? 21.217 -13.363 -14.401 1 98.43 176 GLY B CA 1
ATOM 4005 C C . GLY B 1 176 ? 20.856 -12.462 -13.236 1 98.43 176 GLY B C 1
ATOM 4006 O O . GLY B 1 176 ? 20.575 -12.943 -12.136 1 98.43 176 GLY B O 1
ATOM 4007 N N . TYR B 1 177 ? 20.918 -11.12 -13.522 1 98.62 177 TYR B N 1
ATOM 4008 C CA . TYR B 1 177 ? 20.62 -10.091 -12.532 1 98.62 177 TYR B CA 1
ATOM 4009 C C . TYR B 1 177 ? 19.722 -9.011 -13.122 1 98.62 177 TYR B C 1
ATOM 4011 O O . TYR B 1 177 ? 20.028 -8.446 -14.175 1 98.62 177 TYR B O 1
ATOM 4019 N N . ILE B 1 178 ? 18.592 -8.838 -12.474 1 98.79 178 ILE B N 1
ATOM 4020 C CA . ILE B 1 178 ? 17.784 -7.666 -12.79 1 98.79 178 ILE B CA 1
ATOM 4021 C C . ILE B 1 178 ? 17.672 -6.769 -11.559 1 98.79 178 ILE B C 1
ATOM 4023 O O . ILE B 1 178 ? 17.037 -7.139 -10.569 1 98.79 178 ILE B O 1
ATOM 4027 N N . GLY B 1 179 ? 18.304 -5.639 -11.584 1 98.42 179 GLY B N 1
ATOM 4028 C CA . GLY B 1 179 ? 18.318 -4.718 -10.459 1 98.42 179 GLY B CA 1
ATOM 4029 C C . GLY B 1 179 ? 17.901 -3.309 -10.835 1 98.42 179 GLY B C 1
ATOM 4030 O O . GLY B 1 179 ? 17.344 -3.088 -11.913 1 98.42 179 GLY B O 1
ATOM 4031 N N . VAL B 1 180 ? 18.031 -2.392 -9.897 1 97.5 180 VAL B N 1
ATOM 4032 C CA . VAL B 1 180 ? 17.646 -1 -10.109 1 97.5 180 VAL B CA 1
ATOM 4033 C C . VAL B 1 180 ? 18.893 -0.12 -10.153 1 97.5 180 VAL B C 1
ATOM 4035 O O . VAL B 1 180 ? 20.017 -0.626 -10.182 1 97.5 180 VAL B O 1
ATOM 4038 N N . THR B 1 181 ? 18.706 1.219 -10.257 1 96.51 181 THR B N 1
ATOM 4039 C CA . THR B 1 181 ? 19.819 2.151 -10.399 1 96.51 181 THR B CA 1
ATOM 4040 C C . THR B 1 181 ? 20.768 2.045 -9.209 1 96.51 181 THR B C 1
ATOM 4042 O O . THR B 1 181 ? 20.327 1.882 -8.069 1 96.51 181 THR B O 1
ATOM 4045 N N . THR B 1 182 ? 22.084 2.21 -9.426 1 96.33 182 THR B N 1
ATOM 4046 C CA . THR B 1 182 ? 23.087 2.113 -8.372 1 96.33 182 THR B CA 1
ATOM 4047 C C . THR B 1 182 ? 23.178 3.42 -7.589 1 96.33 182 THR B C 1
ATOM 4049 O O . THR B 1 182 ? 23.898 3.504 -6.592 1 96.33 182 THR B O 1
ATOM 4052 N N . GLU B 1 183 ? 22.369 4.432 -8.006 1 94.27 183 GLU B N 1
ATOM 4053 C CA . GLU B 1 183 ? 22.246 5.641 -7.197 1 94.27 183 GLU B CA 1
ATOM 4054 C C . GLU B 1 183 ? 21.514 5.357 -5.888 1 94.27 183 GLU B C 1
ATOM 4056 O O . GLU B 1 183 ? 21.665 6.096 -4.913 1 94.27 183 GLU B O 1
ATOM 4061 N N . ASP B 1 184 ? 20.718 4.404 -5.962 1 95.44 184 ASP B N 1
ATOM 4062 C CA . ASP B 1 184 ? 20.173 3.844 -4.729 1 95.44 184 ASP B CA 1
ATOM 4063 C C . ASP B 1 184 ? 21.178 2.911 -4.058 1 95.44 184 ASP B C 1
ATOM 4065 O O . ASP B 1 184 ? 21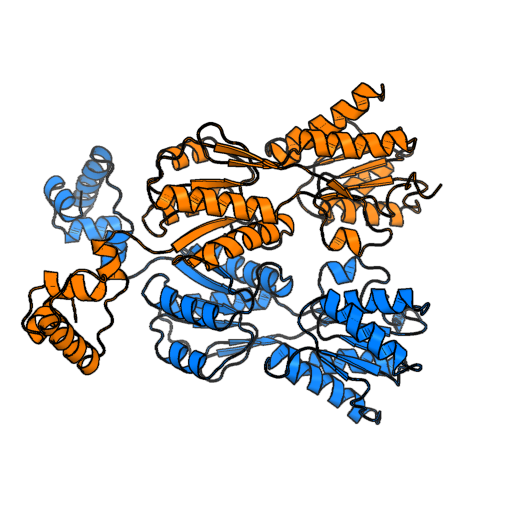.366 1.774 -4.495 1 95.44 184 ASP B O 1
ATOM 4069 N N . ILE B 1 185 ? 21.727 3.338 -3.043 1 96.88 185 ILE B N 1
ATOM 4070 C CA . ILE B 1 185 ? 22.862 2.641 -2.446 1 96.88 185 ILE B CA 1
ATOM 4071 C C . ILE B 1 185 ? 22.404 1.295 -1.887 1 96.88 185 ILE B C 1
ATOM 4073 O O . ILE B 1 185 ? 23.064 0.274 -2.093 1 96.88 185 ILE B O 1
ATOM 4077 N N . ALA B 1 186 ? 21.283 1.214 -1.216 1 97.26 186 ALA B N 1
ATOM 4078 C CA . ALA B 1 186 ? 20.818 -0.009 -0.568 1 97.26 186 ALA B CA 1
ATOM 4079 C C . ALA B 1 186 ? 20.342 -1.029 -1.599 1 97.26 186 ALA B C 1
ATOM 4081 O O . ALA B 1 186 ? 20.929 -2.105 -1.734 1 97.26 186 ALA B O 1
ATOM 4082 N N . VAL B 1 187 ? 19.41 -0.661 -2.448 1 97.34 187 VAL B N 1
ATOM 4083 C CA . VAL B 1 187 ? 18.696 -1.622 -3.283 1 97.34 187 VAL B CA 1
ATOM 4084 C C . VAL B 1 187 ? 19.462 -1.846 -4.584 1 97.34 187 VAL B C 1
ATOM 4086 O O . VAL B 1 187 ? 19.432 -2.943 -5.149 1 97.34 187 VAL B O 1
ATOM 4089 N N . GLY B 1 188 ? 20.108 -0.811 -5.042 1 97.61 188 GLY B N 1
ATOM 4090 C CA . GLY B 1 188 ? 20.804 -0.904 -6.315 1 97.61 188 GLY B CA 1
ATOM 4091 C C . GLY B 1 188 ? 22.267 -1.281 -6.169 1 97.61 188 GLY B C 1
ATOM 4092 O O . GLY B 1 188 ? 22.698 -2.32 -6.673 1 97.61 188 GLY B O 1
ATOM 4093 N N . PHE B 1 189 ? 23.043 -0.539 -5.431 1 98.14 189 PHE B N 1
ATOM 4094 C CA . PHE B 1 189 ? 24.492 -0.69 -5.355 1 98.14 189 PHE B CA 1
ATOM 4095 C C . PHE B 1 189 ? 24.867 -1.889 -4.492 1 98.14 189 PHE B C 1
ATOM 4097 O O . PHE B 1 189 ? 25.566 -2.795 -4.949 1 98.14 189 PHE B O 1
ATOM 4104 N N . GLU B 1 190 ? 24.404 -1.989 -3.272 1 98.58 190 GLU B N 1
ATOM 4105 C CA . GLU B 1 190 ? 24.817 -3.014 -2.318 1 98.58 190 GLU B CA 1
ATOM 4106 C C . GLU B 1 190 ? 24.287 -4.387 -2.719 1 98.58 190 GLU B C 1
ATOM 4108 O O . GLU B 1 190 ? 24.975 -5.397 -2.554 1 98.58 190 GLU B O 1
ATOM 4113 N N . ARG B 1 191 ? 23.034 -4.459 -3.191 1 98.69 191 ARG B N 1
ATOM 4114 C CA . ARG B 1 191 ? 22.497 -5.744 -3.626 1 98.69 191 ARG B CA 1
ATOM 4115 C C . ARG B 1 191 ? 23.257 -6.273 -4.838 1 98.69 191 ARG B C 1
ATOM 4117 O O . ARG B 1 191 ? 23.555 -7.467 -4.917 1 98.69 191 ARG B O 1
ATOM 4124 N N . LYS B 1 192 ? 23.59 -5.367 -5.756 1 98.69 192 LYS B N 1
ATOM 4125 C CA . LYS B 1 192 ? 24.4 -5.772 -6.901 1 98.69 192 LYS B CA 1
ATOM 4126 C C . LYS B 1 192 ? 25.768 -6.278 -6.455 1 98.69 192 LYS B C 1
ATOM 4128 O O . LYS B 1 192 ? 26.242 -7.309 -6.936 1 98.69 192 LYS B O 1
ATOM 4133 N N . ARG B 1 193 ? 26.375 -5.561 -5.558 1 98.55 193 ARG B N 1
ATOM 4134 C CA . ARG B 1 193 ? 27.691 -5.933 -5.047 1 98.55 193 ARG B CA 1
ATOM 4135 C C . ARG B 1 193 ? 27.648 -7.297 -4.366 1 98.55 193 ARG B C 1
ATOM 4137 O O . ARG B 1 193 ? 28.58 -8.093 -4.501 1 98.55 193 ARG B O 1
ATOM 4144 N N . GLY B 1 194 ? 26.57 -7.567 -3.618 1 98.8 194 GLY B N 1
ATOM 4145 C CA . GLY B 1 194 ? 26.403 -8.872 -2.998 1 98.8 194 GLY B CA 1
ATOM 4146 C C . GLY B 1 194 ? 26.308 -10.003 -4.005 1 98.8 194 GLY B C 1
ATOM 4147 O O . GLY B 1 194 ? 26.944 -11.046 -3.837 1 98.8 194 GLY B O 1
ATOM 4148 N N . TYR B 1 195 ? 25.554 -9.741 -5.095 1 98.68 195 TYR B N 1
ATOM 4149 C CA . TYR B 1 195 ? 25.423 -10.68 -6.203 1 98.68 195 TYR B CA 1
ATOM 4150 C C . TYR B 1 195 ? 26.777 -10.958 -6.845 1 98.68 195 TYR B C 1
ATOM 4152 O O . TYR B 1 195 ? 27.166 -12.117 -7.012 1 98.68 195 TYR B O 1
ATOM 4160 N N . GLN B 1 196 ? 27.462 -9.941 -7.102 1 98.61 196 GLN B N 1
ATOM 4161 C CA . GLN B 1 196 ? 28.756 -10.049 -7.768 1 98.61 196 GLN B CA 1
ATOM 4162 C C . GLN B 1 196 ? 29.771 -10.766 -6.882 1 98.61 196 GLN B C 1
ATOM 4164 O O . GLN B 1 196 ? 30.569 -11.57 -7.369 1 98.61 196 GLN B O 1
ATOM 4169 N N . LYS B 1 197 ? 29.761 -10.46 -5.603 1 98.51 197 LYS B N 1
ATOM 4170 C CA . LYS B 1 197 ? 30.693 -11.083 -4.667 1 98.51 197 LYS B CA 1
ATOM 4171 C C . LYS B 1 197 ? 30.482 -12.593 -4.605 1 98.51 197 LYS B C 1
ATOM 4173 O O . LYS B 1 197 ? 31.446 -13.357 -4.519 1 98.51 197 LYS B O 1
ATOM 4178 N N . ALA B 1 198 ? 29.23 -13.009 -4.596 1 98.48 198 ALA B N 1
ATOM 4179 C CA . ALA B 1 198 ? 28.923 -14.437 -4.567 1 98.48 198 ALA B CA 1
ATOM 4180 C C . ALA B 1 198 ? 29.464 -15.139 -5.809 1 98.48 198 ALA B C 1
ATOM 4182 O O . ALA B 1 198 ? 30.059 -16.215 -5.711 1 98.48 198 ALA B O 1
ATOM 4183 N N . LEU B 1 199 ? 29.275 -14.558 -7.006 1 98.21 199 LEU B N 1
ATOM 4184 C CA . LEU B 1 199 ? 29.812 -15.132 -8.235 1 98.21 199 LEU B CA 1
ATOM 4185 C C . LEU B 1 199 ? 31.325 -15.297 -8.143 1 98.21 199 LEU B C 1
ATOM 4187 O O . LEU B 1 199 ? 31.858 -16.364 -8.456 1 98.21 199 LEU B O 1
ATOM 4191 N N . LYS B 1 200 ? 31.946 -14.243 -7.688 1 97.85 200 LYS B N 1
ATOM 4192 C CA . LYS B 1 200 ? 33.402 -14.231 -7.588 1 97.85 200 LYS B CA 1
ATOM 4193 C C . LYS B 1 200 ? 33.897 -15.32 -6.64 1 97.85 200 LYS B C 1
ATOM 4195 O O . LYS B 1 200 ? 34.862 -16.024 -6.944 1 97.85 200 LYS B O 1
ATOM 4200 N N . LYS B 1 201 ? 33.269 -15.463 -5.518 1 97.75 201 LYS B N 1
ATOM 4201 C CA . LYS B 1 201 ? 33.659 -16.446 -4.511 1 97.75 201 LYS B CA 1
ATOM 4202 C C . LYS B 1 201 ? 33.656 -17.858 -5.091 1 97.75 201 LYS B C 1
ATOM 4204 O O . LYS B 1 201 ? 34.508 -18.679 -4.744 1 97.75 201 LYS B O 1
ATOM 4209 N N . TYR B 1 202 ? 32.759 -18.126 -5.984 1 97.38 202 TYR B N 1
ATOM 4210 C CA . TYR B 1 202 ? 32.585 -19.485 -6.486 1 97.38 202 TYR B CA 1
ATOM 4211 C C . TYR B 1 202 ? 33.177 -19.63 -7.883 1 97.38 202 TYR B C 1
ATOM 4213 O O . TYR B 1 202 ? 32.923 -20.621 -8.572 1 97.38 202 TYR B O 1
ATOM 4221 N N . GLY B 1 203 ? 33.838 -18.589 -8.341 1 96.87 203 GLY B N 1
ATOM 4222 C CA . GLY B 1 203 ? 34.583 -18.65 -9.588 1 96.87 203 GLY B CA 1
ATOM 4223 C C . GLY B 1 203 ? 33.695 -18.571 -10.817 1 96.87 203 GLY B C 1
ATOM 4224 O O . GLY B 1 203 ? 34.055 -19.076 -11.882 1 96.87 203 GLY B O 1
ATOM 4225 N N . ILE B 1 204 ? 32.49 -18.059 -10.7 1 96.46 204 ILE B N 1
ATOM 4226 C CA . ILE B 1 204 ? 31.595 -17.857 -11.833 1 96.46 204 ILE B CA 1
ATOM 4227 C C . ILE B 1 204 ? 31.87 -16.498 -12.473 1 96.46 204 ILE B C 1
ATOM 4229 O O . ILE B 1 204 ? 31.853 -15.47 -11.793 1 96.46 204 ILE B O 1
ATOM 4233 N N . PRO B 1 205 ? 32.187 -16.432 -13.709 1 93.29 205 PRO B N 1
ATOM 4234 C CA . PRO B 1 205 ? 32.511 -15.153 -14.346 1 93.29 205 PRO B CA 1
ATOM 4235 C C . PRO B 1 205 ? 31.319 -14.201 -14.398 1 93.29 205 PRO B C 1
ATOM 4237 O O . PRO B 1 205 ? 30.195 -14.627 -14.676 1 93.29 205 PRO B O 1
ATOM 4240 N N . GLU B 1 206 ? 31.643 -13.023 -14.06 1 91.61 206 GLU B N 1
ATOM 4241 C CA . GLU B 1 206 ? 30.635 -11.983 -14.245 1 91.61 206 GLU B CA 1
ATOM 4242 C C . GLU B 1 206 ? 30.445 -11.656 -15.724 1 91.61 206 GLU B C 1
ATOM 4244 O O . GLU B 1 206 ? 31.415 -11.592 -16.481 1 91.61 206 GLU B O 1
ATOM 4249 N N . ASP B 1 207 ? 29.287 -11.65 -16.133 1 93.57 207 ASP B N 1
ATOM 4250 C CA . ASP B 1 207 ? 28.941 -11.303 -17.508 1 93.57 207 ASP B CA 1
ATOM 4251 C C . ASP B 1 207 ? 27.933 -10.157 -17.549 1 93.57 207 ASP B C 1
ATOM 4253 O O . ASP B 1 207 ? 26.755 -10.349 -17.238 1 93.57 207 ASP B O 1
ATOM 4257 N N . LYS B 1 208 ? 28.344 -9.027 -17.958 1 93.1 208 LYS B N 1
ATOM 4258 C CA . LYS B 1 208 ? 27.514 -7.826 -17.981 1 93.1 208 LYS B CA 1
ATOM 4259 C C . LYS B 1 208 ? 26.291 -8.021 -18.873 1 93.1 208 LYS B C 1
ATOM 4261 O O . LYS B 1 208 ? 25.264 -7.368 -18.677 1 93.1 208 LYS B O 1
ATOM 4266 N N . SER B 1 209 ? 26.415 -8.947 -19.795 1 93.25 209 SER B N 1
ATOM 4267 C CA . SER B 1 209 ? 25.307 -9.205 -20.708 1 93.25 209 SER B CA 1
ATOM 4268 C C . SER B 1 209 ? 24.146 -9.886 -19.99 1 93.25 209 SER B C 1
ATOM 4270 O O . SER B 1 209 ? 23.028 -9.927 -20.507 1 93.25 209 SER B O 1
ATOM 4272 N N . ARG B 1 210 ? 24.402 -10.382 -18.764 1 96.04 210 ARG B N 1
ATOM 4273 C CA . ARG B 1 210 ? 23.366 -11.048 -17.982 1 96.04 210 ARG B CA 1
ATOM 4274 C C . ARG B 1 210 ? 22.77 -10.102 -16.945 1 96.04 210 ARG B C 1
ATOM 4276 O O . ARG B 1 210 ? 22.001 -10.525 -16.08 1 96.04 210 ARG B O 1
ATOM 4283 N N . MET B 1 211 ? 23.144 -8.832 -17.014 1 97.19 211 MET B N 1
ATOM 4284 C CA . MET B 1 211 ? 22.69 -7.865 -16.019 1 97.19 211 MET B CA 1
ATOM 4285 C C . MET B 1 211 ? 21.814 -6.794 -16.661 1 97.19 211 MET B C 1
ATOM 4287 O O . MET B 1 211 ? 22.185 -6.213 -17.682 1 97.19 211 MET B O 1
ATOM 4291 N N . MET B 1 212 ? 20.632 -6.587 -16.091 1 97.62 212 MET B N 1
ATOM 4292 C CA . MET B 1 212 ? 19.684 -5.585 -16.571 1 97.62 212 MET B CA 1
ATOM 4293 C C . MET B 1 212 ? 19.294 -4.625 -15.452 1 97.62 212 MET B C 1
ATOM 4295 O O . MET B 1 212 ? 19.298 -4.999 -14.278 1 97.62 212 MET B O 1
ATOM 4299 N N . GLN B 1 213 ? 18.996 -3.373 -15.838 1 97.24 213 GLN B N 1
ATOM 4300 C CA . GLN B 1 213 ? 18.52 -2.361 -14.901 1 97.24 213 GLN B CA 1
ATOM 4301 C C . GLN B 1 213 ? 17.096 -1.926 -15.238 1 97.24 213 GLN B C 1
ATOM 4303 O O . GLN B 1 213 ? 16.768 -1.706 -16.406 1 97.24 213 GLN B O 1
ATOM 4308 N N . VAL B 1 214 ? 16.298 -1.902 -14.241 1 96.83 214 VAL B N 1
ATOM 4309 C CA . VAL B 1 214 ? 14.908 -1.492 -14.413 1 96.83 214 VAL B CA 1
ATOM 4310 C C . VAL B 1 214 ? 14.502 -0.553 -13.28 1 96.83 214 VAL B C 1
ATOM 4312 O O . VAL B 1 214 ? 15.295 -0.283 -12.375 1 96.83 214 VAL B O 1
ATOM 4315 N N . SER B 1 215 ? 13.322 -0.005 -13.428 1 91.65 215 SER B N 1
ATOM 4316 C CA . SER B 1 215 ? 12.698 0.666 -12.292 1 91.65 215 SER B CA 1
ATOM 4317 C C . SER B 1 215 ? 12.044 -0.338 -11.348 1 91.65 215 SER B C 1
ATOM 4319 O O . SER B 1 215 ? 12.197 -1.549 -11.518 1 91.65 215 SER B O 1
ATOM 4321 N N . PHE B 1 216 ? 11.43 0.117 -10.339 1 89.06 216 PHE B N 1
ATOM 4322 C CA . PHE B 1 216 ? 10.772 -0.715 -9.338 1 89.06 216 PHE B CA 1
ATOM 4323 C C . PHE B 1 216 ? 9.419 -1.201 -9.842 1 89.06 216 PHE B C 1
ATOM 4325 O O . PHE B 1 216 ? 8.394 -0.984 -9.192 1 89.06 216 PHE B O 1
ATOM 4332 N N . SER B 1 217 ? 9.38 -1.788 -10.988 1 90.94 217 SER B N 1
ATOM 4333 C CA . SER B 1 217 ? 8.078 -2.136 -11.546 1 90.94 217 SER B CA 1
ATOM 4334 C C . SER B 1 217 ? 8.04 -3.593 -11.994 1 90.94 217 SER B C 1
ATOM 4336 O O . SER B 1 217 ? 9.029 -4.114 -12.515 1 90.94 217 SER B O 1
ATOM 4338 N N . MET B 1 218 ? 6.954 -4.151 -11.822 1 95.02 218 MET B N 1
ATOM 4339 C CA . MET B 1 218 ? 6.713 -5.519 -12.269 1 95.02 218 MET B CA 1
ATOM 4340 C C . MET B 1 218 ? 6.763 -5.612 -13.79 1 95.02 218 MET B C 1
ATOM 4342 O O . MET B 1 218 ? 7.32 -6.563 -14.341 1 95.02 218 MET B O 1
ATOM 4346 N N . GLU B 1 219 ? 6.212 -4.624 -14.453 1 95.97 219 GLU B N 1
ATOM 4347 C CA . GLU B 1 219 ? 6.166 -4.583 -15.911 1 95.97 219 GLU B CA 1
ATOM 4348 C C . GLU B 1 219 ? 7.571 -4.57 -16.507 1 95.97 219 GLU B C 1
ATOM 4350 O O . GLU B 1 219 ? 7.855 -5.301 -17.458 1 95.97 219 GLU B O 1
ATOM 4355 N N . GLU B 1 220 ? 8.37 -3.788 -15.956 1 97.75 220 GLU B N 1
ATOM 4356 C CA . GLU B 1 220 ? 9.736 -3.73 -16.466 1 97.75 220 GLU B CA 1
ATOM 4357 C C . GLU B 1 220 ? 10.497 -5.015 -16.152 1 97.75 220 GLU B C 1
ATOM 4359 O O . GLU B 1 220 ? 11.349 -5.445 -16.933 1 97.75 220 GLU B O 1
ATOM 4364 N N . GLY B 1 221 ? 10.195 -5.606 -14.989 1 98.13 221 GLY B N 1
ATOM 4365 C CA . GLY B 1 221 ? 10.762 -6.913 -14.7 1 98.13 221 GLY B CA 1
ATOM 4366 C C . GLY B 1 221 ? 10.419 -7.958 -15.745 1 98.13 221 GLY B C 1
ATOM 4367 O O . GLY B 1 221 ? 11.278 -8.744 -16.15 1 98.13 221 GLY B O 1
ATOM 4368 N N . TYR B 1 222 ? 9.199 -7.891 -16.212 1 98.23 222 TYR B N 1
ATOM 4369 C CA . TYR B 1 222 ? 8.732 -8.791 -17.261 1 98.23 222 TYR B CA 1
ATOM 4370 C C . TYR B 1 222 ? 9.482 -8.546 -18.564 1 98.23 222 TYR B C 1
ATOM 4372 O O . TYR B 1 222 ? 10.006 -9.482 -19.172 1 98.23 222 TYR B O 1
ATOM 4380 N N . ILE B 1 223 ? 9.578 -7.311 -18.947 1 98.38 223 ILE B N 1
ATOM 4381 C CA . ILE B 1 223 ? 10.166 -6.928 -20.227 1 98.38 223 ILE B CA 1
ATOM 4382 C C . ILE B 1 223 ? 11.646 -7.301 -20.247 1 98.38 223 ILE B C 1
ATOM 4384 O O . ILE B 1 223 ? 12.128 -7.905 -21.209 1 98.38 223 ILE B O 1
ATOM 4388 N N . LYS B 1 224 ? 12.307 -7.023 -19.192 1 98.26 224 LYS B N 1
ATOM 4389 C CA . LYS B 1 224 ? 13.75 -7.242 -19.168 1 98.26 224 LYS B CA 1
ATOM 4390 C C . LYS B 1 224 ? 14.078 -8.722 -18.994 1 98.26 224 LYS B C 1
ATOM 4392 O O . LYS B 1 224 ? 15.085 -9.206 -19.515 1 98.26 224 LYS B O 1
ATOM 4397 N N . ALA B 1 225 ? 13.252 -9.42 -18.281 1 98.28 225 ALA B N 1
ATOM 4398 C CA . ALA B 1 225 ? 13.437 -10.866 -18.196 1 98.28 225 ALA B CA 1
ATOM 4399 C C . ALA B 1 225 ? 13.292 -11.519 -19.568 1 98.28 225 ALA B C 1
ATOM 4401 O O . ALA B 1 225 ? 14.057 -12.421 -19.917 1 98.28 225 ALA B O 1
ATOM 4402 N N . LYS B 1 226 ? 12.325 -11.096 -20.324 1 97.98 226 LYS B N 1
ATOM 4403 C CA . LYS B 1 226 ? 12.157 -11.612 -21.679 1 97.98 226 LYS B CA 1
ATOM 4404 C C . LYS B 1 226 ? 13.407 -11.366 -22.52 1 97.98 226 LYS B C 1
ATOM 4406 O O . LYS B 1 226 ? 13.863 -12.258 -23.239 1 97.98 226 LYS B O 1
ATOM 4411 N N . GLU B 1 227 ? 13.87 -10.141 -22.411 1 97.62 227 GLU B N 1
ATOM 4412 C CA . GLU B 1 227 ? 15.093 -9.787 -23.127 1 97.62 227 GLU B CA 1
ATOM 4413 C C . GLU B 1 227 ? 16.253 -10.689 -22.716 1 97.62 227 GLU B C 1
ATOM 4415 O O . GLU B 1 227 ? 17.01 -11.162 -23.566 1 97.62 227 GLU B O 1
ATOM 4420 N N . LEU B 1 228 ? 16.398 -10.935 -21.461 1 97.29 228 LEU B N 1
ATOM 4421 C CA . LEU B 1 228 ? 17.483 -11.753 -20.93 1 97.29 228 LEU B CA 1
ATOM 4422 C C . LEU B 1 228 ? 17.363 -13.195 -21.412 1 97.29 228 LEU B C 1
ATOM 4424 O O . LEU B 1 228 ? 18.366 -13.825 -21.754 1 97.29 228 LEU B O 1
ATOM 4428 N N . LEU B 1 229 ? 16.181 -13.72 -21.393 1 97.1 229 LEU B N 1
ATOM 4429 C CA . LEU B 1 229 ? 15.927 -15.089 -21.83 1 97.1 229 LEU B CA 1
ATOM 4430 C C . LEU B 1 229 ? 16.3 -15.269 -23.298 1 97.1 229 LEU B C 1
ATOM 4432 O O . LEU B 1 229 ? 16.783 -16.332 -23.694 1 97.1 229 LEU B O 1
ATOM 4436 N N . ASP B 1 230 ? 16.102 -14.248 -24.07 1 95.66 230 ASP B N 1
ATOM 4437 C CA . ASP B 1 230 ? 16.441 -14.285 -25.489 1 95.66 230 ASP B CA 1
ATOM 4438 C C . ASP B 1 230 ? 17.952 -14.211 -25.695 1 95.66 230 ASP B C 1
ATOM 4440 O O . ASP B 1 230 ? 18.497 -14.874 -26.58 1 95.66 230 ASP B O 1
ATOM 4444 N N . ASN B 1 231 ? 18.598 -13.432 -24.871 1 94.83 231 ASN B N 1
ATOM 4445 C CA . ASN B 1 231 ? 20.017 -13.145 -25.057 1 94.83 231 ASN B CA 1
ATOM 4446 C C . ASN B 1 231 ? 20.894 -14.198 -24.387 1 94.83 231 ASN B C 1
ATOM 4448 O O . ASN B 1 231 ? 22.052 -14.383 -24.768 1 94.83 231 ASN B O 1
ATOM 4452 N N . VAL B 1 232 ? 20.374 -14.835 -23.373 1 94.68 232 VAL B N 1
ATOM 4453 C CA . VAL B 1 232 ? 21.108 -15.831 -22.6 1 94.68 232 VAL B CA 1
ATOM 4454 C C . VAL B 1 232 ? 20.31 -17.132 -22.543 1 94.68 232 VAL B C 1
ATOM 4456 O O . VAL B 1 232 ? 19.77 -17.49 -21.494 1 94.68 232 VAL B O 1
ATOM 4459 N N . PRO B 1 233 ? 20.398 -17.906 -23.539 1 93.03 233 PRO B N 1
ATOM 4460 C CA . PRO B 1 233 ? 19.552 -19.097 -23.642 1 93.03 233 PRO B CA 1
ATOM 4461 C C . PRO B 1 233 ? 19.835 -20.12 -22.544 1 93.03 233 PRO B C 1
ATOM 4463 O O . PRO B 1 233 ? 18.967 -20.933 -22.215 1 93.03 233 PRO B O 1
ATOM 4466 N N . ASP B 1 234 ? 21.009 -20.05 -21.965 1 95.15 234 ASP B N 1
ATOM 4467 C CA . ASP B 1 234 ? 21.383 -21.047 -20.966 1 95.15 234 ASP B CA 1
ATOM 4468 C C . ASP B 1 234 ? 21.163 -20.515 -19.551 1 95.15 234 ASP B C 1
ATOM 4470 O O . ASP B 1 234 ? 21.664 -21.089 -18.582 1 95.15 234 ASP B O 1
ATOM 4474 N N . LEU B 1 235 ? 20.413 -19.423 -19.426 1 97.42 235 LEU B N 1
ATOM 4475 C CA . LEU B 1 235 ? 20.08 -18.866 -18.12 1 97.42 235 LEU B CA 1
ATOM 4476 C C . LEU B 1 235 ? 19.443 -19.923 -17.224 1 97.42 235 LEU B C 1
ATOM 4478 O O . LEU B 1 235 ? 18.465 -20.565 -17.614 1 97.42 235 LEU B O 1
ATOM 4482 N N . ASP B 1 236 ? 19.959 -20.096 -16.051 1 97.99 236 ASP B N 1
ATOM 4483 C CA . ASP B 1 236 ? 19.396 -21.136 -15.196 1 97.99 236 ASP B CA 1
ATOM 4484 C C . ASP B 1 236 ? 19.118 -20.604 -13.792 1 97.99 236 ASP B C 1
ATOM 4486 O O . ASP B 1 236 ? 18.6 -21.327 -12.939 1 97.99 236 ASP B O 1
ATOM 4490 N N . GLY B 1 237 ? 19.458 -19.365 -13.485 1 98.25 237 GLY B N 1
ATOM 4491 C CA . GLY B 1 237 ? 19.14 -18.619 -12.278 1 98.25 237 GLY B CA 1
ATOM 4492 C C . GLY B 1 237 ? 18.873 -17.148 -12.539 1 98.25 237 GLY B C 1
ATOM 4493 O O . GLY B 1 237 ? 19.465 -16.555 -13.443 1 98.25 237 GLY B O 1
ATOM 4494 N N . LEU B 1 238 ? 18.061 -16.546 -11.803 1 98.84 238 LEU B N 1
ATOM 4495 C CA . LEU B 1 238 ? 17.767 -15.126 -11.96 1 98.84 238 LEU B CA 1
ATOM 4496 C C . LEU B 1 238 ? 17.593 -14.454 -10.602 1 98.84 238 LEU B C 1
ATOM 4498 O O . LEU B 1 238 ? 16.682 -14.798 -9.846 1 98.84 238 LEU B O 1
ATOM 4502 N N . PHE B 1 239 ? 18.475 -13.553 -10.294 1 98.79 239 PHE B N 1
ATOM 4503 C CA . PHE B 1 239 ? 18.394 -12.684 -9.126 1 98.79 239 PHE B CA 1
ATOM 4504 C C . PHE B 1 239 ? 17.647 -11.398 -9.459 1 98.79 239 PHE B C 1
ATOM 4506 O O . PHE B 1 239 ? 18.029 -10.672 -10.378 1 98.79 239 PHE B O 1
ATOM 4513 N N . CYS B 1 240 ? 16.622 -11.143 -8.732 1 98.88 240 CYS B N 1
ATOM 4514 C CA . CYS B 1 240 ? 15.904 -9.883 -8.891 1 98.88 240 CYS B CA 1
ATOM 4515 C C . CYS B 1 240 ? 15.985 -9.045 -7.621 1 98.88 240 CYS B C 1
ATOM 4517 O O . CYS B 1 240 ? 15.746 -9.549 -6.522 1 98.88 240 CYS B O 1
ATOM 4519 N N . SER B 1 241 ? 16.174 -7.787 -7.744 1 98.43 241 SER B N 1
ATOM 4520 C CA . SER B 1 241 ? 16.474 -6.915 -6.613 1 98.43 241 SER B CA 1
ATOM 4521 C C . SER B 1 241 ? 15.24 -6.691 -5.746 1 98.43 241 SER B C 1
ATOM 4523 O O . SER B 1 241 ? 15.349 -6.218 -4.612 1 98.43 241 SER B O 1
ATOM 4525 N N . THR B 1 242 ? 14.057 -6.925 -6.259 1 97.97 242 THR B N 1
ATOM 4526 C CA . THR B 1 242 ? 12.823 -6.844 -5.486 1 97.97 242 THR B CA 1
ATOM 4527 C C . THR B 1 242 ? 11.859 -7.956 -5.888 1 97.97 242 THR B C 1
ATOM 4529 O O . THR B 1 242 ? 11.956 -8.501 -6.99 1 97.97 242 THR B O 1
ATOM 4532 N N . ASP B 1 243 ? 10.944 -8.203 -5.033 1 97.8 243 ASP B N 1
ATOM 4533 C CA . ASP B 1 243 ? 9.918 -9.194 -5.344 1 97.8 243 ASP B CA 1
ATOM 4534 C C . ASP B 1 243 ? 9.086 -8.763 -6.55 1 97.8 243 ASP B C 1
ATOM 4536 O O . ASP B 1 243 ? 8.677 -9.599 -7.358 1 97.8 243 ASP B O 1
ATOM 4540 N N . ASN B 1 244 ? 8.842 -7.491 -6.686 1 96.72 244 ASN B N 1
ATOM 4541 C CA . ASN B 1 244 ? 8.057 -7.002 -7.815 1 96.72 244 ASN B CA 1
ATOM 4542 C C . ASN B 1 244 ? 8.722 -7.338 -9.147 1 96.72 244 ASN B C 1
ATOM 4544 O O . ASN B 1 244 ? 8.058 -7.796 -10.079 1 96.72 244 ASN B O 1
ATOM 4548 N N . ILE B 1 245 ? 9.96 -7.061 -9.222 1 98.18 245 ILE B N 1
ATOM 4549 C CA . ILE B 1 245 ? 10.724 -7.382 -10.423 1 98.18 245 ILE B CA 1
ATOM 4550 C C . ILE B 1 245 ? 10.689 -8.889 -10.669 1 98.18 245 ILE B C 1
ATOM 4552 O O . ILE B 1 245 ? 10.467 -9.335 -11.797 1 98.18 245 ILE B O 1
ATOM 4556 N N . ALA B 1 246 ? 10.845 -9.665 -9.601 1 98.7 246 ALA B N 1
ATOM 4557 C CA . ALA B 1 246 ? 10.886 -11.122 -9.703 1 98.7 246 ALA B CA 1
ATOM 4558 C C . ALA B 1 246 ? 9.56 -11.673 -10.221 1 98.7 246 ALA B C 1
ATOM 4560 O O . ALA B 1 246 ? 9.542 -12.581 -11.055 1 98.7 246 ALA B O 1
ATOM 4561 N N . ILE B 1 247 ? 8.496 -11.121 -9.724 1 97.76 247 ILE B N 1
ATOM 4562 C CA . ILE B 1 247 ? 7.176 -11.611 -10.105 1 97.76 247 ILE B CA 1
ATOM 4563 C C . ILE B 1 247 ? 6.924 -11.32 -11.582 1 97.76 247 ILE B C 1
ATOM 4565 O O . ILE B 1 247 ? 6.386 -12.163 -12.305 1 97.76 247 ILE B O 1
ATOM 4569 N N . GLY B 1 248 ? 7.309 -10.123 -12.037 1 97.87 248 GLY B N 1
ATOM 4570 C CA . GLY B 1 248 ? 7.265 -9.854 -13.465 1 97.87 248 GLY B CA 1
ATOM 4571 C C . GLY B 1 248 ? 8.113 -10.813 -14.279 1 97.87 248 GLY B C 1
ATOM 4572 O O . GLY B 1 248 ? 7.677 -11.305 -15.322 1 97.87 248 GLY B O 1
ATOM 4573 N N . ALA B 1 249 ? 9.234 -11.107 -13.801 1 98.61 249 ALA B N 1
ATOM 4574 C CA . ALA B 1 249 ? 10.163 -12.011 -14.474 1 98.61 249 ALA B CA 1
ATOM 4575 C C . ALA B 1 249 ? 9.607 -13.432 -14.521 1 98.61 249 ALA B C 1
ATOM 4577 O O . ALA B 1 249 ? 9.806 -14.15 -15.504 1 98.61 249 ALA B O 1
ATOM 4578 N N . MET B 1 250 ? 8.986 -13.872 -13.466 1 98.19 250 MET B N 1
ATOM 4579 C CA . MET B 1 250 ? 8.389 -15.204 -13.427 1 98.19 250 MET B CA 1
ATOM 4580 C C . MET B 1 250 ? 7.388 -15.385 -14.564 1 98.19 250 MET B C 1
ATOM 4582 O O . MET B 1 250 ? 7.321 -16.454 -15.173 1 98.19 250 MET B O 1
ATOM 4586 N N . LYS B 1 251 ? 6.605 -14.373 -14.776 1 96.5 251 LYS B N 1
ATOM 4587 C CA . LYS B 1 251 ? 5.644 -14.436 -15.874 1 96.5 251 LYS B CA 1
ATOM 4588 C C . LYS B 1 251 ? 6.35 -14.652 -17.209 1 96.5 251 LYS B C 1
ATOM 4590 O O . LYS B 1 251 ? 5.923 -15.48 -18.016 1 96.5 251 LYS B O 1
ATOM 4595 N N . ALA B 1 252 ? 7.396 -13.904 -17.437 1 97.74 252 ALA B N 1
ATOM 4596 C CA . ALA B 1 252 ? 8.169 -14.027 -18.669 1 97.74 252 ALA B CA 1
ATOM 4597 C C . ALA B 1 252 ? 8.743 -15.433 -18.818 1 97.74 252 ALA B C 1
ATOM 4599 O O . ALA B 1 252 ? 8.703 -16.015 -19.905 1 97.74 252 ALA B O 1
ATOM 4600 N N . ILE B 1 253 ? 9.272 -16.009 -17.755 1 98.02 253 ILE B N 1
ATOM 4601 C CA . ILE B 1 253 ? 9.875 -17.337 -17.774 1 98.02 253 ILE B CA 1
ATOM 4602 C C . ILE B 1 253 ? 8.817 -18.379 -18.128 1 98.02 253 ILE B C 1
ATOM 4604 O O . ILE B 1 253 ? 9.034 -19.221 -19.002 1 98.02 253 ILE B O 1
ATOM 4608 N N . LYS B 1 254 ? 7.705 -18.272 -17.484 1 95.87 254 LYS B N 1
ATOM 4609 C CA . LYS B 1 254 ? 6.622 -19.219 -17.733 1 95.87 254 LYS B CA 1
ATOM 4610 C C . LYS B 1 254 ? 6.153 -19.149 -19.184 1 95.87 254 LYS B C 1
ATOM 4612 O O . LYS B 1 254 ? 5.923 -20.181 -19.818 1 95.87 254 LYS B O 1
ATOM 4617 N N . GLU B 1 255 ? 6.047 -17.986 -19.683 1 95.22 255 GLU B N 1
ATOM 4618 C CA . GLU B 1 255 ? 5.578 -17.791 -21.052 1 95.22 255 GLU B CA 1
ATOM 4619 C C . GLU B 1 255 ? 6.601 -18.302 -22.063 1 95.22 255 GLU B C 1
ATOM 4621 O O . GLU B 1 255 ? 6.259 -18.571 -23.217 1 95.22 255 GLU B O 1
ATOM 4626 N N . SER B 1 256 ? 7.791 -18.42 -21.635 1 96.63 256 SER B N 1
ATOM 4627 C CA . SER B 1 256 ? 8.84 -18.916 -22.52 1 96.63 256 SER B CA 1
ATOM 4628 C C . SER B 1 256 ? 8.871 -20.441 -22.541 1 96.63 256 SER B C 1
ATOM 4630 O O . SER B 1 256 ? 9.687 -21.041 -23.243 1 96.63 256 SER B O 1
ATOM 4632 N N . GLY B 1 257 ? 8.037 -21.054 -21.709 1 95.83 257 GLY B N 1
ATOM 4633 C CA . GLY B 1 257 ? 7.944 -22.506 -21.686 1 95.83 257 GLY B CA 1
ATOM 4634 C C . GLY B 1 257 ? 8.909 -23.149 -20.707 1 95.83 257 GLY B C 1
ATOM 4635 O O . GLY B 1 257 ? 8.989 -24.377 -20.623 1 95.83 257 GLY B O 1
ATOM 4636 N N . LYS B 1 258 ? 9.605 -22.369 -19.95 1 97.43 258 LYS B N 1
ATOM 4637 C CA . LYS B 1 258 ? 10.544 -22.893 -18.962 1 97.43 258 LYS B CA 1
ATOM 4638 C C . LYS B 1 258 ? 9.866 -23.09 -17.609 1 97.43 258 LYS B C 1
ATOM 4640 O O . LYS B 1 258 ? 8.934 -22.36 -17.264 1 97.43 258 LYS B O 1
ATOM 4645 N N . LYS B 1 259 ? 10.399 -24.011 -16.862 1 97.44 259 LYS B N 1
ATOM 4646 C CA . LYS B 1 259 ? 9.814 -24.349 -15.568 1 97.44 259 LYS B CA 1
ATOM 4647 C C . LYS B 1 259 ? 10.614 -23.732 -14.425 1 97.44 259 LYS B C 1
ATOM 4649 O O . LYS B 1 259 ? 11.846 -23.723 -14.456 1 97.44 259 LYS B O 1
ATOM 4654 N N . ILE B 1 260 ? 9.993 -23.191 -13.506 1 98.15 260 ILE B N 1
ATOM 4655 C CA . ILE B 1 260 ? 10.559 -22.764 -12.23 1 98.15 260 ILE B CA 1
ATOM 4656 C C . ILE B 1 260 ? 10.239 -23.798 -11.153 1 98.15 260 ILE B C 1
ATOM 4658 O O . ILE B 1 260 ? 9.072 -24.124 -10.923 1 98.15 260 ILE B O 1
ATOM 4662 N N . PRO B 1 261 ? 11.127 -24.335 -10.517 1 97.8 261 PRO B N 1
ATOM 4663 C CA . PRO B 1 261 ? 12.549 -23.984 -10.494 1 97.8 261 PRO B CA 1
ATOM 4664 C C . PRO B 1 261 ? 13.393 -24.884 -11.393 1 97.8 261 PRO B C 1
ATOM 4666 O O . PRO B 1 261 ? 14.61 -24.704 -11.485 1 97.8 261 PRO B O 1
ATOM 4669 N N . ASP B 1 262 ? 12.834 -25.829 -12.015 1 97.72 262 ASP B N 1
ATOM 4670 C CA . ASP B 1 262 ? 13.585 -26.932 -12.607 1 97.72 262 ASP B CA 1
ATOM 4671 C C . ASP B 1 262 ? 14.528 -26.43 -13.698 1 97.72 262 ASP B C 1
ATOM 4673 O O . ASP B 1 262 ? 15.685 -26.849 -13.767 1 97.72 262 ASP B O 1
ATOM 4677 N N . ASP B 1 263 ? 14.038 -25.554 -14.55 1 97.9 263 ASP B N 1
ATOM 4678 C CA . ASP B 1 263 ? 14.866 -25.015 -15.625 1 97.9 263 ASP B CA 1
ATOM 4679 C C . ASP B 1 263 ? 15.589 -23.746 -15.177 1 97.9 263 ASP B C 1
ATOM 4681 O O . ASP B 1 263 ? 16.75 -23.53 -15.53 1 97.9 263 ASP B O 1
ATOM 4685 N N . ILE B 1 264 ? 14.877 -22.876 -14.444 1 98.5 264 ILE B N 1
ATOM 4686 C CA . ILE B 1 264 ? 15.421 -21.611 -13.962 1 98.5 264 ILE B CA 1
ATOM 4687 C C . ILE B 1 264 ? 14.973 -21.372 -12.522 1 98.5 264 ILE B C 1
ATOM 4689 O O . ILE B 1 264 ? 13.775 -21.378 -12.228 1 98.5 264 ILE B O 1
ATOM 4693 N N . GLU B 1 265 ? 15.91 -21.194 -11.613 1 98.78 265 GLU B N 1
ATOM 4694 C CA . GLU B 1 265 ? 15.585 -20.706 -10.276 1 98.78 265 GLU B CA 1
ATOM 4695 C C . GLU B 1 265 ? 15.493 -19.183 -10.252 1 98.78 265 GLU B C 1
ATOM 4697 O O . GLU B 1 265 ? 16.201 -18.502 -10.996 1 98.78 265 GLU B O 1
ATOM 4702 N N . ILE B 1 266 ? 14.643 -18.685 -9.404 1 98.85 266 ILE B N 1
ATOM 4703 C CA . ILE B 1 266 ? 14.486 -17.236 -9.337 1 98.85 266 ILE B CA 1
ATOM 4704 C C . ILE B 1 266 ? 14.283 -16.806 -7.886 1 98.85 266 ILE B C 1
ATOM 4706 O O . ILE B 1 266 ? 13.611 -17.496 -7.116 1 98.85 266 ILE B O 1
ATOM 4710 N N . GLY B 1 267 ? 14.861 -15.723 -7.508 1 98.68 267 GLY B N 1
ATOM 4711 C CA . GLY B 1 267 ? 14.727 -15.141 -6.182 1 98.68 267 GLY B CA 1
ATOM 4712 C C . GLY B 1 267 ? 14.51 -13.64 -6.209 1 98.68 267 GLY B C 1
ATOM 4713 O O . GLY B 1 267 ? 14.876 -12.972 -7.179 1 98.68 267 GLY B O 1
ATOM 4714 N N . GLY B 1 268 ? 13.884 -13.16 -5.246 1 98.56 268 GLY B N 1
ATOM 4715 C CA . GLY B 1 268 ? 13.668 -11.737 -5.033 1 98.56 268 GLY B CA 1
ATOM 4716 C C . GLY B 1 268 ? 14.014 -11.285 -3.627 1 98.56 268 GLY B C 1
ATOM 4717 O O . GLY B 1 268 ? 14.611 -12.039 -2.856 1 98.56 268 GLY B O 1
ATOM 4718 N N . MET B 1 269 ? 13.724 -10.071 -3.29 1 98.53 269 MET B N 1
ATOM 4719 C CA . MET B 1 269 ? 14.015 -9.506 -1.975 1 98.53 269 MET B CA 1
ATOM 4720 C C . MET B 1 269 ? 12.846 -8.665 -1.473 1 98.53 269 MET B C 1
ATOM 4722 O O . MET B 1 269 ? 12.361 -7.783 -2.183 1 98.53 269 MET B O 1
ATOM 4726 N N . GLY B 1 270 ? 12.437 -8.934 -0.198 1 97.8 270 GLY B N 1
ATOM 4727 C CA . GLY B 1 270 ? 11.398 -8.12 0.411 1 97.8 270 GLY B CA 1
ATOM 4728 C C . GLY B 1 270 ? 10.344 -8.939 1.132 1 97.8 270 GLY B C 1
ATOM 4729 O O . GLY B 1 270 ? 9.601 -8.411 1.963 1 97.8 270 GLY B O 1
ATOM 4730 N N . ASP B 1 271 ? 10.232 -10.211 0.747 1 97.95 271 ASP B N 1
ATOM 4731 C CA . ASP B 1 271 ? 9.283 -11.124 1.377 1 97.95 271 ASP B CA 1
ATOM 4732 C C . ASP B 1 271 ? 7.872 -10.543 1.367 1 97.95 271 ASP B C 1
ATOM 4734 O O . ASP B 1 271 ? 7.232 -10.435 2.415 1 97.95 271 ASP B O 1
ATOM 4738 N N . SER B 1 272 ? 7.416 -10.131 0.18 1 95.21 272 SER B N 1
ATOM 4739 C CA . SER B 1 272 ? 6.103 -9.518 0.014 1 95.21 272 SER B CA 1
ATOM 4740 C C . SER B 1 272 ? 4.994 -10.565 0.061 1 95.21 272 SER B C 1
ATOM 4742 O O . SER B 1 272 ? 5.262 -11.765 -0.029 1 95.21 272 SER B O 1
ATOM 4744 N N . MET B 1 273 ? 3.825 -10.097 0.222 1 91.8 273 MET B N 1
ATOM 4745 C CA . MET B 1 273 ? 2.673 -10.994 0.179 1 91.8 273 MET B CA 1
ATOM 4746 C C . MET B 1 273 ? 2.574 -11.687 -1.176 1 91.8 273 MET B C 1
ATOM 4748 O O . MET B 1 273 ? 2.224 -12.866 -1.251 1 91.8 273 MET B O 1
ATOM 4752 N N . MET B 1 274 ? 2.906 -10.996 -2.211 1 93.68 274 MET B N 1
ATOM 4753 C CA . MET B 1 274 ? 2.868 -11.556 -3.558 1 93.68 274 MET B CA 1
ATOM 4754 C C . MET B 1 274 ? 3.811 -12.749 -3.678 1 93.68 274 MET B C 1
ATOM 4756 O O . MET B 1 274 ? 3.501 -13.724 -4.366 1 93.68 274 MET B O 1
ATOM 4760 N N . ALA B 1 275 ? 4.901 -12.65 -3.02 1 95.7 275 ALA B N 1
ATOM 4761 C CA . ALA B 1 275 ? 5.883 -13.73 -3.052 1 95.7 275 ALA B CA 1
ATOM 4762 C C . ALA B 1 275 ? 5.282 -15.034 -2.536 1 95.7 275 ALA B C 1
ATOM 4764 O O . ALA B 1 275 ? 5.656 -16.119 -2.987 1 95.7 275 ALA B O 1
ATOM 4765 N N . LYS B 1 276 ? 4.306 -14.905 -1.654 1 92.73 276 LYS B N 1
ATOM 4766 C CA . LYS B 1 276 ? 3.713 -16.065 -0.995 1 92.73 276 LYS B CA 1
ATOM 4767 C C . LYS B 1 276 ? 2.575 -16.648 -1.828 1 92.73 276 LYS B C 1
ATOM 4769 O O . LYS B 1 276 ? 2.282 -17.842 -1.739 1 92.73 276 LYS B O 1
ATOM 4774 N N . VAL B 1 277 ? 2.001 -15.831 -2.725 1 91.95 277 VAL B N 1
ATOM 4775 C CA . VAL B 1 277 ? 0.747 -16.271 -3.327 1 91.95 277 VAL B CA 1
ATOM 4776 C C . VAL B 1 277 ? 0.978 -16.639 -4.791 1 91.95 277 VAL B C 1
ATOM 4778 O O . VAL B 1 277 ? 0.083 -17.169 -5.453 1 91.95 277 VAL B O 1
ATOM 4781 N N . THR B 1 278 ? 2.132 -16.333 -5.299 1 93.97 278 THR B N 1
ATOM 4782 C CA . THR B 1 278 ? 2.455 -16.72 -6.668 1 93.97 278 THR B CA 1
ATOM 4783 C C . THR B 1 278 ? 2.701 -18.223 -6.762 1 93.97 278 THR B C 1
ATOM 4785 O O . THR B 1 278 ? 2.879 -18.893 -5.742 1 93.97 278 THR B O 1
ATOM 4788 N N . THR B 1 279 ? 2.624 -18.783 -8.012 1 91.8 279 THR B N 1
ATOM 4789 C CA . THR B 1 279 ? 2.955 -20.178 -8.282 1 91.8 279 THR B CA 1
ATOM 4790 C C . THR B 1 279 ? 4.038 -20.28 -9.352 1 91.8 279 THR B C 1
ATOM 4792 O O . THR B 1 279 ? 3.822 -19.889 -10.501 1 91.8 279 THR B O 1
ATOM 4795 N N . PRO B 1 280 ? 5.137 -20.903 -9.033 1 95.26 280 PRO B N 1
ATOM 4796 C CA . PRO B 1 280 ? 5.538 -21.309 -7.684 1 95.26 280 PRO B CA 1
ATOM 4797 C C . PRO B 1 280 ? 5.729 -20.122 -6.742 1 95.26 280 PRO B C 1
ATOM 4799 O O . PRO B 1 280 ? 5.918 -18.992 -7.198 1 95.26 280 PRO B O 1
ATOM 4802 N N . SER B 1 281 ? 5.605 -20.324 -5.427 1 96.4 281 SER B N 1
ATOM 4803 C CA . SER B 1 281 ? 5.879 -19.271 -4.455 1 96.4 281 SER B CA 1
ATOM 4804 C C . SER B 1 281 ? 7.336 -18.826 -4.518 1 96.4 281 SER B C 1
ATOM 4806 O O . SER B 1 281 ? 8.234 -19.649 -4.704 1 96.4 281 SER B O 1
ATOM 4808 N N . LEU B 1 282 ? 7.569 -17.618 -4.308 1 98.04 282 LEU B N 1
ATOM 4809 C CA . LEU B 1 282 ? 8.857 -16.998 -4.595 1 98.04 282 LEU B CA 1
ATOM 4810 C C . LEU B 1 282 ? 9.766 -17.041 -3.372 1 98.04 282 LEU B C 1
ATOM 4812 O O . LEU B 1 282 ? 9.394 -16.562 -2.298 1 98.04 282 LEU B O 1
ATOM 4816 N N . THR B 1 283 ? 10.928 -17.659 -3.501 1 98.69 283 THR B N 1
ATOM 4817 C CA . THR B 1 283 ? 11.985 -17.505 -2.508 1 98.69 283 THR B CA 1
ATOM 4818 C C . THR B 1 283 ? 12.431 -16.048 -2.415 1 98.69 283 THR B C 1
ATOM 4820 O O . THR B 1 283 ? 12.681 -15.404 -3.436 1 98.69 283 THR B O 1
ATOM 4823 N N . SER B 1 284 ? 12.495 -15.5 -1.219 1 98.63 284 SER B N 1
ATOM 4824 C CA . SER B 1 284 ? 12.744 -14.073 -1.047 1 98.63 284 SER B CA 1
ATOM 4825 C C . SER B 1 284 ? 13.487 -13.794 0.254 1 98.63 284 SER B C 1
ATOM 4827 O O . SER B 1 284 ? 13.529 -14.644 1.146 1 98.63 284 SER B O 1
ATOM 4829 N N . ILE B 1 285 ? 14.132 -12.682 0.33 1 98.82 285 ILE B N 1
ATOM 4830 C CA . ILE B 1 285 ? 14.784 -12.219 1.551 1 98.82 285 ILE B CA 1
ATOM 4831 C C . ILE B 1 285 ? 13.781 -11.456 2.413 1 98.82 285 ILE B C 1
ATOM 4833 O O . ILE B 1 285 ? 13.094 -10.554 1.928 1 98.82 285 ILE B O 1
ATOM 4837 N N . HIS B 1 286 ? 13.676 -11.811 3.63 1 98.59 286 HIS B N 1
ATOM 4838 C CA . HIS B 1 286 ? 12.878 -11.089 4.614 1 98.59 286 HIS B CA 1
ATOM 4839 C C . HIS B 1 286 ? 13.714 -10.039 5.338 1 98.59 286 HIS B C 1
ATOM 4841 O O . HIS B 1 286 ? 14.66 -10.378 6.054 1 98.59 286 HIS B O 1
ATOM 4847 N N . PHE B 1 287 ? 13.291 -8.841 5.08 1 98.32 287 PHE B N 1
ATOM 4848 C CA . PHE B 1 287 ? 13.884 -7.75 5.846 1 98.32 287 PHE B CA 1
ATOM 4849 C C . PHE B 1 287 ? 12.989 -7.362 7.017 1 98.32 287 PHE B C 1
ATOM 4851 O O . PHE B 1 287 ? 11.774 -7.564 6.97 1 98.32 287 PHE B O 1
ATOM 4858 N N . TYR B 1 288 ? 13.405 -7.037 8.098 1 97.81 288 TYR B N 1
ATOM 4859 C CA . TYR B 1 288 ? 12.644 -6.664 9.286 1 97.81 288 TYR B CA 1
ATOM 4860 C C . TYR B 1 288 ? 12.163 -5.221 9.194 1 97.81 288 TYR B C 1
ATOM 4862 O O . TYR B 1 288 ? 12.483 -4.397 10.054 1 97.81 288 TYR B O 1
ATOM 4870 N N . TYR B 1 289 ? 11.355 -4.991 8.18 1 98.19 289 TYR B N 1
ATOM 4871 C CA . TYR B 1 289 ? 10.884 -3.648 7.862 1 98.19 289 TYR B CA 1
ATOM 4872 C C . TYR B 1 289 ? 10.072 -3.067 9.014 1 98.19 289 TYR B C 1
ATOM 4874 O O . TYR B 1 289 ? 10.279 -1.918 9.41 1 98.19 289 TYR B O 1
ATOM 4882 N N . LYS B 1 290 ? 9.132 -3.821 9.572 1 98.04 290 LYS B N 1
ATOM 4883 C CA . LYS B 1 290 ? 8.305 -3.325 10.668 1 98.04 290 LYS B CA 1
ATOM 4884 C C . LYS B 1 290 ? 9.159 -2.958 11.878 1 98.04 290 LYS B C 1
ATOM 4886 O O . LYS B 1 290 ? 8.995 -1.882 12.457 1 98.04 290 LYS B O 1
ATOM 4891 N N . THR B 1 291 ? 10.071 -3.833 12.219 1 98.55 291 THR B N 1
ATOM 4892 C CA . THR B 1 291 ? 10.962 -3.59 13.348 1 98.55 291 THR B CA 1
ATOM 4893 C C . THR B 1 291 ? 11.817 -2.349 13.104 1 98.55 291 THR B C 1
ATOM 4895 O O . THR B 1 291 ? 12.103 -1.593 14.035 1 98.55 291 THR B O 1
ATOM 4898 N N . SER B 1 292 ? 12.243 -2.211 11.882 1 98.5 292 SER B N 1
ATOM 4899 C CA . SER B 1 292 ? 13.028 -1.024 11.557 1 98.5 292 SER B CA 1
ATOM 4900 C C . SER B 1 292 ? 12.227 0.251 11.796 1 98.5 292 SER B C 1
ATOM 4902 O O . SER B 1 292 ? 12.766 1.247 12.284 1 98.5 292 SER B O 1
ATOM 4904 N N . GLY B 1 293 ? 10.953 0.23 11.416 1 98.61 293 GLY B N 1
ATOM 4905 C CA . GLY B 1 293 ? 10.082 1.357 11.709 1 98.61 293 GLY B CA 1
ATOM 4906 C C . GLY B 1 293 ? 9.933 1.624 13.195 1 98.61 293 GLY B C 1
ATOM 4907 O O . GLY B 1 293 ? 9.941 2.779 13.627 1 98.61 293 GLY B O 1
ATOM 4908 N N . GLU B 1 294 ? 9.771 0.569 13.966 1 98.59 294 GLU B N 1
ATOM 4909 C CA . GLU B 1 294 ? 9.666 0.701 15.416 1 98.59 294 GLU B CA 1
ATOM 4910 C C . GLU B 1 294 ? 10.905 1.373 16 1 98.59 294 GLU B C 1
ATOM 4912 O O . GLU B 1 294 ? 10.794 2.305 16.8 1 98.59 294 GLU B O 1
ATOM 4917 N N . GLU B 1 295 ? 12.05 0.891 15.566 1 98.06 295 GLU B N 1
ATOM 4918 C CA . GLU B 1 295 ? 13.309 1.427 16.075 1 98.06 295 GLU B CA 1
ATOM 4919 C C . GLU B 1 295 ? 13.471 2.899 15.707 1 98.06 295 GLU B C 1
ATOM 4921 O O . GLU B 1 295 ? 13.931 3.701 16.523 1 98.06 295 GLU B O 1
ATOM 4926 N N . ALA B 1 296 ? 13.103 3.233 14.497 1 98.09 296 ALA B N 1
ATOM 4927 C CA . ALA B 1 296 ? 13.209 4.616 14.038 1 98.09 296 ALA B CA 1
ATOM 4928 C C . ALA B 1 296 ? 12.336 5.541 14.88 1 98.09 296 ALA B C 1
ATOM 4930 O O . ALA B 1 296 ? 12.771 6.625 15.277 1 98.09 296 ALA B O 1
ATOM 4931 N N . ALA B 1 297 ? 11.108 5.115 15.147 1 98 297 ALA B N 1
ATOM 4932 C CA . ALA B 1 297 ? 10.181 5.915 15.942 1 98 297 ALA B CA 1
ATOM 4933 C C . ALA B 1 297 ? 10.7 6.104 17.365 1 98 297 ALA B C 1
ATOM 4935 O O . ALA B 1 297 ? 10.621 7.202 17.921 1 98 297 ALA B O 1
ATOM 4936 N N . LYS B 1 298 ? 11.223 5.023 17.988 1 96.77 298 LYS B N 1
ATOM 4937 C CA . LYS B 1 298 ? 11.793 5.108 19.329 1 96.77 298 LYS B CA 1
ATOM 4938 C C . LYS B 1 298 ? 12.938 6.115 19.378 1 96.77 298 LYS B C 1
ATOM 4940 O O . LYS B 1 298 ? 13.01 6.937 20.293 1 96.77 298 LYS B O 1
ATOM 4945 N N . MET B 1 299 ? 13.799 6.025 18.354 1 96.26 299 MET B N 1
ATOM 4946 C CA . MET B 1 299 ? 14.928 6.948 18.273 1 96.26 299 MET B CA 1
ATOM 4947 C C . MET B 1 299 ? 14.444 8.391 18.178 1 96.26 299 MET B C 1
ATOM 4949 O O . MET B 1 299 ? 14.973 9.273 18.857 1 96.26 299 MET B O 1
ATOM 4953 N N . LEU B 1 300 ? 13.451 8.618 17.354 1 96.59 300 LEU B N 1
ATOM 4954 C CA . LEU B 1 300 ? 12.945 9.967 17.131 1 96.59 300 LEU B CA 1
ATOM 4955 C C . LEU B 1 300 ? 12.332 10.536 18.407 1 96.59 300 LEU B C 1
ATOM 4957 O O . LEU B 1 300 ? 12.619 11.674 18.784 1 96.59 300 LEU B O 1
ATOM 4961 N N . LEU B 1 301 ? 11.481 9.768 19.082 1 95.14 301 LEU B N 1
ATOM 4962 C CA . LEU B 1 301 ? 10.794 10.229 20.283 1 95.14 301 LEU B CA 1
ATOM 4963 C C . LEU B 1 301 ? 11.791 10.535 21.396 1 95.14 301 LEU B C 1
ATOM 4965 O O . LEU B 1 301 ? 11.613 11.496 22.148 1 95.14 301 LEU B O 1
ATOM 4969 N N . THR B 1 302 ? 12.817 9.699 21.487 1 92.94 302 THR B N 1
ATOM 4970 C CA . THR B 1 302 ? 13.872 9.94 22.466 1 92.94 302 THR B CA 1
ATOM 4971 C C . THR B 1 302 ? 14.553 11.281 22.206 1 92.94 302 THR B C 1
ATOM 4973 O O . THR B 1 302 ? 14.85 12.024 23.144 1 92.94 302 THR B O 1
ATOM 4976 N N . GLU B 1 303 ? 14.761 11.587 20.968 1 92 303 GLU B N 1
ATOM 4977 C CA . GLU B 1 303 ? 15.414 12.841 20.605 1 92 303 GLU B CA 1
ATOM 4978 C C . GLU B 1 303 ? 14.504 14.035 20.877 1 92 303 GLU B C 1
ATOM 4980 O O . GLU B 1 303 ? 14.963 15.076 21.352 1 92 303 GLU B O 1
ATOM 4985 N N . ILE B 1 304 ? 13.25 13.928 20.521 1 91.12 304 ILE B N 1
ATOM 4986 C CA . ILE B 1 304 ? 12.284 15.002 20.728 1 91.12 304 ILE B CA 1
ATOM 4987 C C . ILE B 1 304 ? 12.193 15.334 22.216 1 91.12 304 ILE B C 1
ATOM 4989 O O . ILE B 1 304 ? 12.041 16.499 22.59 1 91.12 304 ILE B O 1
ATOM 4993 N N . GLU B 1 305 ? 12.286 14.387 23.036 1 84.68 305 GLU B N 1
ATOM 4994 C CA . GLU B 1 305 ? 12.166 14.589 24.477 1 84.68 305 GLU B CA 1
ATOM 4995 C C . GLU B 1 305 ? 13.485 15.065 25.079 1 84.68 305 GLU B C 1
ATOM 4997 O O . GLU B 1 305 ? 13.566 15.328 26.28 1 84.68 305 GLU B O 1
ATOM 5002 N N . GLY B 1 306 ? 14.48 15.385 24.281 1 77.17 306 GLY B N 1
ATOM 5003 C CA . GLY B 1 306 ? 15.668 16.108 24.706 1 77.17 306 GLY B CA 1
ATOM 5004 C C . GLY B 1 306 ? 16.773 15.198 25.207 1 77.17 306 GLY B C 1
ATOM 5005 O O . GLY B 1 306 ? 17.732 15.661 25.828 1 77.17 306 GLY B O 1
ATOM 5006 N N . GLU B 1 307 ? 16.561 13.964 25.067 1 64.51 307 GLU B N 1
ATOM 5007 C CA . GLU B 1 307 ? 17.66 13.102 25.492 1 64.51 307 GLU B CA 1
ATOM 5008 C C . GLU B 1 307 ? 18.804 13.13 24.483 1 64.51 307 GLU B C 1
ATOM 5010 O O . GLU B 1 307 ? 18.571 13.155 23.272 1 64.51 307 GLU B O 1
ATOM 5015 N N . SER B 1 308 ? 19.891 13.729 24.889 1 59.14 308 SER B N 1
ATOM 5016 C CA . SER B 1 308 ? 21.066 13.827 24.028 1 59.14 308 SER B CA 1
ATOM 5017 C C . SER B 1 308 ? 21.319 12.518 23.287 1 59.14 308 SER B C 1
ATOM 5019 O O . SER B 1 308 ? 21.424 11.458 23.908 1 59.14 308 SER B O 1
ATOM 5021 N N . VAL B 1 309 ? 20.977 12.547 22.007 1 63.56 309 VAL B N 1
ATOM 5022 C CA . VAL B 1 309 ? 21.206 11.233 21.415 1 63.56 309 VAL B CA 1
ATOM 5023 C C . VAL B 1 309 ? 22.389 11.299 20.452 1 63.56 309 VAL B C 1
ATOM 5025 O O . VAL B 1 309 ? 22.512 12.249 19.674 1 63.56 309 VAL B O 1
ATOM 5028 N N . ILE B 1 310 ? 23.518 10.693 20.79 1 69.87 310 ILE B N 1
ATOM 5029 C CA . ILE B 1 310 ? 24.538 10.363 19.8 1 69.87 310 ILE B CA 1
ATOM 5030 C C . ILE B 1 310 ? 23.886 9.702 18.588 1 69.87 310 ILE B C 1
ATOM 5032 O O . ILE B 1 310 ? 22.99 8.868 18.734 1 69.87 310 ILE B O 1
ATOM 5036 N N . ALA B 1 311 ? 24.282 10.332 17.491 1 77.69 311 ALA B N 1
ATOM 5037 C CA . ALA B 1 311 ? 23.77 9.699 16.278 1 77.69 311 ALA B CA 1
ATOM 5038 C C . ALA B 1 311 ? 24.031 8.195 16.293 1 77.69 311 ALA B C 1
ATOM 5040 O O . ALA B 1 311 ? 25.171 7.759 16.464 1 77.69 311 ALA B O 1
ATOM 5041 N N . LYS B 1 312 ? 23.005 7.434 16.246 1 89.95 312 LYS B N 1
ATOM 5042 C CA . LYS B 1 312 ? 23.05 5.975 16.282 1 89.95 312 LYS B CA 1
ATOM 5043 C C . LYS B 1 312 ? 22.646 5.379 14.937 1 89.95 312 LYS B C 1
ATOM 5045 O O . LYS B 1 312 ? 21.776 5.919 14.249 1 89.95 312 LYS B O 1
ATOM 5050 N N . GLU B 1 313 ? 23.408 4.423 14.525 1 94.49 313 GLU B N 1
ATOM 5051 C CA . GLU B 1 313 ? 23.081 3.631 13.344 1 94.49 313 GLU B CA 1
ATOM 5052 C C . GLU B 1 313 ? 22.699 2.203 13.725 1 94.49 313 GLU B C 1
ATOM 5054 O O . GLU B 1 313 ? 23.388 1.563 14.522 1 94.49 313 GLU B O 1
ATOM 5059 N N . ILE B 1 314 ? 21.624 1.744 13.235 1 96.46 314 ILE B N 1
ATOM 5060 C CA . ILE B 1 314 ? 21.192 0.37 13.462 1 96.46 314 ILE B CA 1
ATOM 5061 C C . ILE B 1 314 ? 21.106 -0.371 12.13 1 96.46 314 ILE B C 1
ATOM 5063 O O . ILE B 1 314 ? 20.355 0.03 11.237 1 96.46 314 ILE B O 1
ATOM 5067 N N . LYS B 1 315 ? 21.885 -1.317 11.955 1 97.34 315 LYS B N 1
ATOM 5068 C CA . LYS B 1 315 ? 21.774 -2.212 10.806 1 97.34 315 LYS B CA 1
ATOM 5069 C C . LYS B 1 315 ? 20.925 -3.435 11.142 1 97.34 315 LYS B C 1
ATOM 5071 O O . LYS B 1 315 ? 21.271 -4.212 12.034 1 97.34 315 LYS B O 1
ATOM 5076 N N . MET B 1 316 ? 19.879 -3.66 10.443 1 97.1 316 MET B N 1
ATOM 5077 C CA . MET B 1 316 ? 18.979 -4.789 10.666 1 97.1 316 MET B CA 1
ATOM 5078 C C . MET B 1 316 ? 19.462 -6.026 9.917 1 97.1 316 MET B C 1
ATOM 5080 O O . MET B 1 316 ? 19.97 -5.921 8.799 1 97.1 316 MET B O 1
ATOM 5084 N N . GLY B 1 317 ? 19.267 -7.169 10.485 1 96.47 317 GLY B N 1
ATOM 5085 C CA . GLY B 1 317 ? 19.567 -8.428 9.823 1 96.47 317 GLY B CA 1
ATOM 5086 C C . GLY B 1 317 ? 18.505 -8.845 8.823 1 96.47 317 GLY B C 1
ATOM 5087 O O . GLY B 1 317 ? 17.696 -8.022 8.39 1 96.47 317 GLY B O 1
ATOM 5088 N N . TYR B 1 318 ? 18.645 -10.04 8.293 1 98.15 318 TYR B N 1
ATOM 5089 C CA . TYR B 1 318 ? 17.723 -10.566 7.292 1 98.15 318 TYR B CA 1
ATOM 5090 C C . TYR B 1 318 ? 17.55 -12.072 7.448 1 98.15 318 TYR B C 1
ATOM 5092 O O . TYR B 1 318 ? 18.297 -12.716 8.187 1 98.15 318 TYR B O 1
ATOM 5100 N N . LYS B 1 319 ? 16.546 -12.597 6.859 1 98.4 319 LYS B N 1
ATOM 5101 C CA . LYS B 1 319 ? 16.31 -14.036 6.788 1 98.4 319 LYS B CA 1
ATOM 5102 C C . LYS B 1 319 ? 15.983 -14.47 5.362 1 98.4 319 LYS B C 1
ATOM 5104 O O . LYS B 1 319 ? 15.229 -13.794 4.659 1 98.4 319 LYS B O 1
ATOM 5109 N N . LEU B 1 320 ? 16.569 -15.535 4.934 1 98.31 320 LEU B N 1
ATOM 5110 C CA . LEU B 1 320 ? 16.224 -16.138 3.652 1 98.31 320 LEU B CA 1
ATOM 5111 C C . LEU B 1 320 ? 14.976 -17.007 3.778 1 98.31 320 LEU B C 1
ATOM 5113 O O . LEU B 1 320 ? 14.973 -17.992 4.52 1 98.31 320 LEU B O 1
ATOM 5117 N N . MET B 1 321 ? 13.93 -16.608 3.09 1 98.26 321 MET B N 1
ATOM 5118 C CA . MET B 1 321 ? 12.697 -17.39 3.052 1 98.26 321 MET B CA 1
ATOM 5119 C C . MET B 1 321 ? 12.672 -18.306 1.833 1 98.26 321 MET B C 1
ATOM 5121 O O . MET B 1 321 ? 12.321 -17.873 0.734 1 98.26 321 MET B O 1
ATOM 5125 N N . GLU B 1 322 ? 13.01 -19.53 2.022 1 97.84 322 GLU B N 1
ATOM 5126 C CA . GLU B 1 322 ? 13.06 -20.495 0.928 1 97.84 322 GLU B CA 1
ATOM 5127 C C . GLU B 1 322 ? 11.664 -20.994 0.568 1 97.84 322 GLU B C 1
ATOM 5129 O O . GLU B 1 322 ? 10.912 -21.434 1.44 1 97.84 322 GLU B O 1
ATOM 5134 N N . ARG B 1 323 ? 11.359 -20.877 -0.711 1 97.06 323 ARG B N 1
ATOM 5135 C CA . ARG B 1 323 ? 10.068 -21.337 -1.213 1 97.06 323 ARG B CA 1
ATOM 5136 C C . ARG B 1 323 ? 10.231 -22.104 -2.521 1 97.06 323 ARG B C 1
ATOM 5138 O O . ARG B 1 323 ? 11.314 -22.613 -2.817 1 97.06 323 ARG B O 1
ATOM 5145 N N . ASP B 1 324 ? 9.166 -22.115 -3.336 1 96.66 324 ASP B N 1
ATOM 5146 C CA . ASP B 1 324 ? 9.08 -23.115 -4.396 1 96.66 324 ASP B CA 1
ATOM 5147 C C . ASP B 1 324 ? 9.803 -22.645 -5.656 1 96.66 324 ASP B C 1
ATOM 5149 O O . ASP B 1 324 ? 10.005 -23.424 -6.59 1 96.66 324 ASP B O 1
ATOM 5153 N N . SER B 1 325 ? 10.261 -21.415 -5.647 1 98.29 325 SER B N 1
ATOM 5154 C CA . SER B 1 325 ? 10.914 -20.912 -6.852 1 98.29 325 SER B CA 1
ATOM 5155 C C . SER B 1 325 ? 12.383 -21.316 -6.894 1 98.29 325 SER B C 1
ATOM 5157 O O . SER B 1 325 ? 13.084 -21.03 -7.868 1 98.29 325 SER B O 1
ATOM 5159 N N . MET B 1 326 ? 12.879 -21.911 -5.852 1 98.01 326 MET B N 1
ATOM 5160 C CA . MET B 1 326 ? 14.216 -22.492 -5.766 1 98.01 326 MET B CA 1
ATOM 5161 C C . MET B 1 326 ? 14.159 -23.905 -5.194 1 98.01 326 MET B C 1
ATOM 5163 O O . MET B 1 326 ? 13.238 -24.241 -4.448 1 98.01 326 MET B O 1
ATOM 5167 N N . LYS B 1 327 ? 15.108 -24.719 -5.597 1 93.73 327 LYS B N 1
ATOM 5168 C CA . LYS B 1 327 ? 15.18 -26.071 -5.051 1 93.73 327 LYS B CA 1
ATOM 5169 C C . LYS B 1 327 ? 15.536 -26.047 -3.567 1 93.73 327 LYS B C 1
ATOM 5171 O O . LYS B 1 327 ? 16.367 -25.246 -3.136 1 93.73 327 LYS B O 1
ATOM 5176 N N . ASN B 1 328 ? 14.638 -26.621 -2.839 1 79.34 328 ASN B N 1
ATOM 5177 C CA . ASN B 1 328 ? 14.869 -26.685 -1.4 1 79.34 328 ASN B CA 1
ATOM 5178 C C . ASN B 1 328 ? 15.793 -27.841 -1.031 1 79.34 328 ASN B C 1
ATOM 5180 O O . ASN B 1 328 ? 15.688 -28.931 -1.597 1 79.34 328 ASN B O 1
ATOM 5184 N N . SER B 1 329 ? 17.018 -27.642 -0.429 1 62.44 329 SER B N 1
ATOM 5185 C CA . SER B 1 329 ? 17.869 -28.735 0.03 1 62.44 329 SER B CA 1
ATOM 5186 C C . SER B 1 329 ? 17.101 -29.691 0.936 1 62.44 329 SER B C 1
ATOM 5188 O O . SER B 1 329 ? 17.497 -30.846 1.108 1 62.44 329 SER B O 1
ATOM 5190 N N . LYS B 1 330 ? 16.326 -29.307 1.861 1 49.06 330 LYS B N 1
ATOM 5191 C CA . LYS B 1 330 ? 15.716 -30.236 2.808 1 49.06 330 LYS B CA 1
ATOM 5192 C C . LYS B 1 330 ? 14.796 -31.223 2.094 1 49.06 330 LYS B C 1
ATOM 5194 O O . LYS B 1 330 ? 14.337 -32.197 2.694 1 49.06 330 LYS B O 1
ATOM 5199 N N . LYS B 1 331 ? 14.23 -30.833 1.043 1 42.42 331 LYS B N 1
ATOM 5200 C CA . LYS B 1 331 ? 13.291 -31.785 0.456 1 42.42 331 LYS B CA 1
ATOM 5201 C C . LYS B 1 331 ? 14.023 -32.858 -0.344 1 42.42 331 LYS B C 1
ATOM 5203 O O . LYS B 1 331 ? 13.392 -33.708 -0.976 1 42.42 331 LYS B O 1
ATOM 5208 N N . VAL B 1 332 ? 15.222 -32.675 -0.612 1 34.67 332 VAL B N 1
ATOM 5209 C CA . VAL B 1 332 ? 15.803 -33.888 -1.177 1 34.67 332 VAL B CA 1
ATOM 5210 C C . VAL B 1 332 ? 16.154 -34.863 -0.055 1 34.67 332 VAL B C 1
ATOM 5212 O O . VAL B 1 332 ? 16.735 -34.47 0.959 1 34.67 332 VAL B O 1
#

InterPro domains:
  IPR000843 LacI-type HTH domain [PF00356] (3-46)
  IPR000843 LacI-type HTH domain [PS50932] (1-54)
  IPR000843 LacI-type HTH domain [SM00354] (1-69)
  IPR000843 LacI-type HTH domain [cd01392] (5-54)
  IPR010982 Lambda repressor-like, DNA-binding domain superfamily [G3DSA:1.10.260.40] (1-59)
  IPR010982 Lambda repressor-like, DNA-binding domain superfamily [SSF47413] (2-58)
  IPR028082 Periplasmic binding protein-like I [SSF53822] (56-319)
  IPR046335 Transcriptional regulator LacI/GalR-like, sensor domain [PF13377] (165-325)

Radius of gyration: 28.39 Å; Cα contacts (8 Å, |Δi|>4): 1367; chains: 2; bounding box: 69×86×69 Å

Sequence (664 aa):
MNISEIADLAGVSKAAVSRYFNNGYISEEKKEKIRKVIEQTGYQPSREARTLRTRKTNLIGVIIPKINSHAVSRMVAGISSIISKSDYQMILANTENNAKKELDYLKIFNQKQVDGIVLIATMFSTEHKKVLKNLTVPIVIVGQKLEGYQCVYHDDYHAAYRLTEKMIENGRKQIGYIGVTTEDIAVGFERKRGYQKALKKYGIPEDKSRMMQVSFSMEEGYIKAKELLDNVPDLDGLFCSTDNIAIGAMKAIKESGKKIPDDIEIGGMGDSMMAKVTTPSLTSIHFYYKTSGEEAAKMLLTEIEGESVIAKEIKMGYKLMERDSMKNSKKVMNISEIADLAGVSKAAVSRYFNNGYISEEKKEKIRKVIEQTGYQPSREARTLRTRKTNLIGVIIPKINSHAVSRMVAGISSIISKSDYQMILANTENNAKKELDYLKIFNQKQVDGIVLIATMFSTEHKKVLKNLTVPIVIVGQKLEGYQCVYHDDYHAAYRLTEKMIENGRKQIGYIGVTTEDIAVGFERKRGYQKALKKYGIPEDKSRMMQVSFSMEEGYIKAKELLDNVPDLDGLFCSTDNIAIGAMKAIKESGKKIPDDIEIGGMGDSMMAKVTTPSLTSIHFYYKTSGEEAAKMLLTEIEGESVIAKEIKMGYKLMERDSMKNSKKV

Nearest PDB structures (foldseek):
  1zvv-assembly2_G-3  TM=8.842E-01  e=2.683E-25  Bacillus subtilis
  2jcg-assembly1_A-2  TM=7.848E-01  e=2.398E-25  Priestia megaterium
  2nzu-assembly1_G-2  TM=9.472E-01  e=2.385E-22  Priestia megaterium
  3h5o-assembly1_A  TM=9.233E-01  e=6.193E-22  Chromobacterium violaceum
  2hsg-assembly1_A  TM=7.631E-01  e=7.751E-22  Priestia megaterium

Organism: NCBI:txid1812858